Protein AF-A0A433A260-F1 (afdb_monomer_lite)

Organism: NCBI:txid994334

Sequence (697 aa):
MELINDLNDRLLFAIPKKGRLYEQCQNLLHGADLHYNRKNRLDIALVTNLPIALIFLPASDIPKYVAEGRIDLGITGQDMVSEGEVEVDEIVELGFGKCKLCVQVPIRGESQTVESLVGKRVVTSFETLAKKFFDPLDEKYGKKTMISYVGGSVEAACALGLADGIIDLVESGETMRAAGLHDIATLLNSQAVLIRNRHPSNPTLVNLITSRIKGVIAASRYVLCNYNVERQNLSTVVKITPGRQAPTVSTLDSHDGWVAVSAMVESKDIARVMDELEGAGATDIIVFSMSNCRVSFQADRKRDLARLDEDSADLAFLQTNLDKMAGLTEKMQVGLGETDRRGPHCPVQVGMLGSFDDRLVNLEASILPIHKSTQRLTHLADNIDKTLKAVDNIVTYLDMVNKEERFITKGPDQENILPYLKAMARIKDALEYLEGKKLKACEKVMGQMRQLLKAGMLHLETLFRKWLTAASEPIDPHVFVRDNDTPTMSSMYLQNLSQLSQYIFSSESEIGYAVDFTKPYIDIRSVFLVKTLQPMSQASMLIERNPGSHYERGSSGFLKYMDCAVKMFKAESNLAAKLLPNPTHRLVGFRGAIQPALTELVGMGRQINASIRRSGTHAEIFMLFDVLDEYGREIRELFDEVLRTAQKKEDEVQDLINAFSATAVRSFVEFLDEAKGKKDKDAALSTDGTVAEVASG

Foldseek 3Di:
DVVVVLLPQAAEEEEAQDDDCRVVVVLLCVLLVFDWDDDPPDQWIATPPGRHIYGHDHLLCFLVCQLVQVHFKYKHKPLSNQLVVGDWDFQDFLPAPKWFFFKKAAPPAPQQAPLSQFQWEEEEQRQSLVCVVRVVSCVVVVHHHHYDYDPDPQLCCVVVVNGRIYTDIGDPCPSNVVSRMDGHGTSDTMGITMIGHPDGPDVPVVVSSSQSSVFQSVLLFKKKKKWKAFQVLVVVLCVLACALPGWDWADDDPDPGMIMTIHIDGPVCVVVSVVSCVVSVIHPIDIGRDSGDGDDVVSVVVVVVVVVVVVVVVVVVVVVVVVVVVPPPPPPDDDDDDDDDDDDDDDDDDPPVVCVVVVVVVVCVVVVVVVVVVVVVVVVVVVVVVVVVVVVVLVVLLVLLVVLLVVLLVAADLVDRPVVLVSLVSLLVSLVVVVVVPDPVCPVVNVSSLVSNVSSLVSLLVSLLVLLLVQLDADALVVCLVVVDQDAGDPVSLVVLLVSQVSLVVCCVRSVDDDQSLVSLLVRLLCSLCRNLVVLLVVQLVCLVCPDLAADQPPHSLLSSLQNLLSNLVNLLVSLVRNHVDLVSSLSSSLSNSVVVVVSSLVSLVVLLVVCLPPVRPRSLVSLVSSLVVCVPPNVVSVVVSCVSNVDPDDSPVVSSVSSVVSNVVSVVVVVVVLVVVCVVPPDQDPVNDDPVSVVD

Structure (mmCIF, N/CA/C/O backbone):
data_AF-A0A433A260-F1
#
_entry.id   AF-A0A433A260-F1
#
loop_
_atom_site.group_PDB
_atom_site.id
_atom_site.type_symbol
_atom_site.label_atom_id
_atom_site.label_alt_id
_atom_site.label_comp_id
_atom_site.label_asym_id
_atom_site.label_entity_id
_atom_site.label_seq_id
_atom_site.pdbx_PDB_ins_code
_atom_site.Cartn_x
_atom_site.Cartn_y
_atom_site.Cartn_z
_atom_site.occupancy
_atom_site.B_iso_or_equiv
_atom_site.auth_seq_id
_atom_site.auth_comp_id
_atom_site.auth_asym_id
_atom_site.auth_atom_id
_atom_site.pdbx_PDB_model_num
ATOM 1 N N . MET A 1 1 ? 11.775 25.595 -3.528 1.00 41.66 1 MET A N 1
ATOM 2 C CA . MET A 1 1 ? 12.579 26.514 -2.696 1.00 41.66 1 MET A CA 1
ATOM 3 C C . MET A 1 1 ? 11.734 27.257 -1.666 1.00 41.66 1 MET A C 1
ATOM 5 O O . MET A 1 1 ? 12.233 27.424 -0.569 1.00 41.66 1 MET A O 1
ATOM 9 N N . GLU A 1 2 ? 10.470 27.608 -1.938 1.00 48.56 2 GLU A N 1
ATOM 10 C CA . GLU A 1 2 ? 9.596 28.281 -0.947 1.00 48.56 2 GLU A CA 1
ATOM 11 C C . GLU A 1 2 ? 9.401 27.492 0.366 1.00 48.56 2 GLU A C 1
ATOM 13 O O . GLU A 1 2 ? 9.521 28.063 1.439 1.00 48.56 2 GLU A O 1
ATOM 18 N N . LEU A 1 3 ? 9.237 26.164 0.302 1.00 55.41 3 LEU A N 1
ATOM 19 C CA . LEU A 1 3 ? 9.035 25.301 1.483 1.00 55.41 3 LEU A CA 1
ATOM 20 C C . LEU A 1 3 ? 10.208 25.250 2.480 1.00 55.41 3 LEU A C 1
ATOM 22 O O . LEU A 1 3 ? 9.991 24.856 3.617 1.00 55.41 3 LEU A O 1
ATOM 26 N N . ILE A 1 4 ? 11.437 25.580 2.067 1.00 57.44 4 ILE A N 1
ATOM 27 C CA . ILE A 1 4 ? 12.618 25.504 2.949 1.00 57.44 4 ILE A CA 1
ATOM 28 C C . ILE A 1 4 ? 12.677 26.728 3.873 1.00 57.44 4 ILE A C 1
ATOM 30 O O . ILE A 1 4 ? 13.087 26.604 5.022 1.00 57.44 4 ILE A O 1
ATOM 34 N N . ASN A 1 5 ? 12.206 27.887 3.404 1.00 54.50 5 ASN A N 1
ATOM 35 C CA . ASN A 1 5 ? 12.196 29.113 4.202 1.00 54.50 5 ASN A CA 1
ATOM 36 C C . ASN A 1 5 ? 11.181 29.046 5.360 1.00 54.50 5 ASN A C 1
ATOM 38 O O . ASN A 1 5 ? 11.437 29.621 6.412 1.00 54.50 5 ASN A O 1
ATOM 42 N N . ASP A 1 6 ? 10.096 28.278 5.212 1.00 61.91 6 ASP A N 1
ATOM 43 C CA . ASP A 1 6 ? 9.054 28.097 6.240 1.00 61.91 6 ASP A CA 1
ATOM 44 C C . ASP A 1 6 ? 9.441 27.121 7.376 1.00 61.91 6 ASP A C 1
ATOM 46 O O . ASP A 1 6 ? 8.662 26.915 8.315 1.00 61.91 6 ASP A O 1
ATOM 50 N N . LEU A 1 7 ? 10.615 26.482 7.295 1.00 73.94 7 LEU A N 1
ATOM 51 C CA . LEU A 1 7 ? 11.083 25.495 8.278 1.00 73.94 7 LEU A CA 1
ATOM 52 C C . LEU A 1 7 ? 11.916 26.102 9.410 1.00 73.94 7 LEU A C 1
ATOM 54 O O . LEU A 1 7 ? 11.973 25.504 10.480 1.00 73.94 7 LEU A O 1
ATOM 58 N N . ASN A 1 8 ? 12.545 27.262 9.196 1.00 68.12 8 ASN A N 1
ATOM 59 C CA . ASN A 1 8 ? 13.554 27.802 10.117 1.00 68.12 8 ASN A CA 1
ATOM 60 C C . ASN A 1 8 ? 13.010 28.144 11.518 1.00 68.12 8 ASN A C 1
ATOM 62 O O . ASN A 1 8 ? 13.774 28.109 12.477 1.00 68.12 8 ASN A O 1
ATOM 66 N N . ASP A 1 9 ? 11.704 28.397 11.648 1.00 81.38 9 ASP A N 1
ATOM 67 C CA . ASP A 1 9 ? 11.057 28.742 12.924 1.00 81.38 9 ASP A CA 1
ATOM 68 C C . ASP A 1 9 ? 10.236 27.586 13.531 1.00 81.38 9 ASP A C 1
ATOM 70 O O . ASP A 1 9 ? 9.436 27.788 14.451 1.00 81.38 9 ASP A O 1
ATOM 74 N N . ARG A 1 10 ? 10.371 26.361 13.006 1.00 89.62 10 ARG A N 1
ATOM 75 C CA . ARG A 1 10 ? 9.561 25.205 13.419 1.00 89.62 10 ARG A CA 1
ATOM 76 C C . ARG A 1 10 ? 10.417 24.095 14.002 1.00 89.62 10 ARG A C 1
ATOM 78 O O . ARG A 1 10 ? 11.492 23.790 13.503 1.00 89.62 10 ARG A O 1
ATOM 85 N N . LEU A 1 11 ? 9.864 23.415 15.005 1.00 93.75 11 LEU A N 1
ATOM 86 C CA . LEU A 1 11 ? 10.434 22.167 15.494 1.00 93.75 11 LEU A CA 1
ATOM 87 C C . LEU A 1 11 ? 10.290 21.089 14.420 1.00 93.75 11 LEU A C 1
ATOM 89 O O . LEU A 1 11 ? 9.196 20.871 13.883 1.00 93.75 11 LEU A O 1
ATOM 93 N N . LEU A 1 12 ? 11.383 20.388 14.140 1.00 95.00 12 LEU A N 1
ATOM 94 C CA . LEU A 1 12 ? 11.416 19.348 13.120 1.00 95.00 12 LEU A CA 1
ATOM 95 C C . LEU A 1 12 ? 11.197 17.981 13.766 1.00 95.00 12 LEU A C 1
ATOM 97 O O . LEU A 1 12 ? 11.959 17.558 14.636 1.00 95.00 12 LEU A O 1
ATOM 101 N N . PHE A 1 13 ? 10.140 17.290 13.338 1.00 96.38 13 PHE A N 1
ATOM 102 C CA . PHE A 1 13 ? 9.751 15.991 13.880 1.00 96.38 13 PHE A CA 1
ATOM 103 C C . PHE A 1 13 ? 9.714 14.936 12.768 1.00 96.38 13 PHE A C 1
ATOM 105 O O . PHE A 1 13 ? 8.830 14.942 11.913 1.00 96.38 13 PHE A O 1
ATOM 112 N N . ALA A 1 14 ? 10.676 14.014 12.781 1.00 96.69 14 ALA A N 1
ATOM 113 C CA . ALA A 1 14 ? 10.743 12.909 11.838 1.00 96.69 14 ALA A CA 1
ATOM 114 C C . ALA A 1 14 ? 9.833 11.734 12.210 1.00 96.69 14 ALA A C 1
ATOM 116 O O . ALA A 1 14 ? 9.789 11.289 13.357 1.00 96.69 14 ALA A O 1
ATOM 117 N N . ILE A 1 15 ? 9.178 11.160 11.205 1.00 95.81 15 ILE A N 1
ATOM 118 C CA . ILE A 1 15 ? 8.461 9.889 11.318 1.00 95.81 15 ILE A CA 1
ATOM 119 C C . ILE A 1 15 ? 8.759 8.982 10.117 1.00 95.81 15 ILE A C 1
ATOM 121 O O . ILE A 1 15 ? 9.146 9.480 9.053 1.00 95.81 15 ILE A O 1
ATOM 125 N N . PRO A 1 16 ? 8.569 7.655 10.242 1.00 95.25 16 PRO A N 1
ATOM 126 C CA . PRO A 1 16 ? 8.817 6.727 9.146 1.00 95.25 16 PRO A CA 1
ATOM 127 C C . PRO A 1 16 ? 7.955 7.071 7.926 1.00 95.25 16 PRO A C 1
ATOM 129 O O . PRO A 1 16 ? 6.755 7.286 8.048 1.00 95.25 16 PRO A O 1
ATOM 132 N N . LYS A 1 17 ? 8.542 7.120 6.727 1.00 92.31 17 LYS A N 1
ATOM 133 C CA . LYS A 1 17 ? 7.840 7.502 5.487 1.00 92.31 17 LYS A CA 1
ATOM 134 C C . LYS A 1 17 ? 6.845 6.450 4.994 1.00 92.31 17 LYS A C 1
ATOM 136 O O . LYS A 1 17 ? 5.881 6.803 4.313 1.00 92.31 17 LYS A O 1
ATOM 141 N N . LYS A 1 18 ? 7.143 5.175 5.253 1.00 86.44 18 LYS A N 1
ATOM 142 C CA . LYS A 1 18 ? 6.420 3.986 4.780 1.00 86.44 18 LYS A CA 1
ATOM 143 C C . LYS A 1 18 ? 6.715 2.789 5.691 1.00 86.44 18 LYS A C 1
ATOM 145 O O . LYS A 1 18 ? 7.620 2.853 6.521 1.00 86.44 18 LYS A O 1
ATOM 150 N N . GLY A 1 19 ? 6.005 1.686 5.469 1.00 81.06 19 GLY A N 1
ATOM 151 C CA . GLY A 1 19 ? 6.212 0.417 6.172 1.00 81.06 19 GLY A CA 1
ATOM 152 C C . GLY A 1 19 ? 5.342 0.268 7.419 1.00 81.06 19 GLY A C 1
ATOM 153 O O . GLY A 1 19 ? 4.501 1.117 7.705 1.00 81.06 19 GLY A O 1
ATOM 154 N N . ARG A 1 20 ? 5.566 -0.819 8.167 1.00 81.38 20 ARG A N 1
ATOM 155 C CA . ARG A 1 20 ? 4.706 -1.265 9.282 1.00 81.38 20 ARG A CA 1
ATOM 156 C C . ARG A 1 20 ? 4.455 -0.213 10.368 1.00 81.38 20 ARG A C 1
ATOM 158 O O . ARG A 1 20 ? 3.371 -0.152 10.928 1.00 81.38 20 ARG A O 1
ATOM 165 N N . LEU A 1 21 ? 5.449 0.633 10.652 1.00 89.81 21 LEU A N 1
ATOM 166 C CA . LEU A 1 21 ? 5.352 1.641 11.711 1.00 89.81 21 LEU A CA 1
ATOM 167 C C . LEU A 1 21 ? 4.518 2.858 11.293 1.00 89.81 21 LEU A C 1
ATOM 169 O O . LEU A 1 21 ? 4.078 3.613 12.155 1.00 89.81 21 LEU A O 1
ATOM 173 N N . TYR A 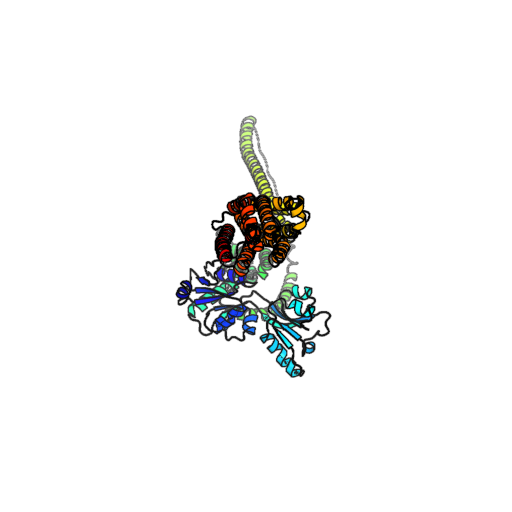1 22 ? 4.313 3.071 9.989 1.00 92.06 22 TYR A N 1
ATOM 174 C CA . TYR A 1 22 ? 3.750 4.312 9.465 1.00 92.06 22 TYR A CA 1
ATOM 175 C C . TYR A 1 22 ? 2.327 4.568 9.965 1.00 92.06 22 TYR A C 1
ATOM 177 O O . TYR A 1 22 ? 2.074 5.605 10.573 1.00 92.06 22 TYR A O 1
ATOM 185 N N . GLU A 1 23 ? 1.417 3.614 9.773 1.00 90.69 23 GLU A N 1
ATOM 186 C CA . GLU A 1 23 ? 0.005 3.766 10.151 1.00 90.69 23 GLU A CA 1
ATOM 187 C C . GLU A 1 23 ? -0.164 3.955 11.664 1.00 90.69 23 GLU A C 1
ATOM 189 O O . GLU A 1 23 ? -0.922 4.812 12.120 1.00 90.69 23 GLU A O 1
ATOM 194 N N . GLN A 1 24 ? 0.613 3.214 12.461 1.00 92.25 24 GLN A N 1
ATOM 195 C CA . GLN A 1 24 ? 0.613 3.341 13.919 1.00 92.25 24 GLN A CA 1
ATOM 196 C C . GLN A 1 24 ? 1.130 4.714 14.365 1.00 92.25 24 GLN A C 1
ATOM 198 O O . GLN A 1 24 ? 0.544 5.327 15.259 1.00 92.25 24 GLN A O 1
ATOM 203 N N . CYS A 1 25 ? 2.159 5.250 13.697 1.00 94.19 25 CYS A N 1
ATOM 204 C CA . CYS A 1 25 ? 2.616 6.620 13.923 1.00 94.19 25 CYS A CA 1
ATOM 205 C C . CYS A 1 25 ? 1.530 7.640 13.567 1.00 94.19 25 CYS A C 1
ATOM 207 O O . CYS A 1 25 ? 1.322 8.583 14.323 1.00 94.19 25 CYS A O 1
ATOM 209 N N . GLN A 1 26 ? 0.803 7.462 12.460 1.00 92.31 26 GLN A N 1
ATOM 210 C CA . GLN A 1 26 ? -0.279 8.380 12.089 1.00 92.31 26 GLN A CA 1
ATOM 211 C C . GLN A 1 26 ? -1.388 8.414 13.144 1.00 92.31 26 GLN A C 1
ATOM 213 O O . GLN A 1 26 ? -1.797 9.501 13.555 1.00 92.31 26 GLN A O 1
ATOM 218 N N . ASN A 1 27 ? -1.814 7.248 13.634 1.00 91.25 27 ASN A N 1
ATOM 219 C CA . ASN A 1 27 ? -2.810 7.145 14.701 1.00 91.25 27 ASN A CA 1
ATOM 220 C C . ASN A 1 27 ? -2.317 7.796 16.001 1.00 91.25 27 ASN A C 1
ATOM 222 O O . ASN A 1 27 ? -3.065 8.529 16.650 1.00 91.25 27 ASN A O 1
ATOM 226 N N . LEU A 1 28 ? -1.044 7.587 16.354 1.00 93.88 28 LEU A N 1
ATOM 227 C CA . LEU A 1 28 ? -0.424 8.201 17.527 1.00 93.88 28 LEU A CA 1
ATOM 228 C C . LEU A 1 28 ? -0.395 9.733 17.422 1.00 93.88 28 LEU A C 1
ATOM 230 O O . LEU A 1 28 ? -0.759 10.420 18.376 1.00 93.88 28 LEU A O 1
ATOM 234 N N . LEU A 1 29 ? 0.013 10.272 16.269 1.00 94.12 29 LEU A N 1
ATOM 235 C CA . LEU A 1 29 ? 0.051 11.716 16.026 1.00 94.12 29 LEU A CA 1
ATOM 236 C C . LEU A 1 29 ? -1.357 12.325 16.051 1.00 94.12 29 LEU A C 1
ATOM 238 O O . LEU A 1 29 ? -1.548 13.386 16.642 1.00 94.12 29 LEU A O 1
ATOM 242 N N . HIS A 1 30 ? -2.347 11.640 15.474 1.00 92.69 30 HIS A N 1
ATOM 243 C CA . HIS A 1 30 ? -3.741 12.077 15.520 1.00 92.69 30 HIS A CA 1
ATOM 244 C C . HIS A 1 30 ? -4.275 12.119 16.961 1.00 92.69 30 HIS A C 1
ATOM 246 O O . HIS A 1 30 ? -4.808 13.141 17.386 1.00 92.69 30 HIS A O 1
ATOM 252 N N . GLY A 1 31 ? -4.049 11.066 17.757 1.00 91.44 31 GLY A N 1
ATOM 253 C CA . GLY A 1 31 ? -4.413 11.052 19.181 1.00 91.44 31 GLY A CA 1
ATOM 254 C C . GLY A 1 31 ? -3.660 12.098 20.015 1.00 91.44 31 GLY A C 1
ATOM 255 O O . GLY A 1 31 ? -4.159 12.573 21.039 1.00 91.44 31 GLY A O 1
ATOM 256 N N . ALA A 1 32 ? -2.461 12.492 19.578 1.00 93.38 32 ALA A N 1
ATOM 257 C CA . ALA A 1 32 ? -1.675 13.569 20.171 1.00 93.38 32 ALA A CA 1
ATOM 258 C C . ALA A 1 32 ? -2.113 14.970 19.699 1.00 93.38 32 ALA A C 1
ATOM 260 O O . ALA A 1 32 ? -1.451 15.951 20.047 1.00 93.38 32 ALA A O 1
ATOM 261 N N . ASP A 1 33 ? -3.224 15.083 18.960 1.00 92.56 33 ASP A N 1
ATOM 262 C CA . ASP A 1 33 ? -3.766 16.351 18.463 1.00 92.56 33 ASP A CA 1
ATOM 263 C C . ASP A 1 33 ? -2.727 17.101 17.603 1.00 92.56 33 ASP A C 1
ATOM 265 O O . ASP A 1 33 ? -2.427 18.273 17.814 1.00 92.56 33 ASP A O 1
ATOM 269 N N . LEU A 1 34 ? -2.093 16.393 16.661 1.00 92.31 34 LEU A N 1
ATOM 270 C CA . LEU A 1 34 ? -1.213 16.972 15.640 1.00 92.31 34 LEU A CA 1
ATOM 271 C C . LEU A 1 34 ? -1.943 16.966 14.297 1.00 92.31 34 LEU A C 1
ATOM 273 O O . LEU A 1 34 ? -2.037 15.936 13.627 1.00 92.31 34 LEU A O 1
ATOM 277 N N . HIS A 1 35 ? -2.466 18.125 13.901 1.00 92.62 35 HIS A N 1
ATOM 278 C CA . HIS A 1 35 ? -3.232 18.273 12.667 1.00 92.62 35 HIS A CA 1
ATOM 279 C C . HIS A 1 35 ? -2.317 18.673 11.515 1.00 92.62 35 HIS A C 1
ATOM 281 O O . HIS A 1 35 ? -1.653 19.705 11.563 1.00 92.62 35 HIS A O 1
ATOM 287 N N . TYR A 1 36 ? -2.276 17.855 10.468 1.00 92.56 36 TYR A N 1
ATOM 288 C CA . TYR A 1 36 ? -1.476 18.118 9.278 1.00 92.56 36 TYR A CA 1
ATOM 289 C C . TYR A 1 36 ? -2.167 17.558 8.036 1.00 92.56 36 TYR A C 1
ATOM 291 O O . TYR A 1 36 ? -2.967 16.627 8.114 1.00 92.56 36 TYR A O 1
ATOM 299 N N . ASN A 1 37 ? -1.830 18.111 6.873 1.00 87.62 37 ASN A N 1
ATOM 300 C CA . ASN A 1 37 ? -2.254 17.585 5.581 1.00 87.62 37 ASN A CA 1
ATOM 301 C C . ASN A 1 37 ? -1.016 17.328 4.714 1.00 87.62 37 ASN A C 1
ATOM 303 O O . ASN A 1 37 ? -0.239 18.246 4.443 1.00 87.62 37 ASN A O 1
ATOM 307 N N . ARG A 1 38 ? -0.826 16.076 4.288 1.00 84.50 38 ARG A N 1
ATOM 308 C CA . ARG A 1 38 ? 0.300 15.656 3.446 1.00 84.50 38 ARG A CA 1
ATOM 309 C C . ARG A 1 38 ? -0.178 15.435 2.012 1.00 84.50 38 ARG A C 1
ATOM 311 O O . ARG A 1 38 ? -1.028 14.589 1.759 1.00 84.50 38 ARG A O 1
ATOM 318 N N . LYS A 1 39 ? 0.435 16.128 1.048 1.00 78.75 39 LYS A N 1
ATOM 319 C CA . LYS A 1 39 ? 0.236 15.853 -0.388 1.00 78.75 39 LYS A CA 1
ATOM 320 C C . LYS A 1 39 ? 1.045 14.613 -0.804 1.00 78.75 39 LYS A C 1
ATOM 322 O O . LYS A 1 39 ? 2.199 14.488 -0.404 1.00 78.75 39 LYS A O 1
ATOM 327 N N . ASN A 1 40 ? 0.498 13.763 -1.682 1.00 63.53 40 ASN A N 1
ATOM 328 C CA . ASN A 1 40 ? 1.049 12.448 -2.094 1.00 63.53 40 ASN A CA 1
ATOM 329 C C . ASN A 1 40 ? 2.483 12.429 -2.681 1.00 63.53 40 ASN A C 1
ATOM 331 O O . ASN A 1 40 ? 2.997 11.358 -2.988 1.00 63.53 40 ASN A O 1
ATOM 335 N N . ARG A 1 41 ? 3.143 13.579 -2.861 1.00 72.50 41 ARG A N 1
ATOM 336 C CA . ARG A 1 41 ? 4.507 13.694 -3.414 1.00 72.50 41 ARG A CA 1
ATOM 337 C C . ARG A 1 41 ? 5.490 14.439 -2.507 1.00 72.50 41 ARG A C 1
ATOM 339 O O . ARG A 1 41 ? 6.627 14.648 -2.910 1.00 72.50 41 ARG A O 1
ATOM 346 N N . LEU A 1 42 ? 5.057 14.872 -1.322 1.00 81.19 42 LEU A N 1
ATOM 347 C CA . LEU A 1 42 ? 5.889 15.645 -0.401 1.00 81.19 42 LEU A CA 1
ATOM 348 C C . LEU A 1 42 ? 6.285 14.800 0.811 1.00 81.19 42 LEU A C 1
ATOM 350 O O . LEU A 1 42 ? 5.457 14.109 1.410 1.00 81.19 42 LEU A O 1
ATOM 354 N N . ASP A 1 43 ? 7.557 14.900 1.187 1.00 88.94 43 ASP A N 1
ATOM 355 C CA . ASP A 1 43 ? 8.125 14.286 2.395 1.00 88.94 43 ASP A CA 1
ATOM 356 C C . ASP A 1 43 ? 8.143 15.245 3.588 1.00 88.94 43 ASP A C 1
ATOM 358 O O . ASP A 1 43 ? 8.741 14.959 4.618 1.00 88.94 43 ASP A O 1
ATOM 362 N N . ILE A 1 44 ? 7.449 16.375 3.460 1.00 91.12 44 ILE A N 1
ATOM 363 C CA . ILE A 1 44 ? 7.294 17.382 4.503 1.00 91.12 44 ILE A CA 1
ATOM 364 C C . ILE A 1 44 ? 5.810 17.730 4.601 1.00 91.12 44 ILE A C 1
ATOM 366 O O . ILE A 1 44 ? 5.152 17.951 3.579 1.00 91.12 44 ILE A O 1
ATOM 370 N N . ALA A 1 45 ? 5.286 17.786 5.823 1.00 91.88 45 ALA A N 1
ATOM 371 C CA . ALA A 1 45 ? 3.957 18.309 6.111 1.00 91.88 45 ALA A CA 1
ATOM 372 C C . ALA A 1 45 ? 4.015 19.280 7.291 1.00 91.88 45 ALA A C 1
ATOM 374 O O . ALA A 1 45 ? 4.533 18.956 8.358 1.00 91.88 45 ALA A O 1
ATOM 375 N N . LEU A 1 46 ? 3.459 20.473 7.103 1.00 92.12 46 LEU A N 1
ATOM 376 C CA . LEU A 1 46 ? 3.369 21.462 8.168 1.00 92.12 46 LEU A CA 1
ATOM 377 C C . LEU A 1 46 ? 2.183 21.136 9.075 1.00 92.12 46 LEU A C 1
ATOM 379 O O . LEU A 1 46 ? 1.082 20.850 8.595 1.00 92.12 46 LEU A O 1
ATOM 383 N N . VAL A 1 47 ? 2.415 21.198 10.384 1.00 93.88 47 VAL A N 1
ATOM 384 C CA . VAL A 1 47 ? 1.354 21.083 11.383 1.00 93.88 47 VAL A CA 1
ATOM 385 C C . VAL A 1 47 ? 0.623 22.422 11.469 1.00 93.88 47 VAL A C 1
ATOM 387 O O . VAL A 1 47 ? 1.249 23.486 11.524 1.00 93.88 47 VAL A O 1
ATOM 390 N N . THR A 1 48 ? -0.709 22.379 11.443 1.00 91.69 48 THR A N 1
ATOM 391 C CA . THR A 1 48 ? -1.562 23.574 11.370 1.00 91.69 48 THR A CA 1
ATOM 392 C C . THR A 1 48 ? -1.824 24.198 12.735 1.00 91.69 48 THR A C 1
ATOM 394 O O . THR A 1 48 ? -2.027 25.404 12.816 1.00 91.69 48 THR A O 1
ATOM 397 N N . ASN A 1 49 ? -1.829 23.400 13.806 1.00 92.56 49 ASN A N 1
ATOM 398 C CA . ASN A 1 49 ? -2.165 23.849 15.161 1.00 92.56 49 ASN A CA 1
ATOM 399 C C . ASN A 1 49 ? -0.949 24.085 16.078 1.00 92.56 49 ASN A C 1
ATOM 401 O O . ASN A 1 49 ? -1.118 24.621 17.169 1.00 92.56 49 ASN A O 1
ATOM 405 N N . LEU A 1 50 ? 0.265 23.708 15.659 1.00 91.88 50 LEU A N 1
ATOM 406 C CA . LEU A 1 50 ? 1.511 23.872 16.420 1.00 91.88 50 LEU A CA 1
ATOM 407 C C . LEU A 1 50 ? 2.679 24.235 15.482 1.00 91.88 50 LEU A C 1
ATOM 409 O O . LEU A 1 50 ? 2.646 23.843 14.312 1.00 91.88 50 LEU A O 1
ATOM 413 N N . PRO A 1 51 ? 3.730 24.935 15.963 1.00 92.62 51 PRO A N 1
ATOM 414 C CA . PRO A 1 51 ? 4.908 25.302 15.167 1.00 92.62 51 PRO A CA 1
ATOM 415 C C . PRO A 1 51 ? 5.842 24.096 14.962 1.00 92.62 51 PRO A C 1
ATOM 417 O O . PRO A 1 51 ? 6.981 24.063 15.423 1.00 92.62 51 PRO A O 1
ATOM 420 N N . ILE A 1 52 ? 5.319 23.067 14.297 1.00 93.94 52 ILE A N 1
ATOM 421 C CA . ILE A 1 52 ? 5.990 21.797 14.019 1.00 93.94 52 ILE A CA 1
ATOM 422 C C . ILE A 1 52 ? 5.935 21.543 12.512 1.00 93.94 52 ILE A C 1
ATOM 424 O O . ILE A 1 52 ? 4.946 21.873 11.845 1.00 93.94 52 ILE A O 1
ATOM 428 N N . ALA A 1 53 ? 6.993 20.948 11.974 1.00 93.75 53 ALA A N 1
ATOM 429 C CA . ALA A 1 53 ? 7.002 20.353 10.647 1.00 93.75 53 ALA A CA 1
ATOM 430 C C . ALA A 1 53 ? 7.300 18.854 10.768 1.00 93.75 53 ALA A C 1
ATOM 432 O O . ALA A 1 53 ? 8.308 18.450 11.349 1.00 93.75 53 ALA A O 1
ATOM 433 N N . LEU A 1 54 ? 6.403 18.031 10.226 1.00 95.25 54 LEU A N 1
ATOM 434 C CA . LEU A 1 54 ? 6.594 16.591 10.128 1.00 95.25 54 LEU A CA 1
ATOM 435 C C . LEU A 1 54 ? 7.452 16.274 8.905 1.00 95.25 54 LEU A C 1
ATOM 437 O O . LEU A 1 54 ? 7.110 16.674 7.789 1.00 95.25 54 LEU A O 1
ATOM 441 N N . ILE A 1 55 ? 8.533 15.527 9.117 1.00 94.62 55 ILE A N 1
ATOM 442 C CA . ILE A 1 55 ? 9.451 15.075 8.069 1.00 94.62 55 ILE A CA 1
ATOM 443 C C . ILE A 1 55 ? 9.309 13.560 7.920 1.00 94.62 55 ILE A C 1
ATOM 445 O O . ILE A 1 55 ? 9.468 12.805 8.874 1.00 94.62 55 ILE A O 1
ATOM 449 N N . PHE A 1 56 ? 8.999 13.093 6.719 1.00 94.50 56 PHE A N 1
ATOM 450 C CA . PHE A 1 56 ? 8.787 11.678 6.433 1.00 94.50 56 PHE A CA 1
ATOM 451 C C . PHE A 1 56 ? 10.072 11.074 5.864 1.00 94.50 56 PHE A C 1
ATOM 453 O O . PHE A 1 56 ? 10.380 11.272 4.689 1.00 94.50 56 PHE A O 1
ATOM 460 N N . LEU A 1 57 ? 10.803 10.307 6.676 1.00 93.75 57 LEU A N 1
ATOM 461 C CA . LEU A 1 57 ? 12.106 9.726 6.318 1.00 93.75 57 LEU A CA 1
ATOM 462 C C . LEU A 1 57 ? 12.095 8.192 6.398 1.00 93.75 57 LEU A C 1
ATOM 464 O O . LEU A 1 57 ? 11.246 7.616 7.080 1.00 93.75 57 LEU A O 1
ATOM 468 N N . PRO A 1 58 ? 13.007 7.485 5.710 1.00 92.94 58 PRO A N 1
ATOM 469 C CA . PRO A 1 58 ? 13.259 6.072 5.989 1.00 92.94 58 PRO A CA 1
ATOM 470 C C . PRO A 1 58 ? 13.620 5.861 7.467 1.00 92.94 58 PRO A C 1
ATOM 472 O O . PRO A 1 58 ? 14.380 6.642 8.032 1.00 92.94 58 PRO A O 1
ATOM 475 N N . ALA A 1 59 ? 13.088 4.809 8.100 1.00 92.38 59 ALA A N 1
ATOM 476 C CA . ALA A 1 59 ? 13.285 4.568 9.535 1.00 92.38 59 ALA A CA 1
ATOM 477 C C . ALA A 1 59 ? 14.767 4.394 9.925 1.00 92.38 59 ALA A C 1
ATOM 479 O O . ALA A 1 59 ? 15.158 4.824 11.009 1.00 92.38 59 ALA A O 1
ATOM 480 N N . SER A 1 60 ? 15.580 3.836 9.021 1.00 91.62 60 SER A N 1
ATOM 481 C CA . SER A 1 60 ? 17.037 3.695 9.156 1.00 91.62 60 SER A CA 1
ATOM 482 C C . SER A 1 60 ? 17.766 5.029 9.292 1.00 91.62 60 SER A C 1
ATOM 484 O O . SER A 1 60 ? 18.795 5.108 9.954 1.00 91.62 60 SER A O 1
ATOM 486 N N . ASP A 1 61 ? 17.231 6.089 8.686 1.00 93.56 61 ASP A N 1
ATOM 487 C CA . ASP A 1 61 ? 17.933 7.366 8.578 1.00 93.56 61 ASP A CA 1
ATOM 488 C C . ASP A 1 61 ? 17.581 8.299 9.745 1.00 93.56 61 ASP A C 1
ATOM 490 O O . ASP A 1 61 ? 18.366 9.174 10.112 1.00 93.56 61 ASP A O 1
ATOM 494 N N . ILE A 1 62 ? 16.407 8.105 10.359 1.00 95.88 62 ILE A N 1
ATOM 495 C CA . ILE A 1 62 ? 15.889 8.939 11.454 1.00 95.88 62 ILE A CA 1
ATOM 496 C C . ILE A 1 62 ? 16.885 9.070 12.623 1.00 95.88 62 ILE A C 1
ATOM 498 O O . ILE A 1 62 ? 17.138 10.212 13.014 1.00 95.88 62 ILE A O 1
ATOM 502 N N . PRO A 1 63 ? 17.493 7.988 13.164 1.00 95.81 63 PRO A N 1
ATOM 503 C CA . PRO A 1 63 ? 18.467 8.103 14.251 1.00 95.81 63 PRO A CA 1
ATOM 504 C C . PRO A 1 63 ? 19.625 9.048 13.912 1.00 95.81 63 PRO A C 1
ATOM 506 O O . PRO A 1 63 ? 19.978 9.908 14.717 1.00 95.81 63 PRO A O 1
ATOM 509 N N . LYS A 1 64 ? 20.163 8.948 12.691 1.00 94.69 64 LYS A N 1
ATOM 510 C CA . LYS A 1 64 ? 21.279 9.774 12.221 1.00 94.69 64 LYS A CA 1
ATOM 511 C C . LYS A 1 64 ? 20.903 11.249 12.127 1.00 94.69 64 LYS A C 1
ATOM 513 O O . LYS A 1 64 ? 21.618 12.095 12.654 1.00 94.69 64 LYS A O 1
ATOM 518 N N . TYR A 1 65 ? 19.769 11.568 11.505 1.00 94.69 65 TYR A N 1
ATOM 519 C CA . TYR A 1 65 ? 19.324 12.959 11.385 1.00 94.69 65 TYR A CA 1
ATOM 520 C C . TYR A 1 65 ? 19.000 13.601 12.739 1.00 94.69 65 TYR A C 1
ATOM 522 O O . TYR A 1 65 ? 19.255 14.794 12.925 1.00 94.69 65 TYR A O 1
ATOM 530 N N . VAL A 1 66 ? 18.461 12.817 13.678 1.00 95.50 66 VAL A N 1
ATOM 531 C CA . VAL A 1 66 ? 18.226 13.276 15.049 1.00 95.50 66 VAL A CA 1
ATOM 532 C C . VAL A 1 66 ? 19.554 13.505 15.759 1.00 95.50 66 VAL A C 1
ATOM 534 O O . VAL A 1 66 ? 19.719 14.552 16.363 1.00 95.50 66 VAL A O 1
ATOM 537 N N . ALA A 1 67 ? 20.532 12.610 15.642 1.00 94.25 67 ALA A N 1
ATOM 538 C CA . ALA A 1 67 ? 21.846 12.775 16.269 1.00 94.25 67 ALA A CA 1
ATOM 539 C C . ALA A 1 67 ? 22.642 13.973 15.722 1.00 94.25 67 ALA A C 1
ATOM 541 O O . ALA A 1 67 ? 23.257 14.707 16.491 1.00 94.25 67 ALA A O 1
ATOM 542 N N . GLU A 1 68 ? 22.567 14.230 14.412 1.00 92.31 68 GLU A N 1
ATOM 543 C CA . GLU A 1 68 ? 23.211 15.375 13.746 1.00 92.31 68 GLU A CA 1
ATOM 544 C C . GLU A 1 68 ? 22.608 16.742 14.136 1.00 92.31 68 GLU A C 1
ATOM 546 O O . GLU A 1 68 ? 23.114 17.778 13.706 1.00 92.31 68 GLU A O 1
ATOM 551 N N . GLY A 1 69 ? 21.515 16.775 14.909 1.00 88.56 69 GLY A N 1
ATOM 552 C CA . GLY A 1 69 ? 20.851 18.017 15.329 1.00 88.56 69 GLY A CA 1
ATOM 553 C C . GLY A 1 69 ? 20.062 18.709 14.219 1.00 88.56 69 GLY A C 1
ATOM 554 O O . GLY A 1 69 ? 19.612 19.837 14.386 1.00 88.56 69 GLY A O 1
ATOM 555 N N . ARG A 1 70 ? 19.869 18.033 13.081 1.00 88.12 70 ARG A N 1
ATOM 556 C CA . ARG A 1 70 ? 19.026 18.516 11.978 1.00 88.12 70 ARG A CA 1
ATOM 557 C C . ARG A 1 70 ? 17.542 18.291 12.247 1.00 88.12 70 ARG A C 1
ATOM 559 O O . ARG A 1 70 ? 16.713 18.896 11.580 1.00 88.12 70 ARG A O 1
ATOM 566 N N . ILE A 1 71 ? 17.215 17.381 13.163 1.00 93.44 71 ILE A N 1
ATOM 567 C CA . ILE A 1 71 ? 15.854 17.019 13.551 1.00 93.44 71 ILE A CA 1
ATOM 568 C C . ILE A 1 71 ? 15.803 16.922 15.075 1.00 93.44 71 ILE A C 1
ATOM 570 O O . ILE A 1 71 ? 16.662 16.298 15.692 1.00 93.44 71 ILE A O 1
ATOM 574 N N . ASP A 1 72 ? 14.782 17.519 15.683 1.00 94.06 72 ASP A N 1
ATOM 575 C CA . ASP A 1 72 ? 14.660 17.599 17.141 1.00 94.06 72 ASP A CA 1
ATOM 576 C C . ASP A 1 72 ? 14.079 16.321 17.756 1.00 94.06 72 ASP A C 1
ATOM 578 O O . ASP A 1 72 ? 14.503 15.882 18.828 1.00 94.06 72 ASP A O 1
ATOM 582 N N . LEU A 1 73 ? 13.087 15.737 17.078 1.00 95.69 73 LEU A N 1
ATOM 583 C CA . LEU A 1 73 ? 12.331 14.563 17.512 1.00 95.69 73 LEU A CA 1
ATOM 584 C C . LEU A 1 73 ? 12.205 13.547 16.378 1.00 95.69 73 LEU A C 1
ATOM 586 O O . LEU A 1 73 ? 12.043 13.924 15.221 1.00 95.69 73 LEU A O 1
ATOM 590 N N . GLY A 1 74 ? 12.201 12.258 16.703 1.00 96.50 74 GLY A N 1
ATOM 591 C CA . GLY A 1 74 ? 12.041 11.185 15.724 1.00 96.50 74 GLY A CA 1
ATOM 592 C C . GLY A 1 74 ? 11.276 9.991 16.282 1.00 96.50 74 GLY A C 1
ATOM 593 O O . GLY A 1 74 ? 11.471 9.632 17.437 1.00 96.50 74 GLY A O 1
ATOM 594 N N . ILE A 1 75 ? 10.428 9.350 15.475 1.00 97.62 75 ILE A N 1
ATOM 595 C CA . ILE A 1 75 ? 9.920 8.001 15.774 1.00 97.62 75 ILE A CA 1
ATOM 596 C C . ILE A 1 75 ? 10.646 6.994 14.888 1.00 97.62 75 ILE A C 1
ATOM 598 O O . ILE A 1 75 ? 10.612 7.107 13.665 1.00 97.62 75 ILE A O 1
ATOM 602 N N . THR A 1 76 ? 11.274 5.992 15.492 1.00 96.06 76 THR A N 1
ATOM 603 C CA . THR A 1 76 ? 11.930 4.886 14.778 1.00 96.06 76 THR A CA 1
ATOM 604 C C . THR A 1 76 ? 11.937 3.623 15.645 1.00 96.06 76 THR A C 1
ATOM 606 O O . THR A 1 76 ? 11.324 3.619 16.709 1.00 96.06 76 THR A O 1
ATOM 609 N N . GLY A 1 77 ? 12.540 2.531 15.185 1.00 95.00 77 GLY A N 1
ATOM 610 C CA . GLY A 1 77 ? 12.724 1.320 15.986 1.00 95.00 77 GLY A CA 1
ATOM 611 C C . GLY A 1 77 ? 14.018 1.360 16.806 1.00 95.00 77 GLY A C 1
ATOM 612 O O . GLY A 1 77 ? 15.004 1.965 16.386 1.00 95.00 77 GLY A O 1
ATOM 613 N N . GLN A 1 78 ? 14.019 0.720 17.978 1.00 94.94 78 GLN A N 1
ATOM 614 C CA . GLN A 1 78 ? 15.213 0.588 18.831 1.00 94.94 78 GLN A CA 1
ATOM 615 C C . GLN A 1 78 ? 16.355 -0.168 18.140 1.00 94.94 78 GLN A C 1
ATOM 617 O O . GLN A 1 78 ? 17.529 0.117 18.369 1.00 94.94 78 GLN A O 1
ATOM 622 N N . ASP A 1 79 ? 16.008 -1.099 17.257 1.00 93.88 79 ASP A N 1
ATOM 623 C CA . ASP A 1 79 ? 16.919 -1.772 16.331 1.00 93.88 79 ASP A CA 1
ATOM 624 C C . ASP A 1 79 ? 17.700 -0.776 15.466 1.00 93.88 79 ASP A C 1
ATOM 626 O O . ASP A 1 79 ? 18.924 -0.844 15.413 1.00 93.88 79 ASP A O 1
ATOM 630 N N . MET A 1 80 ? 17.019 0.197 14.858 1.00 94.44 80 MET A N 1
ATOM 631 C CA . MET A 1 80 ? 17.652 1.223 14.022 1.00 94.44 80 MET A CA 1
ATOM 632 C C . MET A 1 80 ? 18.526 2.179 14.838 1.00 94.44 80 MET A C 1
ATOM 634 O O . MET A 1 80 ? 19.581 2.596 14.365 1.00 94.44 80 MET A O 1
ATOM 638 N N . VAL A 1 81 ? 18.110 2.527 16.061 1.00 94.50 81 VAL A N 1
ATOM 639 C CA . VAL A 1 81 ? 18.926 3.349 16.977 1.00 94.50 81 VAL A CA 1
ATOM 640 C C . VAL A 1 81 ? 20.212 2.614 17.351 1.00 94.50 81 VAL A C 1
ATOM 642 O O . VAL A 1 81 ? 21.298 3.185 17.259 1.00 94.50 81 VAL A O 1
ATOM 645 N N . SER A 1 82 ? 20.090 1.339 17.719 1.00 93.38 82 SER A N 1
ATOM 646 C CA . SER A 1 82 ? 21.219 0.518 18.164 1.00 93.38 82 SER A CA 1
ATOM 647 C C . SER A 1 82 ? 22.191 0.193 17.023 1.00 93.38 82 SER A C 1
ATOM 649 O O . SER A 1 82 ? 23.400 0.149 17.247 1.00 93.38 82 SER A O 1
ATOM 651 N N . GLU A 1 83 ? 21.680 -0.001 15.804 1.00 93.81 83 GLU A N 1
ATOM 652 C CA . GLU A 1 83 ? 22.480 -0.231 14.593 1.00 93.81 83 GLU A CA 1
ATOM 653 C C . GLU A 1 83 ? 23.248 1.016 14.145 1.00 93.81 83 GLU A C 1
ATOM 655 O O . GLU A 1 83 ? 24.384 0.909 13.684 1.00 93.81 83 GLU A O 1
ATOM 660 N N . GLY A 1 84 ? 22.641 2.198 14.289 1.00 90.12 84 GLY A N 1
ATOM 661 C CA . GLY A 1 84 ? 23.252 3.464 13.891 1.00 90.12 84 GLY A CA 1
ATOM 662 C C . GLY A 1 84 ? 24.385 3.945 14.803 1.00 90.12 84 GLY A C 1
ATOM 663 O O . GLY A 1 84 ? 25.096 4.865 14.409 1.00 90.12 84 GLY A O 1
ATOM 664 N N . GLU A 1 85 ? 24.535 3.366 16.003 1.00 88.75 85 GLU A N 1
ATOM 665 C CA . GLU A 1 85 ? 25.495 3.798 17.041 1.00 88.75 85 GLU A CA 1
ATOM 666 C C . GLU A 1 85 ? 25.473 5.309 17.293 1.00 88.75 85 GLU A C 1
ATOM 668 O O . GLU A 1 85 ? 26.501 5.978 17.402 1.00 88.75 85 GLU A O 1
ATOM 673 N N . VAL A 1 86 ? 24.266 5.863 17.347 1.00 90.00 86 VAL A N 1
ATOM 674 C CA . VAL A 1 86 ? 24.072 7.301 17.468 1.00 90.00 86 VAL A CA 1
ATOM 675 C C . VAL A 1 86 ? 23.785 7.732 18.901 1.00 90.00 86 VAL A C 1
ATOM 677 O O . VAL A 1 86 ? 23.076 7.069 19.654 1.00 90.00 86 VAL A O 1
ATOM 680 N N . GLU A 1 87 ? 24.271 8.918 19.257 1.00 89.44 87 GLU A N 1
ATOM 681 C CA . GLU A 1 87 ? 24.041 9.532 20.563 1.00 89.44 87 GLU A CA 1
ATOM 682 C C . GLU A 1 87 ? 22.694 10.281 20.581 1.00 89.44 87 GLU A C 1
ATOM 684 O O . GLU A 1 87 ? 22.625 11.485 20.320 1.00 89.44 87 GLU A O 1
ATOM 689 N N . VAL A 1 88 ? 21.607 9.569 20.892 1.00 93.25 88 VAL A N 1
ATOM 690 C CA . VAL A 1 88 ? 20.247 10.127 21.024 1.00 93.25 88 VAL A CA 1
ATOM 691 C C . VAL A 1 88 ? 19.609 9.742 22.359 1.00 93.25 88 VAL A C 1
ATOM 693 O O . VAL A 1 88 ? 19.954 8.724 22.952 1.00 93.25 88 VAL A O 1
ATOM 696 N N . ASP A 1 89 ? 18.660 10.550 22.833 1.00 92.94 89 ASP A N 1
ATOM 697 C CA . ASP A 1 89 ? 17.870 10.221 24.021 1.00 92.94 89 ASP A CA 1
ATOM 698 C C . ASP A 1 89 ? 16.629 9.412 23.615 1.00 92.94 89 ASP A C 1
ATOM 700 O O . ASP A 1 89 ? 15.747 9.939 22.930 1.00 92.94 89 ASP A O 1
ATOM 704 N N . GLU A 1 90 ? 16.503 8.171 24.087 1.00 93.50 90 GLU A N 1
ATOM 705 C CA . GLU A 1 90 ? 15.253 7.402 24.022 1.00 93.50 90 GLU A CA 1
ATOM 706 C C . GLU A 1 90 ? 14.294 7.863 25.132 1.00 93.50 90 GLU A C 1
ATOM 708 O O . GLU A 1 90 ? 14.510 7.606 26.317 1.00 93.50 90 GLU A O 1
ATOM 713 N N . ILE A 1 91 ? 13.226 8.583 24.773 1.00 90.88 91 ILE A N 1
ATOM 714 C CA . ILE A 1 91 ? 12.346 9.227 25.763 1.00 90.88 91 ILE A CA 1
ATOM 715 C C . ILE A 1 91 ? 11.164 8.337 26.151 1.00 90.88 91 ILE A C 1
ATOM 717 O O . ILE A 1 91 ? 10.719 8.350 27.307 1.00 90.88 91 ILE A O 1
ATOM 721 N N . VAL A 1 92 ? 10.571 7.656 25.163 1.00 91.44 92 VAL A N 1
ATOM 722 C CA . VAL A 1 92 ? 9.318 6.904 25.321 1.00 91.44 92 VAL A CA 1
ATOM 723 C C . VAL A 1 92 ? 9.307 5.679 24.422 1.00 91.44 92 VAL A C 1
ATOM 725 O O . VAL A 1 92 ? 9.350 5.804 23.200 1.00 91.44 92 VAL A O 1
ATOM 728 N N . GLU A 1 93 ? 9.137 4.511 25.028 1.00 93.94 93 GLU A N 1
ATOM 729 C CA . GLU A 1 93 ? 8.733 3.293 24.331 1.00 93.94 93 GLU A CA 1
ATOM 730 C C . GLU A 1 93 ? 7.260 3.400 23.920 1.00 93.94 93 GLU A C 1
ATOM 732 O O . GLU A 1 93 ? 6.382 3.625 24.757 1.00 93.94 93 GLU A O 1
ATOM 737 N N . LEU A 1 94 ? 6.974 3.269 22.625 1.00 92.44 94 LEU A N 1
ATOM 738 C CA . LEU A 1 94 ? 5.637 3.525 22.083 1.00 92.44 94 LEU A CA 1
ATOM 739 C C . LEU A 1 94 ? 4.693 2.320 22.197 1.00 92.44 94 LEU A C 1
ATOM 741 O O . LEU A 1 94 ? 3.489 2.461 21.986 1.00 92.44 94 LEU A O 1
ATOM 745 N N . GLY A 1 95 ? 5.218 1.140 22.541 1.00 89.31 95 GLY A N 1
ATOM 746 C CA . GLY A 1 95 ? 4.429 -0.066 22.795 1.00 89.31 95 GLY A CA 1
ATOM 747 C C . GLY A 1 95 ? 3.928 -0.797 21.544 1.00 89.31 95 GLY A C 1
ATOM 748 O O . GLY A 1 95 ? 3.198 -1.780 21.683 1.00 89.31 95 GLY A O 1
ATOM 749 N N . PHE A 1 96 ? 4.329 -0.368 20.345 1.00 91.69 96 PHE A N 1
ATOM 750 C CA . PHE A 1 96 ? 4.015 -1.012 19.066 1.00 91.69 96 PHE A CA 1
ATOM 751 C C . PHE A 1 96 ? 5.277 -1.302 18.242 1.00 91.69 96 PHE A C 1
ATOM 753 O O . PHE A 1 96 ? 6.371 -0.867 18.597 1.00 91.69 96 PHE A O 1
ATOM 760 N N . GLY A 1 97 ? 5.139 -2.060 17.148 1.00 91.12 97 GLY A N 1
ATOM 761 C CA . GLY A 1 97 ? 6.278 -2.467 16.316 1.00 91.12 97 GLY A CA 1
ATOM 762 C C . GLY A 1 97 ? 7.229 -3.448 17.008 1.00 91.12 97 GLY A C 1
ATOM 763 O O . GLY A 1 97 ? 8.428 -3.425 16.739 1.00 91.12 97 GLY A O 1
ATOM 764 N N . LYS A 1 98 ? 6.706 -4.261 17.935 1.00 93.62 98 LYS A N 1
ATOM 765 C CA . LYS A 1 98 ? 7.490 -5.203 18.739 1.00 93.62 98 LYS A CA 1
ATOM 766 C C . LYS A 1 98 ? 8.045 -6.320 17.860 1.00 93.62 98 LYS A C 1
ATOM 768 O O . LYS A 1 98 ? 7.295 -6.989 17.161 1.00 93.62 98 LYS A O 1
ATOM 773 N N . CYS A 1 99 ? 9.349 -6.537 17.921 1.00 92.94 99 CYS A N 1
ATOM 774 C CA . CYS A 1 99 ? 10.035 -7.603 17.203 1.00 92.94 99 CYS A CA 1
ATOM 775 C C . CYS A 1 99 ? 11.322 -7.997 17.930 1.00 92.94 99 CYS A C 1
ATOM 777 O O . CYS A 1 99 ? 11.766 -7.327 18.863 1.00 92.94 99 CYS A O 1
ATOM 779 N N . LYS A 1 100 ? 11.911 -9.113 17.516 1.00 94.50 100 LYS A N 1
ATOM 780 C CA . LYS A 1 100 ? 13.169 -9.630 18.046 1.00 94.50 100 LYS A CA 1
ATOM 781 C C . LYS A 1 100 ? 14.171 -9.731 16.913 1.00 94.50 100 LYS A C 1
ATOM 783 O O . LYS A 1 100 ? 13.859 -10.319 15.888 1.00 94.50 100 LYS A O 1
ATOM 788 N N . LEU A 1 101 ? 15.359 -9.172 17.083 1.00 94.25 101 LEU A N 1
ATOM 789 C CA . LEU A 1 101 ? 16.468 -9.415 16.171 1.00 94.25 101 LEU A CA 1
ATOM 790 C C . LEU A 1 101 ? 17.088 -10.762 16.549 1.00 94.25 101 LEU A C 1
ATOM 792 O O . LEU A 1 101 ? 17.670 -10.878 17.629 1.00 94.25 101 LEU A O 1
ATOM 796 N N . CYS A 1 102 ? 16.926 -11.778 15.706 1.00 94.25 102 CYS A N 1
ATOM 797 C CA . CYS A 1 102 ? 17.338 -13.148 16.014 1.00 94.25 102 CYS A CA 1
ATOM 798 C C . CYS A 1 102 ? 18.421 -13.642 15.054 1.00 94.25 102 CYS A C 1
ATOM 800 O O . CYS A 1 102 ? 18.381 -13.339 13.863 1.00 94.25 102 CYS A O 1
ATOM 802 N N . VAL A 1 103 ? 19.348 -14.454 15.573 1.00 94.50 103 VAL A N 1
ATOM 803 C CA . VAL A 1 103 ? 20.219 -15.314 14.762 1.00 94.50 103 VAL A CA 1
ATOM 804 C C . VAL A 1 103 ? 19.429 -16.552 14.375 1.00 94.50 103 VAL A C 1
ATOM 806 O O . VAL A 1 103 ? 18.847 -17.208 15.243 1.00 94.50 103 VAL A O 1
ATOM 809 N N . GLN A 1 104 ? 19.433 -16.881 13.089 1.00 93.31 104 GLN A N 1
ATOM 810 C CA . GLN A 1 104 ? 18.643 -17.968 12.532 1.00 93.31 104 GLN A CA 1
ATOM 811 C C . GLN A 1 104 ? 19.476 -18.836 11.596 1.00 93.31 104 GLN A C 1
ATOM 813 O O . GLN A 1 104 ? 20.355 -18.350 10.881 1.00 93.31 104 GLN A O 1
ATOM 818 N N . VAL A 1 105 ? 19.170 -20.129 11.579 1.00 93.50 105 VAL A N 1
ATOM 819 C CA . VAL A 1 105 ? 19.882 -21.133 10.775 1.00 93.50 105 VAL A CA 1
ATOM 820 C C . VAL A 1 105 ? 18.918 -22.134 10.131 1.00 93.50 105 VAL A C 1
ATOM 822 O O . VAL A 1 105 ? 17.808 -22.345 10.637 1.00 93.50 105 VAL A O 1
ATOM 825 N N . PRO A 1 106 ? 19.313 -22.789 9.022 1.00 92.12 106 PRO A N 1
ATOM 826 C CA . PRO A 1 106 ? 18.510 -23.840 8.405 1.00 92.12 106 PRO A CA 1
ATOM 827 C C . PRO A 1 106 ? 18.227 -24.998 9.366 1.00 92.12 106 PRO A C 1
ATOM 829 O O . PRO A 1 106 ? 19.140 -25.544 9.983 1.00 92.12 106 PRO A O 1
ATOM 832 N N . ILE A 1 107 ? 16.970 -25.444 9.430 1.00 89.00 107 ILE A N 1
ATOM 833 C CA . ILE A 1 107 ? 16.542 -26.557 10.304 1.00 89.00 107 ILE A CA 1
ATOM 834 C C . ILE A 1 107 ? 17.327 -27.847 10.009 1.00 89.00 107 ILE A C 1
ATOM 836 O O . ILE A 1 107 ? 17.614 -28.627 10.908 1.00 89.00 107 ILE A O 1
ATOM 840 N N . ARG A 1 108 ? 17.692 -28.080 8.742 1.00 84.00 108 ARG A N 1
ATOM 841 C CA . ARG A 1 108 ? 18.457 -29.263 8.305 1.00 84.00 108 ARG A CA 1
ATOM 842 C C . ARG A 1 108 ? 19.965 -29.003 8.159 1.00 84.00 108 ARG A C 1
ATOM 844 O O . ARG A 1 108 ? 20.654 -29.818 7.555 1.00 84.00 108 ARG A O 1
ATOM 851 N N . GLY A 1 109 ? 20.465 -27.862 8.636 1.00 77.56 109 GLY A N 1
ATOM 852 C CA . GLY A 1 109 ? 21.875 -27.478 8.519 1.00 77.56 109 GLY A CA 1
ATOM 853 C C . GLY A 1 109 ? 22.758 -28.044 9.635 1.00 77.56 109 GLY A C 1
ATOM 854 O O . GLY A 1 109 ? 22.276 -28.392 10.708 1.00 77.56 109 GLY A O 1
ATOM 855 N N . GLU A 1 110 ? 24.073 -28.084 9.416 1.00 75.81 110 GLU A N 1
ATOM 856 C CA . GLU A 1 110 ? 25.050 -28.538 10.424 1.00 75.81 110 GLU A CA 1
ATOM 857 C C . GLU A 1 110 ? 25.257 -27.533 11.570 1.00 75.81 110 GLU A C 1
ATOM 859 O O . GLU A 1 110 ? 25.717 -27.900 12.649 1.00 75.81 110 GLU A O 1
ATOM 864 N N . SER A 1 111 ? 24.928 -26.257 11.344 1.00 78.62 111 SER A N 1
ATOM 865 C CA . SER A 1 111 ? 25.103 -25.191 12.330 1.00 78.62 111 SER A CA 1
ATOM 866 C C . SER A 1 111 ? 23.823 -24.950 13.119 1.00 78.62 111 SER A C 1
ATOM 868 O O . SER A 1 111 ? 22.997 -24.156 12.694 1.00 78.62 111 SER A O 1
ATOM 870 N N . GLN A 1 112 ? 23.654 -25.643 14.247 1.00 85.62 112 GLN A N 1
ATOM 871 C CA . GLN A 1 112 ? 22.461 -25.550 15.109 1.00 85.62 112 GLN A CA 1
ATOM 872 C C . GLN A 1 112 ? 22.686 -24.716 16.383 1.00 85.62 112 GLN A C 1
ATOM 874 O O . GLN A 1 112 ? 21.759 -24.500 17.157 1.00 85.62 112 GLN A O 1
ATOM 879 N N . THR A 1 113 ? 23.912 -24.250 16.630 1.00 88.62 113 THR A N 1
ATOM 880 C CA . THR A 1 113 ? 24.241 -23.413 17.796 1.00 88.62 113 THR A CA 1
ATOM 881 C C . THR A 1 113 ? 25.014 -22.169 17.382 1.00 88.62 113 THR A C 1
ATOM 883 O O . THR A 1 113 ? 25.612 -22.125 16.304 1.00 88.62 113 THR A O 1
ATOM 886 N N . VAL A 1 114 ? 25.045 -21.151 18.240 1.00 88.75 114 VAL A N 1
ATOM 887 C CA . VAL A 1 114 ? 25.766 -19.902 17.954 1.00 88.75 114 VAL A CA 1
ATOM 888 C C . VAL A 1 114 ? 27.262 -20.164 17.752 1.00 88.75 114 VAL A C 1
ATOM 890 O O . VAL A 1 114 ? 27.874 -19.624 16.835 1.00 88.75 114 VAL A O 1
ATOM 893 N N . GLU A 1 115 ? 27.844 -21.065 18.541 1.00 89.25 115 GLU A N 1
ATOM 894 C CA . GLU A 1 115 ? 29.253 -21.461 18.451 1.00 89.25 115 GLU A CA 1
ATOM 895 C C . GLU A 1 115 ? 29.576 -22.109 17.100 1.00 89.25 115 GLU A C 1
ATOM 897 O O . GLU A 1 115 ? 30.657 -21.916 16.551 1.00 89.25 115 GLU A O 1
ATOM 902 N N . SER A 1 116 ? 28.626 -22.859 16.537 1.00 89.25 116 SER A N 1
ATOM 903 C CA . SER A 1 116 ? 28.790 -23.535 15.246 1.00 89.25 116 SER A CA 1
ATOM 904 C C . SER A 1 116 ? 28.757 -22.589 14.038 1.00 89.25 116 SER A C 1
ATOM 906 O O . SER A 1 116 ? 29.086 -23.010 12.923 1.00 89.25 116 SER A O 1
ATOM 908 N N . LEU A 1 117 ? 28.343 -21.333 14.236 1.00 89.50 117 LEU A N 1
ATOM 909 C CA . LEU A 1 117 ? 28.391 -20.276 13.223 1.00 89.50 117 LEU A CA 1
ATOM 910 C C . LEU A 1 117 ? 29.706 -19.492 13.244 1.00 89.50 117 LEU A C 1
ATOM 912 O O . LEU A 1 117 ? 29.996 -18.787 12.279 1.00 89.50 117 LEU A O 1
ATOM 916 N N . VAL A 1 118 ? 30.522 -19.635 14.293 1.00 91.06 118 VAL A N 1
ATOM 917 C CA . VAL A 1 118 ? 31.789 -18.907 14.411 1.00 91.06 118 VAL A CA 1
ATOM 918 C C . VAL A 1 118 ? 32.748 -19.332 13.295 1.00 91.06 118 VAL A C 1
ATOM 920 O O . VAL A 1 118 ? 33.080 -20.511 13.136 1.00 91.06 118 VAL A O 1
ATOM 923 N N . GLY A 1 119 ? 33.185 -18.362 12.490 1.00 89.81 119 GLY A N 1
ATOM 924 C CA . GLY A 1 119 ? 33.997 -18.598 11.291 1.00 89.81 119 GLY A CA 1
ATOM 925 C C . GLY A 1 119 ? 33.213 -18.938 10.016 1.00 89.81 119 GLY A C 1
ATOM 926 O O . GLY A 1 119 ? 33.835 -19.209 8.988 1.00 89.81 119 GLY A O 1
ATOM 927 N N . LYS A 1 120 ? 31.874 -18.943 10.058 1.00 93.19 120 LYS A N 1
ATOM 928 C CA . LYS A 1 120 ? 30.999 -19.167 8.893 1.00 93.19 120 LYS A CA 1
ATOM 929 C C . LYS A 1 120 ? 30.478 -17.850 8.302 1.00 93.19 120 LYS A C 1
ATOM 931 O O . LYS A 1 120 ? 30.852 -16.766 8.751 1.00 93.19 120 LYS A O 1
ATOM 936 N N . ARG A 1 121 ? 29.657 -17.934 7.248 1.00 93.94 121 ARG A N 1
ATOM 937 C CA . ARG A 1 121 ? 29.064 -16.773 6.566 1.00 93.94 121 ARG A CA 1
ATOM 938 C C . ARG A 1 121 ? 27.719 -16.421 7.184 1.00 93.94 121 ARG A C 1
ATOM 940 O O . ARG A 1 121 ? 26.810 -17.251 7.188 1.00 93.94 121 ARG A O 1
ATOM 947 N N . VAL A 1 122 ? 27.584 -15.185 7.651 1.00 94.50 122 VAL A N 1
ATOM 948 C CA . VAL A 1 122 ? 26.343 -14.647 8.209 1.00 94.50 122 VAL A CA 1
ATOM 949 C C . VAL A 1 122 ? 25.902 -13.441 7.393 1.00 94.50 122 VAL A C 1
ATOM 951 O O . VAL A 1 122 ? 26.681 -12.520 7.155 1.00 94.50 122 VAL A O 1
ATOM 954 N N . VAL A 1 123 ? 24.644 -13.434 6.965 1.00 94.56 123 VAL A N 1
ATOM 955 C CA . VAL A 1 123 ? 24.067 -12.317 6.206 1.00 94.56 123 VAL A CA 1
ATOM 956 C C . VAL A 1 123 ? 23.014 -11.598 7.040 1.00 94.56 123 VAL A C 1
ATOM 958 O O . VAL A 1 123 ? 22.242 -12.227 7.761 1.00 94.56 123 VAL A O 1
ATOM 961 N N . THR A 1 124 ? 23.007 -10.269 6.976 1.00 94.44 124 THR A N 1
ATOM 962 C CA . THR A 1 124 ? 22.138 -9.421 7.800 1.00 94.44 124 THR A CA 1
ATOM 963 C C . THR A 1 124 ? 21.944 -8.048 7.166 1.00 94.44 124 THR A C 1
ATOM 965 O O . THR A 1 124 ? 22.779 -7.601 6.382 1.00 94.44 124 THR A O 1
ATOM 968 N N . SER A 1 125 ? 20.878 -7.341 7.534 1.00 91.44 125 SER A N 1
ATOM 969 C CA . SER A 1 125 ? 20.760 -5.894 7.302 1.00 91.44 125 SER A CA 1
ATOM 970 C C . SER A 1 125 ? 21.299 -5.046 8.467 1.00 91.44 125 SER A C 1
ATOM 972 O O . SER A 1 125 ? 21.280 -3.822 8.377 1.00 91.44 125 SER A O 1
ATOM 974 N N . PHE A 1 126 ? 21.757 -5.690 9.546 1.00 93.44 126 PHE A N 1
ATOM 975 C CA . PHE A 1 126 ? 22.234 -5.099 10.802 1.00 93.44 126 PHE A CA 1
ATOM 976 C C . PHE A 1 126 ? 23.692 -5.499 11.062 1.00 93.44 126 PHE A C 1
ATOM 978 O O . PHE A 1 126 ? 23.975 -6.397 11.862 1.00 93.44 126 PHE A O 1
ATOM 985 N N . GLU A 1 127 ? 24.627 -4.914 10.312 1.00 92.81 127 GLU A N 1
ATOM 986 C CA . GLU A 1 127 ? 26.039 -5.291 10.397 1.00 92.81 127 GLU A CA 1
ATOM 987 C C . GLU A 1 127 ? 26.654 -4.934 11.746 1.00 92.81 127 GLU A C 1
ATOM 989 O O . GLU A 1 127 ? 27.460 -5.703 12.270 1.00 92.81 127 GLU A O 1
ATOM 994 N N . THR A 1 128 ? 26.312 -3.771 12.296 1.00 93.69 128 THR A N 1
ATOM 995 C CA . THR A 1 128 ? 26.932 -3.264 13.519 1.00 93.69 128 THR A CA 1
ATOM 996 C C . THR A 1 128 ? 26.516 -4.105 14.718 1.00 93.69 128 THR A C 1
ATOM 998 O O . THR A 1 128 ? 27.363 -4.537 15.503 1.00 93.69 128 THR A O 1
ATOM 1001 N N . LEU A 1 129 ? 25.223 -4.422 14.826 1.00 94.00 129 LEU A N 1
ATOM 1002 C CA . LEU A 1 129 ? 24.713 -5.321 15.861 1.00 94.00 129 LEU A CA 1
ATOM 1003 C C . LEU A 1 129 ? 25.235 -6.751 15.699 1.00 94.00 129 LEU A C 1
ATOM 1005 O O . LEU A 1 129 ? 25.568 -7.393 16.695 1.00 94.00 129 LEU A O 1
ATOM 1009 N N . ALA A 1 130 ? 25.359 -7.241 14.463 1.00 94.06 130 ALA A N 1
ATOM 1010 C CA . ALA A 1 130 ? 25.932 -8.557 14.204 1.00 94.06 130 ALA A CA 1
ATOM 1011 C C . ALA A 1 130 ? 27.408 -8.636 14.624 1.00 94.06 130 ALA A C 1
ATOM 1013 O O . ALA A 1 130 ? 27.791 -9.595 15.291 1.00 94.06 130 ALA A O 1
ATOM 1014 N N . LYS A 1 131 ? 28.220 -7.623 14.291 1.00 93.25 131 LYS A N 1
ATOM 1015 C CA . LYS A 1 131 ? 29.635 -7.542 14.698 1.00 93.25 131 LYS A CA 1
ATOM 1016 C C . LYS A 1 131 ? 29.758 -7.524 16.220 1.00 93.25 131 LYS A C 1
ATOM 1018 O O . LYS A 1 131 ? 30.412 -8.392 16.779 1.00 93.25 131 LYS A O 1
ATOM 1023 N N . LYS A 1 132 ? 28.996 -6.667 16.911 1.00 93.06 132 LYS A N 1
ATOM 1024 C CA . LYS A 1 132 ? 28.963 -6.631 18.388 1.00 93.06 132 LYS A CA 1
ATOM 1025 C C . LYS A 1 132 ? 28.625 -7.972 19.036 1.00 93.06 132 LYS A C 1
ATOM 1027 O O . LYS A 1 132 ? 29.104 -8.257 20.130 1.00 93.06 132 LYS A O 1
ATOM 1032 N N . PHE A 1 133 ? 27.779 -8.771 18.391 1.00 93.81 133 PHE A N 1
ATOM 1033 C CA . PHE A 1 133 ? 27.400 -10.086 18.893 1.00 93.81 133 PHE A CA 1
ATOM 1034 C C . PHE A 1 133 ? 28.480 -11.150 18.636 1.00 93.81 133 PHE A C 1
ATOM 1036 O O . PHE A 1 133 ? 28.760 -11.953 19.525 1.00 93.81 133 PHE A O 1
ATOM 1043 N N . PHE A 1 134 ? 29.092 -11.160 17.446 1.00 93.88 134 PHE A N 1
ATOM 1044 C CA . PHE A 1 134 ? 30.069 -12.180 17.054 1.00 93.88 134 PHE A CA 1
ATOM 1045 C C . PHE A 1 134 ? 31.517 -11.862 17.445 1.00 93.88 134 PHE A C 1
ATOM 1047 O O . PHE A 1 134 ? 32.250 -12.805 17.716 1.00 93.88 134 PHE A O 1
ATOM 1054 N N . ASP A 1 135 ? 31.935 -10.599 17.564 1.00 92.81 135 ASP A N 1
ATOM 1055 C CA . ASP A 1 135 ? 33.329 -10.233 17.873 1.00 92.81 135 ASP A CA 1
ATOM 1056 C C . ASP A 1 135 ? 33.851 -10.904 19.171 1.00 92.81 135 ASP A C 1
ATOM 1058 O O . ASP A 1 135 ? 34.911 -11.536 19.127 1.00 92.81 135 ASP A O 1
ATOM 1062 N N . PRO A 1 136 ? 33.111 -10.915 20.307 1.00 92.75 136 PRO A N 1
ATOM 1063 C CA . PRO A 1 136 ? 33.559 -11.616 21.517 1.00 92.75 136 PRO A CA 1
ATOM 1064 C C . PRO A 1 136 ? 33.624 -13.146 21.358 1.00 92.75 136 PRO A C 1
ATOM 1066 O O . PRO A 1 136 ? 34.385 -13.826 22.050 1.00 92.75 136 PRO A O 1
ATOM 1069 N N . LEU A 1 137 ? 32.801 -13.714 20.471 1.00 90.81 137 LEU A N 1
ATOM 1070 C CA . LEU A 1 137 ? 32.785 -15.150 20.182 1.00 90.81 137 LEU A CA 1
ATOM 1071 C C . LEU A 1 137 ? 33.949 -15.533 19.266 1.00 90.81 137 LEU A C 1
ATOM 1073 O O . LEU A 1 137 ? 34.615 -16.542 19.501 1.00 90.81 137 LEU A O 1
ATOM 1077 N N . ASP A 1 138 ? 34.224 -14.706 18.267 1.00 91.88 138 ASP A N 1
ATOM 1078 C CA . ASP A 1 138 ? 35.326 -14.866 17.330 1.00 91.88 138 ASP A CA 1
ATOM 1079 C C . ASP A 1 138 ? 36.677 -14.842 18.063 1.00 91.88 138 ASP A C 1
ATOM 1081 O O . ASP A 1 138 ? 37.528 -15.703 17.822 1.00 91.88 138 ASP A O 1
ATOM 1085 N N . GLU A 1 139 ? 36.847 -13.929 19.028 1.00 91.69 139 GLU A N 1
ATOM 1086 C CA . GLU A 1 139 ? 38.022 -13.878 19.911 1.00 91.69 139 GLU A CA 1
ATOM 1087 C C . GLU A 1 139 ? 38.161 -15.143 20.767 1.00 91.69 139 GLU A C 1
ATOM 1089 O O . GLU A 1 139 ? 39.250 -15.708 20.882 1.00 91.69 139 GLU A O 1
ATOM 1094 N N . LYS A 1 140 ? 37.051 -15.633 21.333 1.00 91.25 140 LYS A N 1
ATOM 1095 C CA . LYS A 1 140 ? 37.036 -16.834 22.180 1.00 91.25 140 LYS A CA 1
ATOM 1096 C C . LYS A 1 140 ? 37.413 -18.108 21.414 1.00 91.25 140 LYS A C 1
ATOM 1098 O O . LYS A 1 140 ? 38.067 -18.981 21.982 1.00 91.25 140 LYS A O 1
ATOM 1103 N N . TYR A 1 141 ? 36.986 -18.241 20.158 1.00 88.56 141 TYR A N 1
ATOM 1104 C CA . TYR A 1 141 ? 37.203 -19.445 19.341 1.00 88.56 141 TYR A CA 1
ATOM 1105 C C . TYR A 1 141 ? 38.354 -19.322 18.330 1.00 88.56 141 TYR A C 1
ATOM 1107 O O . TYR A 1 141 ? 38.681 -20.305 17.660 1.00 88.56 141 TYR A O 1
ATOM 1115 N N . GLY A 1 142 ? 38.977 -18.146 18.207 1.00 87.62 142 GLY A N 1
ATOM 1116 C CA . GLY A 1 142 ? 40.100 -17.899 17.300 1.00 87.62 142 GLY A CA 1
ATOM 1117 C C . GLY A 1 142 ? 39.740 -17.991 15.812 1.00 87.62 142 GLY A C 1
ATOM 1118 O O . GLY A 1 142 ? 40.610 -18.282 14.990 1.00 87.62 142 GLY A O 1
ATOM 1119 N N . LYS A 1 143 ? 38.468 -17.785 15.447 1.00 90.06 143 LYS A N 1
ATOM 1120 C CA . LYS A 1 143 ? 37.970 -17.805 14.060 1.00 90.06 143 LYS A CA 1
ATOM 1121 C C . LYS A 1 143 ? 37.137 -16.557 13.804 1.00 90.06 143 LYS A C 1
ATOM 1123 O O . LYS A 1 143 ? 36.360 -16.180 14.663 1.00 90.06 143 LYS A O 1
ATOM 1128 N N . LYS A 1 144 ? 37.265 -15.960 12.617 1.00 91.50 144 LYS A N 1
ATOM 1129 C CA . LYS A 1 144 ? 36.541 -14.737 12.244 1.00 91.50 144 LYS A CA 1
ATOM 1130 C C . LYS A 1 144 ? 35.304 -15.045 11.404 1.00 91.50 144 LYS A C 1
ATOM 1132 O O . LYS A 1 144 ? 35.431 -15.601 10.313 1.00 91.50 144 LYS A O 1
ATOM 1137 N N . THR A 1 145 ? 34.134 -14.657 11.888 1.00 93.50 145 THR A N 1
ATOM 1138 C CA . THR A 1 145 ? 32.843 -14.802 11.212 1.00 93.50 145 THR A CA 1
ATOM 1139 C C . THR A 1 145 ? 32.725 -13.798 10.061 1.00 93.50 145 THR A C 1
ATOM 1141 O O . THR A 1 145 ? 33.066 -12.621 10.185 1.00 93.50 145 THR A O 1
ATOM 1144 N N . MET A 1 146 ? 32.267 -14.261 8.896 1.00 93.19 146 MET A N 1
ATOM 1145 C CA . MET A 1 146 ? 32.130 -13.434 7.694 1.00 93.19 146 MET A CA 1
ATOM 1146 C C . MET A 1 146 ? 30.731 -12.821 7.638 1.00 93.19 146 MET A C 1
ATOM 1148 O O . MET A 1 146 ? 29.794 -13.460 7.166 1.00 93.19 146 MET A O 1
ATOM 1152 N N . ILE A 1 147 ? 30.598 -11.584 8.118 1.00 94.31 147 ILE A N 1
ATOM 1153 C CA . ILE A 1 147 ? 29.337 -10.831 8.103 1.00 94.31 147 ILE A CA 1
ATOM 1154 C C . ILE A 1 147 ? 29.223 -10.043 6.791 1.00 94.31 147 ILE A C 1
ATOM 1156 O O . ILE A 1 147 ? 30.176 -9.376 6.390 1.00 94.31 147 ILE A O 1
ATOM 1160 N N . SER A 1 148 ? 28.081 -10.123 6.104 1.00 92.31 148 SER A N 1
ATOM 1161 C CA . SER A 1 148 ? 27.818 -9.381 4.860 1.00 92.31 148 SER A CA 1
ATOM 1162 C C . SER A 1 148 ? 26.436 -8.728 4.850 1.00 92.31 148 SER A C 1
ATOM 1164 O O . SER A 1 148 ? 25.437 -9.378 5.167 1.00 92.31 148 SER A O 1
ATOM 1166 N N . TYR A 1 149 ? 26.380 -7.458 4.441 1.00 92.56 149 TYR A N 1
ATOM 1167 C CA . TYR A 1 149 ? 25.133 -6.710 4.298 1.00 92.56 149 TYR A CA 1
ATOM 1168 C C . TYR A 1 149 ? 24.260 -7.187 3.130 1.00 92.56 149 TYR A C 1
ATOM 1170 O O . TYR A 1 149 ? 24.723 -7.273 1.990 1.00 92.56 149 TYR A O 1
ATOM 1178 N N . VAL A 1 150 ? 22.963 -7.385 3.390 1.00 89.25 150 VAL A N 1
ATOM 1179 C CA . VAL A 1 150 ? 21.928 -7.555 2.357 1.00 89.25 150 VAL A CA 1
ATOM 1180 C C . VAL A 1 150 ? 20.698 -6.710 2.698 1.00 89.25 150 VAL A C 1
ATOM 1182 O O . VAL A 1 150 ? 20.104 -6.842 3.762 1.00 89.25 150 VAL A O 1
ATOM 1185 N N . GLY A 1 151 ? 20.300 -5.839 1.765 1.00 73.75 151 GLY A N 1
ATOM 1186 C CA . GLY A 1 151 ? 19.233 -4.845 1.952 1.00 73.75 151 GLY A CA 1
ATOM 1187 C C . GLY A 1 151 ? 17.797 -5.331 1.702 1.00 73.75 151 GLY A C 1
ATOM 1188 O O . GLY A 1 151 ? 16.909 -4.498 1.519 1.00 73.75 151 GLY A O 1
ATOM 1189 N N . GLY A 1 152 ? 17.551 -6.644 1.644 1.00 76.50 152 GLY A N 1
ATOM 1190 C CA . GLY A 1 152 ? 16.214 -7.219 1.455 1.00 76.50 152 GLY A CA 1
ATOM 1191 C C . GLY A 1 152 ? 16.226 -8.713 1.121 1.00 76.50 152 GLY A C 1
ATOM 1192 O O . GLY A 1 152 ? 17.202 -9.215 0.570 1.00 76.50 152 GLY A O 1
ATOM 1193 N N . SER A 1 153 ? 15.129 -9.407 1.444 1.00 82.31 153 SER A N 1
ATOM 1194 C CA . SER A 1 153 ? 14.965 -10.861 1.264 1.00 82.31 153 SER A CA 1
ATOM 1195 C C . SER A 1 153 ? 16.092 -11.691 1.892 1.00 82.31 153 SER A C 1
ATOM 1197 O O . SER A 1 153 ? 16.641 -12.607 1.275 1.00 82.31 153 SER A O 1
ATOM 1199 N N . VAL A 1 154 ? 16.451 -11.345 3.131 1.00 86.19 154 VAL A N 1
ATOM 1200 C CA . VAL A 1 154 ? 17.517 -12.000 3.902 1.00 86.19 154 VAL A CA 1
ATOM 1201 C C . VAL A 1 154 ? 17.199 -13.488 4.110 1.00 86.19 154 VAL A C 1
ATOM 1203 O O . VAL A 1 154 ? 18.097 -14.326 4.059 1.00 86.19 154 VAL A O 1
ATOM 1206 N N . GLU A 1 155 ? 15.917 -13.840 4.222 1.00 85.56 155 GLU A N 1
ATOM 1207 C CA . GLU A 1 155 ? 15.414 -15.205 4.383 1.00 85.56 155 GLU A CA 1
ATOM 1208 C C . GLU A 1 155 ? 15.832 -16.164 3.254 1.00 85.56 155 GLU A C 1
ATOM 1210 O O . GLU A 1 155 ? 15.990 -17.365 3.481 1.00 85.56 155 GLU A O 1
ATOM 1215 N N . ALA A 1 156 ? 16.073 -15.651 2.043 1.00 87.56 156 ALA A N 1
ATOM 1216 C CA . ALA A 1 156 ? 16.491 -16.462 0.900 1.00 87.56 156 ALA A CA 1
ATOM 1217 C C . ALA A 1 156 ? 18.003 -16.750 0.881 1.00 87.56 156 ALA A C 1
ATOM 1219 O O . ALA A 1 156 ? 18.445 -17.650 0.163 1.00 87.56 156 ALA A O 1
ATOM 1220 N N . ALA A 1 157 ? 18.811 -16.017 1.658 1.00 90.75 157 ALA A N 1
ATOM 1221 C CA . ALA A 1 157 ? 20.272 -16.079 1.582 1.00 90.75 157 ALA A CA 1
ATOM 1222 C C . ALA A 1 157 ? 20.824 -17.483 1.882 1.00 90.75 157 ALA A C 1
ATOM 1224 O O . ALA A 1 157 ? 21.720 -17.955 1.179 1.00 90.75 157 ALA A O 1
ATOM 1225 N N . CYS A 1 158 ? 20.256 -18.178 2.872 1.00 88.12 158 CYS A N 1
ATOM 1226 C CA . CYS A 1 158 ? 20.637 -19.554 3.195 1.00 88.12 158 CYS A CA 1
ATOM 1227 C C . CYS A 1 158 ? 20.241 -20.542 2.088 1.00 88.12 158 CYS A C 1
ATOM 1229 O O . CYS A 1 158 ? 21.044 -21.385 1.697 1.00 88.12 158 CYS A O 1
ATOM 1231 N N . ALA A 1 159 ? 19.024 -20.425 1.546 1.00 86.75 159 ALA A N 1
ATOM 1232 C CA . ALA A 1 159 ? 18.530 -21.319 0.495 1.00 86.75 159 ALA A CA 1
ATOM 1233 C C . ALA A 1 159 ? 19.329 -21.188 -0.814 1.00 86.75 159 ALA A C 1
ATOM 1235 O O . ALA A 1 159 ? 19.523 -22.168 -1.529 1.00 86.75 159 ALA A O 1
ATOM 1236 N N . LEU A 1 160 ? 19.826 -19.985 -1.105 1.00 86.75 160 LEU A N 1
ATOM 1237 C CA . LEU A 1 160 ? 20.673 -19.692 -2.262 1.00 86.75 160 LEU A CA 1
ATOM 1238 C C . LEU A 1 160 ? 22.164 -19.999 -2.019 1.00 86.75 160 LEU A C 1
ATOM 1240 O O . LEU A 1 160 ? 22.984 -19.801 -2.913 1.00 86.75 160 LEU A O 1
ATOM 1244 N N . GLY A 1 161 ? 22.536 -20.458 -0.818 1.00 86.00 161 GLY A N 1
ATOM 1245 C CA . GLY A 1 161 ? 23.917 -20.789 -0.461 1.00 86.00 161 GLY A CA 1
ATOM 1246 C C . GLY A 1 161 ? 24.837 -19.581 -0.250 1.00 86.00 161 GLY A C 1
ATOM 1247 O O . GLY A 1 161 ? 26.059 -19.755 -0.196 1.00 86.00 161 GLY A O 1
ATOM 1248 N N . LEU A 1 162 ? 24.287 -18.367 -0.120 1.00 88.00 162 LEU A N 1
ATOM 1249 C CA . LEU A 1 162 ? 25.059 -17.156 0.187 1.00 88.00 162 LEU A CA 1
ATOM 1250 C C . LEU A 1 162 ? 25.505 -17.107 1.652 1.00 88.00 162 LEU A C 1
ATOM 1252 O O . LEU A 1 162 ? 26.567 -16.557 1.942 1.00 88.00 162 LEU A O 1
ATOM 1256 N N . ALA A 1 163 ? 24.720 -17.689 2.557 1.00 91.88 163 ALA A N 1
ATOM 1257 C CA . ALA A 1 163 ? 24.969 -17.655 3.992 1.00 91.88 163 ALA A CA 1
ATOM 1258 C C . ALA A 1 163 ? 24.765 -19.029 4.634 1.00 91.88 163 ALA A C 1
ATOM 1260 O O . ALA A 1 163 ? 23.979 -19.841 4.150 1.00 91.88 163 ALA A O 1
ATOM 1261 N N . ASP A 1 164 ? 25.465 -19.265 5.739 1.00 91.56 164 ASP A N 1
ATOM 1262 C CA . ASP A 1 164 ? 25.299 -20.449 6.585 1.00 91.56 164 ASP A CA 1
ATOM 1263 C C . ASP A 1 164 ? 24.331 -20.160 7.757 1.00 91.56 164 ASP A C 1
ATOM 1265 O O . ASP A 1 164 ? 23.752 -21.079 8.336 1.00 91.56 164 ASP A O 1
ATOM 1269 N N . GLY A 1 165 ? 24.115 -18.876 8.066 1.00 92.94 165 GLY A N 1
ATOM 1270 C CA . GLY A 1 165 ? 23.088 -18.366 8.973 1.00 92.94 165 GLY A CA 1
ATOM 1271 C C . GLY A 1 165 ? 22.730 -16.915 8.644 1.00 92.94 165 GLY A C 1
ATOM 1272 O O . GLY A 1 165 ? 23.445 -16.239 7.902 1.00 92.94 165 GLY A O 1
ATOM 1273 N N . ILE A 1 166 ? 21.626 -16.422 9.193 1.00 94.38 166 ILE A N 1
ATOM 1274 C CA . ILE A 1 166 ? 21.188 -15.035 9.004 1.00 94.38 166 ILE A CA 1
ATOM 1275 C C . ILE A 1 166 ? 20.888 -14.356 10.331 1.00 94.38 166 ILE A C 1
ATOM 1277 O O . ILE A 1 166 ? 20.609 -15.017 11.331 1.00 94.38 166 ILE A O 1
ATOM 1281 N N . ILE A 1 167 ? 20.919 -13.027 10.326 1.00 94.38 167 ILE A N 1
ATOM 1282 C CA . ILE A 1 167 ? 20.352 -12.213 11.398 1.00 94.38 167 ILE A CA 1
ATOM 1283 C C . ILE A 1 167 ? 19.276 -11.327 10.785 1.00 94.38 167 ILE A C 1
ATOM 1285 O O . ILE A 1 167 ? 19.563 -10.529 9.895 1.00 94.38 167 ILE A O 1
ATOM 1289 N N . ASP A 1 168 ? 18.046 -11.471 11.267 1.00 93.06 168 ASP A N 1
ATOM 1290 C CA . ASP A 1 168 ? 16.916 -10.664 10.809 1.00 93.06 168 ASP A CA 1
ATOM 1291 C C . ASP A 1 168 ? 15.845 -10.517 11.901 1.00 93.06 168 ASP A C 1
ATOM 1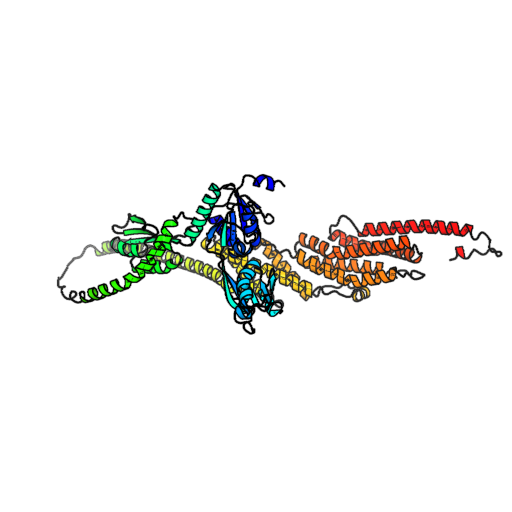293 O O . ASP A 1 168 ? 15.870 -11.204 12.931 1.00 93.06 168 ASP A O 1
ATOM 1297 N N . LEU A 1 169 ? 14.918 -9.583 11.690 1.00 91.50 169 LEU A N 1
ATOM 1298 C CA . LEU A 1 169 ? 13.816 -9.281 12.591 1.00 91.50 169 LEU A CA 1
ATOM 1299 C C . LEU A 1 169 ? 12.710 -10.340 12.510 1.00 91.50 169 LEU A C 1
ATOM 1301 O O . LEU A 1 169 ? 12.153 -10.627 11.453 1.00 91.50 169 LEU A O 1
ATOM 1305 N N . VAL A 1 170 ? 12.310 -10.842 13.674 1.00 90.25 170 VAL A N 1
ATOM 1306 C CA . VAL A 1 170 ? 11.261 -11.843 13.860 1.00 90.25 170 VAL A CA 1
ATOM 1307 C C . VAL A 1 170 ? 10.128 -11.260 14.702 1.00 90.25 170 VAL A C 1
ATOM 1309 O O . VAL A 1 170 ? 10.348 -10.725 15.789 1.00 90.25 170 VAL A O 1
ATOM 1312 N N . GLU A 1 171 ? 8.895 -11.371 14.204 1.00 87.00 171 GLU A N 1
ATOM 1313 C CA . GLU A 1 171 ? 7.670 -11.014 14.936 1.00 87.00 171 GLU A CA 1
ATOM 1314 C C . GLU A 1 171 ? 6.860 -12.274 15.289 1.00 87.00 171 GLU A C 1
ATOM 1316 O O . GLU A 1 171 ? 6.960 -12.767 16.410 1.00 87.00 171 GLU A O 1
ATOM 1321 N N . SER A 1 172 ? 6.123 -12.851 14.329 1.00 83.69 172 SER A N 1
ATOM 1322 C CA . SER A 1 172 ? 5.413 -14.138 14.491 1.00 83.69 172 SER A CA 1
ATOM 1323 C C . SER A 1 172 ? 6.285 -15.367 14.168 1.00 83.69 172 SER A C 1
ATOM 1325 O O . SER A 1 172 ? 5.978 -16.499 14.568 1.00 83.69 172 SER A O 1
ATOM 1327 N N . GLY A 1 173 ? 7.369 -15.154 13.413 1.00 81.88 173 GLY A N 1
ATOM 1328 C CA . GLY A 1 173 ? 8.263 -16.197 12.899 1.00 81.88 173 GLY A CA 1
ATOM 1329 C C . GLY A 1 173 ? 7.712 -17.007 11.722 1.00 81.88 173 GLY A C 1
ATOM 1330 O O . GLY A 1 173 ? 8.362 -17.954 11.293 1.00 81.88 173 GLY A O 1
ATOM 1331 N N . GLU A 1 174 ? 6.539 -16.672 11.177 1.00 84.12 174 GLU A N 1
ATOM 1332 C CA . GLU A 1 174 ? 5.925 -17.434 10.075 1.00 84.12 174 GLU A CA 1
ATOM 1333 C C . GLU A 1 174 ? 6.766 -17.413 8.794 1.00 84.12 174 GLU A C 1
ATOM 1335 O O . GLU A 1 174 ? 7.031 -18.473 8.226 1.00 84.12 174 GLU A O 1
ATOM 1340 N N . THR A 1 175 ? 7.252 -16.237 8.386 1.00 82.44 175 THR A N 1
ATOM 1341 C CA . THR A 1 175 ? 8.104 -16.069 7.196 1.00 82.44 175 THR A CA 1
ATOM 1342 C C . THR A 1 175 ? 9.365 -16.927 7.275 1.00 82.44 175 THR A C 1
ATOM 1344 O O . THR A 1 175 ? 9.729 -17.605 6.318 1.00 82.44 175 THR A O 1
ATOM 1347 N N . MET A 1 176 ? 9.999 -16.954 8.446 1.00 84.19 176 MET A N 1
ATOM 1348 C CA . MET A 1 176 ? 11.260 -17.662 8.655 1.00 84.19 176 MET A CA 1
ATOM 1349 C C . MET A 1 176 ? 11.063 -19.178 8.696 1.00 84.19 176 MET A C 1
ATOM 1351 O O . MET A 1 176 ? 11.823 -19.919 8.072 1.00 84.19 176 MET A O 1
ATOM 1355 N N . ARG A 1 177 ? 9.970 -19.651 9.312 1.00 86.31 177 ARG A N 1
ATOM 1356 C CA . ARG A 1 177 ? 9.584 -21.070 9.250 1.00 86.31 177 ARG A CA 1
ATOM 1357 C C . ARG A 1 177 ? 9.286 -21.516 7.819 1.00 86.31 177 ARG A C 1
ATOM 1359 O O . ARG A 1 177 ? 9.686 -22.613 7.439 1.00 86.31 177 ARG A O 1
ATOM 1366 N N . ALA A 1 178 ? 8.625 -20.676 7.018 1.00 85.75 178 ALA A N 1
ATOM 1367 C CA . ALA A 1 178 ? 8.354 -20.966 5.608 1.00 85.75 178 ALA A CA 1
ATOM 1368 C C . ALA A 1 178 ? 9.644 -21.064 4.771 1.00 85.75 178 ALA A C 1
ATOM 1370 O O . ALA A 1 178 ? 9.721 -21.892 3.866 1.00 85.75 178 ALA A O 1
ATOM 1371 N N . ALA A 1 179 ? 10.673 -20.285 5.118 1.00 85.12 179 ALA A N 1
ATOM 1372 C CA . ALA A 1 179 ? 12.010 -20.372 4.528 1.00 85.12 179 ALA A CA 1
ATOM 1373 C C . ALA A 1 179 ? 12.852 -21.557 5.056 1.00 85.12 179 ALA A C 1
ATOM 1375 O O . ALA A 1 179 ? 13.982 -21.760 4.613 1.00 85.12 179 ALA A O 1
ATOM 1376 N N . GLY A 1 180 ? 12.323 -22.361 5.989 1.00 89.12 180 GLY A N 1
ATOM 1377 C CA . GLY A 1 180 ? 13.034 -23.498 6.581 1.00 89.12 180 GLY A CA 1
ATOM 1378 C C . GLY A 1 180 ? 14.106 -23.104 7.602 1.00 89.12 180 GLY A 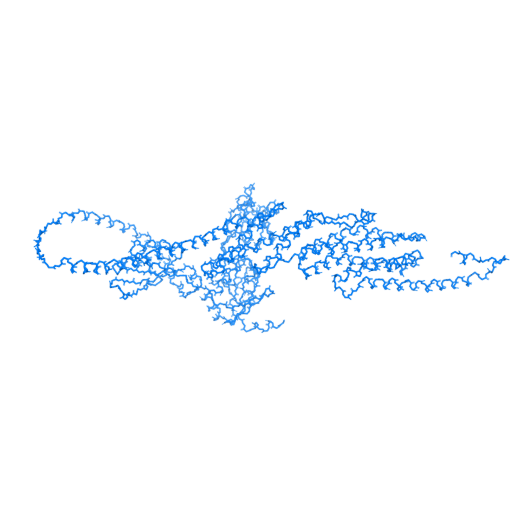C 1
ATOM 1379 O O . GLY A 1 180 ? 15.048 -23.873 7.824 1.00 89.12 180 GLY A O 1
ATOM 1380 N N . LEU A 1 181 ? 13.974 -21.924 8.210 1.00 91.75 181 LEU A N 1
ATOM 1381 C CA . LEU A 1 181 ? 14.870 -21.386 9.230 1.00 91.75 181 LEU A CA 1
ATOM 1382 C C . LEU A 1 181 ? 14.250 -21.506 10.630 1.00 91.75 181 LEU A C 1
ATOM 1384 O O . LEU A 1 181 ? 13.028 -21.571 10.787 1.00 91.75 181 LEU A O 1
ATOM 1388 N N . HIS A 1 182 ? 15.104 -21.535 11.650 1.00 90.88 182 HIS A N 1
ATOM 1389 C CA . HIS A 1 182 ? 14.699 -21.447 13.051 1.00 90.88 182 HIS A CA 1
ATOM 1390 C C . HIS A 1 182 ? 15.679 -20.587 13.855 1.00 90.88 182 HIS A C 1
ATOM 1392 O O . HIS A 1 182 ? 16.858 -20.486 13.508 1.00 90.88 182 HIS A O 1
ATOM 1398 N N . ASP A 1 183 ? 15.172 -19.988 14.930 1.00 91.94 183 ASP A N 1
ATOM 1399 C CA . ASP A 1 183 ? 15.919 -19.080 15.796 1.00 91.94 183 ASP A CA 1
ATOM 1400 C C . ASP A 1 183 ? 16.809 -19.866 16.770 1.00 91.94 183 ASP A C 1
ATOM 1402 O O . ASP A 1 183 ? 16.336 -20.785 17.442 1.00 91.94 183 ASP A O 1
ATOM 1406 N N . ILE A 1 184 ? 18.075 -19.461 16.897 1.00 92.44 184 ILE A N 1
ATOM 1407 C CA . ILE A 1 184 ? 19.038 -20.053 17.846 1.00 92.44 184 ILE A CA 1
ATOM 1408 C C . ILE A 1 184 ? 19.501 -19.076 18.932 1.00 92.44 184 ILE A C 1
ATOM 1410 O O . ILE A 1 184 ? 19.959 -19.505 19.989 1.00 92.44 184 ILE A O 1
ATOM 1414 N N . ALA A 1 185 ? 19.381 -17.766 18.698 1.00 92.62 185 ALA A N 1
ATOM 1415 C CA . ALA A 1 185 ? 19.681 -16.730 19.684 1.00 92.62 185 ALA A CA 1
ATOM 1416 C C . ALA A 1 185 ? 18.940 -15.427 19.369 1.00 92.62 185 ALA A C 1
ATOM 1418 O O . ALA A 1 185 ? 18.624 -15.145 18.216 1.00 92.62 185 ALA A O 1
ATOM 1419 N N . THR A 1 186 ? 18.708 -14.604 20.390 1.00 93.69 186 THR A N 1
ATOM 1420 C CA . THR A 1 186 ? 18.144 -13.255 20.247 1.00 93.69 186 THR A CA 1
ATOM 1421 C C . THR A 1 186 ? 19.207 -12.219 20.601 1.00 93.69 186 THR A C 1
ATOM 1423 O O . THR A 1 186 ? 19.747 -12.252 21.703 1.00 93.69 186 THR A O 1
ATOM 1426 N N . LEU A 1 187 ? 19.485 -11.295 19.679 1.00 93.19 187 LEU A N 1
ATOM 1427 C CA . LEU A 1 187 ? 20.413 -10.174 19.865 1.00 93.19 187 LEU A CA 1
ATOM 1428 C C . LEU A 1 187 ? 19.752 -9.023 20.620 1.00 93.19 187 LEU A C 1
ATOM 1430 O O . LEU A 1 187 ? 20.346 -8.446 21.526 1.00 93.19 187 LEU A O 1
ATOM 1434 N N . LEU A 1 188 ? 18.531 -8.667 20.218 1.00 93.19 188 LEU A N 1
ATOM 1435 C CA . LEU A 1 188 ? 17.845 -7.475 20.705 1.00 93.19 188 LEU A CA 1
ATOM 1436 C C . LEU A 1 188 ? 16.331 -7.680 20.666 1.00 93.19 188 LEU A C 1
ATOM 1438 O O . LEU A 1 188 ? 15.787 -8.137 19.663 1.00 93.19 188 LEU A O 1
ATOM 1442 N N . ASN A 1 189 ? 15.639 -7.288 21.735 1.00 94.06 189 ASN A N 1
ATOM 1443 C CA . ASN A 1 189 ? 14.200 -7.044 21.675 1.00 94.06 189 ASN A CA 1
ATOM 1444 C C . ASN A 1 189 ? 14.001 -5.581 21.269 1.00 94.06 189 ASN A C 1
ATOM 1446 O O . ASN A 1 189 ? 14.541 -4.695 21.924 1.00 94.06 189 ASN A O 1
ATOM 1450 N N . SER A 1 190 ? 13.254 -5.338 20.196 1.00 94.31 190 SER A N 1
ATOM 1451 C CA . SER A 1 190 ? 13.050 -4.011 19.615 1.00 94.31 190 SER A CA 1
ATOM 1452 C C . SER A 1 190 ? 11.569 -3.651 19.594 1.00 94.31 190 SER A C 1
ATOM 1454 O O . SER A 1 190 ? 10.697 -4.503 19.403 1.00 94.31 190 SER A O 1
ATOM 1456 N N . GLN A 1 191 ? 11.278 -2.369 19.764 1.00 95.06 191 GLN A N 1
ATOM 1457 C CA . GLN A 1 191 ? 9.967 -1.772 19.532 1.00 95.06 191 GLN A CA 1
ATOM 1458 C C . GLN A 1 191 ? 10.130 -0.353 18.982 1.00 95.06 191 GLN A C 1
ATOM 1460 O O . GLN A 1 191 ? 11.236 0.189 18.932 1.00 95.06 191 GLN A O 1
ATOM 1465 N N . ALA A 1 192 ? 9.024 0.267 18.575 1.00 95.88 192 ALA A N 1
ATOM 1466 C CA . ALA A 1 192 ? 9.033 1.671 18.197 1.00 95.88 192 ALA A CA 1
ATOM 1467 C C . ALA A 1 192 ? 9.296 2.564 19.420 1.00 95.88 192 ALA A C 1
ATOM 1469 O O . ALA A 1 192 ? 8.686 2.399 20.480 1.00 95.88 192 ALA A O 1
ATOM 1470 N N . VAL A 1 193 ? 10.178 3.542 19.248 1.00 96.19 193 VAL A N 1
ATOM 1471 C CA . VAL A 1 193 ? 10.637 4.468 20.280 1.00 96.19 193 VAL A CA 1
ATOM 1472 C C . VAL A 1 193 ? 10.593 5.905 19.763 1.00 96.19 193 VAL A C 1
ATOM 1474 O O . VAL A 1 193 ? 10.849 6.181 18.587 1.00 96.19 193 VAL A O 1
ATOM 1477 N N . LEU A 1 194 ? 10.241 6.831 20.656 1.00 96.94 194 LEU A N 1
ATOM 1478 C CA . LEU A 1 194 ? 10.396 8.264 20.443 1.00 96.94 194 LEU A CA 1
ATOM 1479 C C . LEU A 1 194 ? 11.793 8.688 20.902 1.00 96.94 194 LEU A C 1
ATOM 1481 O O . LEU A 1 194 ? 12.087 8.660 22.101 1.00 96.94 194 LEU A O 1
ATOM 1485 N N . ILE A 1 195 ? 12.614 9.118 19.951 1.00 96.62 195 ILE A N 1
ATOM 1486 C CA . ILE A 1 195 ? 13.961 9.630 20.185 1.00 96.62 195 ILE A CA 1
ATOM 1487 C C . ILE A 1 195 ? 14.017 11.148 20.063 1.00 96.62 195 ILE A C 1
ATOM 1489 O O . ILE A 1 195 ? 13.217 11.765 19.354 1.00 96.62 195 ILE A O 1
ATOM 1493 N N . ARG A 1 196 ? 14.994 11.748 20.739 1.00 95.44 196 ARG A N 1
ATOM 1494 C CA . ARG A 1 196 ? 15.251 13.189 20.732 1.00 95.44 196 ARG A CA 1
ATOM 1495 C C . ARG A 1 196 ? 16.745 13.487 20.631 1.00 95.44 196 ARG A C 1
ATOM 1497 O O . ARG A 1 196 ? 17.565 12.764 21.193 1.00 95.44 196 ARG A O 1
ATOM 1504 N N . ASN A 1 197 ? 17.077 14.608 19.993 1.00 94.75 197 ASN A N 1
ATOM 1505 C CA . ASN A 1 197 ? 18.424 15.173 20.042 1.00 94.75 197 ASN A CA 1
ATOM 1506 C C . ASN A 1 197 ? 18.748 15.719 21.447 1.00 94.75 197 ASN A C 1
ATOM 1508 O O . ASN A 1 197 ? 17.915 16.384 22.058 1.00 94.75 197 ASN A O 1
ATOM 1512 N N . ARG A 1 198 ? 19.973 15.519 21.947 1.00 90.44 198 ARG A N 1
ATOM 1513 C CA . ARG A 1 198 ? 20.407 16.015 23.273 1.00 90.44 198 ARG A CA 1
ATOM 1514 C C . ARG A 1 198 ? 20.275 17.535 23.467 1.00 90.44 198 ARG A C 1
ATOM 1516 O O . ARG A 1 198 ? 20.127 18.004 24.594 1.00 90.44 198 ARG A O 1
ATOM 1523 N N . HIS A 1 199 ? 20.292 18.294 22.380 1.00 89.81 199 HIS A N 1
ATOM 1524 C CA . HIS A 1 199 ? 20.196 19.749 22.315 1.00 89.81 199 HIS A CA 1
ATOM 1525 C C . HIS A 1 199 ? 19.097 20.183 21.324 1.00 89.81 199 HIS A C 1
ATOM 1527 O O . HIS A 1 199 ? 19.404 20.725 20.263 1.00 89.81 199 HIS A O 1
ATOM 1533 N N . PRO A 1 200 ? 17.807 19.952 21.635 1.00 88.12 200 PRO A N 1
ATOM 1534 C CA . PRO A 1 200 ? 16.726 20.286 20.715 1.00 88.12 200 PRO A CA 1
ATOM 1535 C C . PRO A 1 200 ? 16.519 21.805 20.633 1.00 88.12 200 PRO A C 1
ATOM 1537 O O . PRO A 1 200 ? 16.676 22.516 21.628 1.00 88.12 200 PRO A O 1
ATOM 1540 N N . SER A 1 201 ? 16.075 22.286 19.472 1.00 87.38 201 SER A N 1
ATOM 1541 C CA . SER A 1 201 ? 15.784 23.695 19.180 1.00 87.38 201 SER A CA 1
ATOM 1542 C C . SER A 1 201 ? 14.770 24.311 20.153 1.00 87.38 201 SER A C 1
ATOM 1544 O O . SER A 1 201 ? 14.930 25.445 20.602 1.00 87.38 201 SER A O 1
ATOM 1546 N N . ASN A 1 202 ? 13.735 23.548 20.525 1.00 88.81 202 ASN A N 1
ATOM 1547 C CA . ASN A 1 202 ? 12.686 23.981 21.447 1.00 88.81 202 ASN A CA 1
ATOM 1548 C C . ASN A 1 202 ? 12.348 22.895 22.491 1.00 88.81 202 ASN A C 1
ATOM 1550 O O . ASN A 1 202 ? 11.395 22.125 22.310 1.00 88.81 202 ASN A O 1
ATOM 1554 N N . PRO A 1 203 ? 13.079 22.840 23.622 1.00 90.12 203 PRO A N 1
ATOM 1555 C CA . PRO A 1 203 ? 12.866 21.840 24.672 1.00 90.12 203 PRO A CA 1
ATOM 1556 C C . PRO A 1 203 ? 11.447 21.850 25.263 1.00 90.12 203 PRO A C 1
ATOM 1558 O O . PRO A 1 203 ? 10.902 20.802 25.616 1.00 90.12 203 PRO A O 1
ATOM 1561 N N . THR A 1 204 ? 10.819 23.024 25.357 1.00 91.25 204 THR A N 1
ATOM 1562 C CA . THR A 1 204 ? 9.465 23.181 25.907 1.00 91.25 204 THR A CA 1
ATOM 1563 C C . THR A 1 204 ? 8.430 22.491 25.025 1.00 91.25 204 THR A C 1
ATOM 1565 O O . THR A 1 204 ? 7.595 21.730 25.521 1.00 91.25 204 THR A O 1
ATOM 1568 N N . LEU A 1 205 ? 8.510 22.702 23.708 1.00 91.88 205 LEU A N 1
ATOM 1569 C CA . LEU A 1 205 ? 7.609 22.072 22.747 1.00 91.88 205 LEU A CA 1
ATOM 1570 C C . LEU A 1 205 ? 7.838 20.558 22.671 1.00 91.88 205 LEU A C 1
ATOM 1572 O O . LEU A 1 205 ? 6.874 19.793 22.654 1.00 91.88 205 LEU A O 1
ATOM 1576 N N . VAL A 1 206 ? 9.096 20.116 22.729 1.00 92.69 206 VAL A N 1
ATOM 1577 C CA . VAL A 1 206 ? 9.446 18.692 22.826 1.00 92.69 206 VAL A CA 1
ATOM 1578 C C . VAL A 1 206 ? 8.771 18.027 24.028 1.00 92.69 206 VAL A C 1
ATOM 1580 O O . VAL A 1 206 ? 8.147 16.971 23.891 1.00 92.69 206 VAL A O 1
ATOM 1583 N N . ASN A 1 207 ? 8.856 18.647 25.208 1.00 91.44 207 ASN A N 1
ATOM 1584 C CA . ASN A 1 207 ? 8.249 18.117 26.430 1.00 91.44 207 ASN A CA 1
ATOM 1585 C C . ASN A 1 207 ? 6.716 18.076 26.337 1.00 91.44 207 ASN A C 1
ATOM 1587 O O . ASN A 1 207 ? 6.095 17.107 26.785 1.00 91.44 207 ASN A O 1
ATOM 1591 N N . LEU A 1 208 ? 6.104 19.085 25.709 1.00 91.94 208 LEU A N 1
ATOM 1592 C CA . LEU A 1 208 ? 4.665 19.116 25.452 1.00 91.94 208 LEU A CA 1
ATOM 1593 C C . LEU A 1 208 ? 4.226 17.944 24.562 1.00 91.94 208 LEU A C 1
ATOM 1595 O O . LEU A 1 208 ? 3.306 17.212 24.933 1.00 91.94 208 LEU A O 1
ATOM 1599 N N . ILE A 1 209 ? 4.890 17.735 23.422 1.00 92.75 209 ILE A N 1
ATOM 1600 C CA . ILE A 1 209 ? 4.572 16.635 22.496 1.00 92.75 209 ILE A CA 1
ATOM 1601 C C . ILE A 1 209 ? 4.817 15.277 23.148 1.00 92.75 209 ILE A C 1
ATOM 1603 O O . ILE A 1 209 ? 3.966 14.392 23.066 1.00 92.75 209 ILE A O 1
ATOM 1607 N N . THR A 1 210 ? 5.918 15.136 23.883 1.00 92.75 210 THR A N 1
ATOM 1608 C CA . THR A 1 210 ? 6.220 13.924 24.653 1.00 92.75 210 THR A CA 1
ATOM 1609 C C . THR A 1 210 ? 5.096 13.604 25.645 1.00 92.75 210 THR A C 1
ATOM 1611 O O . THR A 1 210 ? 4.652 12.461 25.730 1.00 92.75 210 THR A O 1
ATOM 1614 N N . SER A 1 211 ? 4.590 14.604 26.376 1.00 91.88 211 SER A N 1
ATOM 1615 C CA . SER A 1 211 ? 3.460 14.439 27.303 1.00 91.88 211 SER A CA 1
ATOM 1616 C C . SER A 1 211 ? 2.164 14.043 26.582 1.00 91.88 211 SER A C 1
ATOM 1618 O O . SER A 1 211 ? 1.435 13.166 27.053 1.00 91.88 211 SER A O 1
ATOM 1620 N N . ARG A 1 212 ? 1.900 14.626 25.401 1.00 93.31 212 ARG A N 1
ATOM 1621 C CA . ARG A 1 212 ? 0.753 14.269 24.549 1.00 93.31 212 ARG A CA 1
ATOM 1622 C C . ARG A 1 212 ? 0.815 12.816 24.083 1.00 93.31 212 ARG A C 1
ATOM 1624 O O . ARG A 1 212 ? -0.172 12.108 24.256 1.00 93.31 212 ARG A O 1
ATOM 1631 N N . ILE A 1 213 ? 1.966 12.377 23.571 1.00 93.81 213 ILE A N 1
ATOM 1632 C CA . ILE A 1 213 ? 2.220 11.005 23.103 1.00 93.81 213 ILE A CA 1
ATOM 1633 C C . ILE A 1 213 ? 2.082 9.999 24.248 1.00 93.81 213 ILE A C 1
ATOM 1635 O O . ILE A 1 213 ? 1.343 9.024 24.124 1.00 93.81 213 ILE A O 1
ATOM 1639 N N . LYS A 1 214 ? 2.714 10.269 25.397 1.00 91.94 214 LYS A N 1
ATOM 1640 C CA . LYS A 1 214 ? 2.567 9.449 26.610 1.00 91.94 214 LYS A CA 1
ATOM 1641 C C . LYS A 1 214 ? 1.105 9.283 27.022 1.00 91.94 214 LYS A C 1
ATOM 1643 O O . LYS A 1 214 ? 0.705 8.215 27.474 1.00 91.94 214 LYS A O 1
ATOM 1648 N N . GLY A 1 215 ? 0.313 10.336 26.848 1.00 92.00 215 GLY A N 1
ATOM 1649 C CA . GLY A 1 215 ? -1.111 10.317 27.127 1.00 92.00 215 GLY A CA 1
ATOM 1650 C C . GLY A 1 215 ? -1.943 9.454 26.187 1.00 92.00 215 GLY A C 1
ATOM 1651 O O . GLY A 1 215 ? -2.873 8.797 26.644 1.00 92.00 215 GLY A O 1
ATOM 1652 N N . VAL A 1 216 ? -1.592 9.400 24.899 1.00 93.75 216 VAL A N 1
ATOM 1653 C CA . VAL A 1 216 ? -2.226 8.482 23.936 1.00 93.75 216 VAL A CA 1
ATOM 1654 C C . VAL A 1 216 ? -1.891 7.033 24.278 1.00 93.75 216 VAL A C 1
ATOM 1656 O O . VAL A 1 216 ? -2.778 6.188 24.295 1.00 93.75 216 VAL A O 1
ATOM 1659 N N . ILE A 1 217 ? -0.629 6.751 24.618 1.00 91.19 217 ILE A N 1
ATOM 1660 C CA . ILE A 1 217 ? -0.183 5.407 25.023 1.00 91.19 217 ILE A CA 1
ATOM 1661 C C . ILE A 1 217 ? -0.895 4.959 26.304 1.00 91.19 217 ILE A C 1
ATOM 1663 O O . ILE A 1 217 ? -1.281 3.804 26.445 1.00 91.19 217 ILE A O 1
ATOM 1667 N N . ALA A 1 218 ? -1.085 5.864 27.263 1.00 88.62 218 ALA A N 1
ATOM 1668 C CA . ALA A 1 218 ? -1.858 5.553 28.455 1.00 88.62 218 ALA A CA 1
ATOM 1669 C C . ALA A 1 218 ? -3.340 5.325 28.116 1.00 88.62 218 ALA A C 1
ATOM 1671 O O . ALA A 1 218 ? -3.920 4.340 28.559 1.00 88.62 218 ALA A O 1
ATOM 1672 N N . ALA A 1 219 ? -3.942 6.181 27.292 1.00 90.00 219 ALA A N 1
ATOM 1673 C CA . ALA A 1 219 ? -5.339 6.052 26.891 1.00 90.00 219 ALA A CA 1
ATOM 1674 C C . ALA A 1 219 ? -5.627 4.780 26.076 1.00 90.00 219 ALA A C 1
ATOM 1676 O O . ALA A 1 219 ? -6.722 4.249 26.178 1.00 90.00 219 ALA A O 1
ATOM 1677 N N . SER A 1 220 ? -4.657 4.242 25.329 1.00 87.56 220 SER A N 1
ATOM 1678 C CA . SER A 1 220 ? -4.820 2.959 24.631 1.00 87.56 220 SER A CA 1
ATOM 1679 C C . SER A 1 220 ? -4.719 1.743 25.557 1.00 87.56 220 SER A C 1
ATOM 1681 O O . SER A 1 220 ? -5.228 0.672 25.232 1.00 87.56 220 SER A O 1
ATOM 1683 N N . ARG A 1 221 ? -4.076 1.885 26.724 1.00 88.81 221 ARG A N 1
ATOM 1684 C CA . ARG A 1 221 ? -3.962 0.817 27.729 1.00 88.81 221 ARG A CA 1
ATOM 1685 C C . ARG A 1 221 ? -5.190 0.707 28.623 1.00 88.81 221 ARG A C 1
ATOM 1687 O O . ARG A 1 221 ? -5.467 -0.389 29.103 1.00 88.81 221 ARG A O 1
ATOM 1694 N N . TYR A 1 222 ? -5.918 1.799 28.831 1.00 90.31 222 TYR A N 1
ATOM 1695 C CA . TYR A 1 222 ? -7.046 1.861 29.757 1.00 90.31 222 TYR A CA 1
ATOM 1696 C C . TYR A 1 222 ? -8.357 2.200 29.045 1.00 90.31 222 TYR A C 1
ATOM 1698 O O . TYR A 1 222 ? -8.382 2.974 28.095 1.00 90.31 222 TYR A O 1
ATOM 1706 N N . VAL A 1 223 ? -9.464 1.707 29.583 1.00 92.50 223 VAL A N 1
ATOM 1707 C CA . VAL A 1 223 ? -10.824 2.128 29.233 1.00 92.50 223 VAL A CA 1
ATOM 1708 C C . VAL A 1 223 ? -11.507 2.726 30.455 1.00 92.50 223 VAL A C 1
ATOM 1710 O O . VAL A 1 223 ? -11.151 2.409 31.592 1.00 92.50 223 VAL A O 1
ATOM 1713 N N . LEU A 1 224 ? -12.473 3.614 30.230 1.00 93.44 224 LEU A N 1
ATOM 1714 C CA . LEU A 1 224 ? -13.304 4.144 31.304 1.00 93.44 224 LEU A CA 1
ATOM 1715 C C . LEU A 1 224 ? -14.541 3.256 31.447 1.00 93.44 224 LEU A C 1
ATOM 1717 O O . LEU A 1 224 ? -15.346 3.180 30.523 1.00 93.44 224 LEU A O 1
ATOM 1721 N N . CYS A 1 225 ? -14.670 2.580 32.584 1.00 94.62 225 CYS A N 1
ATOM 1722 C CA . CYS A 1 225 ? -15.812 1.737 32.911 1.00 94.62 225 CYS A CA 1
ATOM 1723 C C . CYS A 1 225 ? -16.757 2.506 33.838 1.00 94.62 225 CYS A C 1
ATOM 1725 O O . CYS A 1 225 ? -16.330 2.974 34.896 1.00 94.62 225 CYS A O 1
ATOM 1727 N N . ASN A 1 226 ? -18.017 2.633 33.429 1.00 96.12 226 ASN A N 1
ATOM 1728 C CA . ASN A 1 226 ? -19.094 3.229 34.208 1.00 96.12 226 ASN A CA 1
ATOM 1729 C C . ASN A 1 226 ? -20.152 2.170 34.487 1.00 96.12 226 ASN A C 1
ATOM 1731 O O . ASN A 1 226 ? -20.502 1.423 33.584 1.00 96.12 226 ASN A O 1
ATOM 1735 N N . TYR A 1 227 ? -20.682 2.121 35.701 1.00 95.19 227 TYR A N 1
ATOM 1736 C CA . TYR A 1 227 ? -21.732 1.170 36.058 1.00 95.19 227 TYR A CA 1
ATOM 1737 C C . TYR A 1 227 ? -22.564 1.673 37.235 1.00 95.19 227 TYR A C 1
ATOM 1739 O O . TYR A 1 227 ? -22.110 2.513 38.015 1.00 95.19 227 TYR A O 1
ATOM 1747 N N . ASN A 1 228 ? -23.772 1.138 37.377 1.00 94.62 228 ASN A N 1
ATOM 1748 C CA . ASN A 1 228 ? -24.680 1.417 38.483 1.00 94.62 228 ASN A CA 1
ATOM 1749 C C . ASN A 1 228 ? -24.643 0.268 39.490 1.00 94.62 228 ASN A C 1
ATOM 1751 O O . ASN A 1 228 ? -24.616 -0.900 39.111 1.00 94.62 228 ASN A O 1
ATOM 1755 N N . VAL A 1 229 ? -24.649 0.579 40.782 1.00 94.12 229 VAL A N 1
ATOM 1756 C CA . VAL A 1 229 ? -24.619 -0.428 41.850 1.00 94.12 229 VAL A CA 1
ATOM 1757 C C . VAL A 1 229 ? -25.380 0.060 43.078 1.00 94.12 229 VAL A C 1
ATOM 1759 O O . VAL A 1 229 ? -25.409 1.256 43.382 1.00 94.12 229 VAL A O 1
ATOM 1762 N N . GLU A 1 230 ? -25.967 -0.863 43.833 1.00 92.12 230 GLU A N 1
ATOM 1763 C CA . GLU A 1 230 ? -26.525 -0.545 45.144 1.00 92.12 230 GLU A CA 1
ATOM 1764 C C . GLU A 1 230 ? -25.424 -0.174 46.146 1.00 92.12 230 GLU A C 1
ATOM 1766 O O . GLU A 1 230 ? -24.355 -0.787 46.209 1.00 92.12 230 GLU A O 1
ATOM 1771 N N . ARG A 1 231 ? -25.700 0.809 47.007 1.00 89.50 231 ARG A N 1
ATOM 1772 C CA . ARG A 1 231 ? -24.745 1.340 47.990 1.00 89.50 231 ARG A CA 1
ATOM 1773 C C . ARG A 1 231 ? -24.214 0.269 48.950 1.00 89.50 231 ARG A C 1
ATOM 1775 O O . ARG A 1 231 ? -23.088 0.403 49.424 1.00 89.50 231 ARG A O 1
ATOM 1782 N N . GLN A 1 232 ? -24.979 -0.793 49.205 1.00 89.94 232 GLN A N 1
ATOM 1783 C CA . GLN A 1 232 ? -24.534 -1.935 50.011 1.00 89.94 232 GLN A CA 1
ATOM 1784 C C . GLN A 1 232 ? -23.381 -2.720 49.362 1.00 89.94 232 GLN A C 1
ATOM 1786 O O . GLN A 1 232 ? -22.454 -3.138 50.057 1.00 89.94 232 GLN A O 1
ATOM 1791 N N . ASN A 1 233 ? -23.368 -2.822 48.030 1.00 90.38 233 ASN A N 1
ATOM 1792 C CA . ASN A 1 233 ? -22.367 -3.579 47.272 1.00 90.38 233 ASN A CA 1
ATOM 1793 C C . ASN A 1 233 ? -21.151 -2.726 46.866 1.00 90.38 233 ASN A C 1
ATOM 1795 O O . ASN A 1 233 ? -20.176 -3.254 46.328 1.00 90.38 233 ASN A O 1
ATOM 1799 N N . LEU A 1 234 ? -21.154 -1.422 47.184 1.00 89.62 234 LEU A N 1
ATOM 1800 C CA . LEU A 1 234 ? -20.080 -0.481 46.844 1.00 89.62 234 LEU A CA 1
ATOM 1801 C C . LEU A 1 234 ? -18.699 -0.952 47.335 1.00 89.62 234 LEU A C 1
ATOM 1803 O O . LEU A 1 234 ? -17.706 -0.833 46.624 1.00 89.62 234 LEU A O 1
ATOM 1807 N N . SER A 1 235 ? -18.625 -1.517 48.543 1.00 88.75 235 SER A N 1
ATOM 1808 C CA . SER A 1 235 ? -17.352 -1.977 49.120 1.00 88.75 235 SER A CA 1
ATOM 1809 C C . SER A 1 235 ? -16.708 -3.138 48.350 1.00 88.75 235 SER A C 1
ATOM 1811 O O . SER A 1 235 ? -15.483 -3.264 48.348 1.00 88.75 235 SER A O 1
ATOM 1813 N N . THR A 1 236 ? -17.516 -3.957 47.673 1.00 91.25 236 THR A N 1
ATOM 1814 C CA . THR A 1 236 ? -17.058 -5.084 46.855 1.00 91.25 236 THR A CA 1
ATOM 1815 C C . THR A 1 236 ? -16.585 -4.593 45.491 1.00 91.25 236 THR A C 1
ATOM 1817 O O . THR A 1 236 ? -15.458 -4.877 45.092 1.00 91.25 236 THR A O 1
ATOM 1820 N N . VAL A 1 237 ? -17.392 -3.779 44.804 1.00 91.56 237 VAL A N 1
ATOM 1821 C CA . VAL A 1 237 ? -17.069 -3.296 43.449 1.00 91.56 237 VAL A CA 1
ATOM 1822 C C . VAL A 1 237 ? -15.881 -2.332 43.412 1.00 91.56 237 VAL A C 1
ATOM 1824 O O . VAL A 1 237 ? -15.123 -2.335 42.448 1.00 91.56 237 VAL A O 1
ATOM 1827 N N . VAL A 1 238 ? -15.627 -1.574 44.487 1.00 91.69 238 VAL A N 1
ATOM 1828 C CA . VAL A 1 238 ? -14.424 -0.725 44.605 1.00 91.69 238 VAL A CA 1
ATOM 1829 C C . VAL A 1 238 ? -13.134 -1.559 44.614 1.00 91.69 238 VAL A C 1
ATOM 1831 O O . VAL A 1 238 ? -12.105 -1.078 44.146 1.00 91.69 238 VAL A O 1
ATOM 1834 N N . LYS A 1 239 ? -13.174 -2.812 45.092 1.00 91.44 239 LYS A N 1
ATOM 1835 C CA . LYS A 1 239 ? -12.022 -3.730 45.020 1.00 91.44 239 LYS A CA 1
ATOM 1836 C C . LYS A 1 239 ? -11.801 -4.259 43.605 1.00 91.44 239 LYS A C 1
ATOM 1838 O O . LYS A 1 239 ? -10.658 -4.412 43.195 1.00 91.44 239 LYS A O 1
ATOM 1843 N N . ILE A 1 240 ? -12.888 -4.498 42.870 1.00 90.75 240 ILE A N 1
ATOM 1844 C CA . ILE A 1 240 ? -12.855 -4.965 41.477 1.00 90.75 240 ILE A CA 1
ATOM 1845 C C . ILE A 1 240 ? -12.340 -3.844 40.562 1.00 90.75 240 ILE A C 1
ATOM 1847 O O . ILE A 1 240 ? -11.453 -4.055 39.736 1.00 90.75 240 ILE A O 1
ATOM 1851 N N . THR A 1 241 ? -12.842 -2.618 40.742 1.00 92.19 241 THR A N 1
ATOM 1852 C CA . THR A 1 241 ? -12.415 -1.438 39.979 1.00 92.19 241 THR A CA 1
ATOM 1853 C C . THR A 1 241 ? -11.814 -0.360 40.889 1.00 92.19 241 THR A C 1
ATOM 1855 O O . THR A 1 241 ? -12.463 0.657 41.159 1.00 92.19 241 THR A O 1
ATOM 1858 N N . PRO A 1 242 ? -10.553 -0.515 41.331 1.00 87.81 242 PRO A N 1
ATOM 1859 C CA . PRO A 1 242 ? -9.903 0.464 42.207 1.00 87.81 242 PRO A CA 1
ATOM 1860 C C . PRO A 1 242 ? -9.602 1.798 41.497 1.00 87.81 242 PRO A C 1
ATOM 1862 O O . PRO A 1 242 ? -9.355 2.820 42.138 1.00 87.81 242 PRO A O 1
ATOM 1865 N N . GLY A 1 243 ? -9.626 1.812 40.160 1.00 86.12 243 GLY A N 1
ATOM 1866 C CA . GLY A 1 243 ? -9.268 2.976 39.354 1.00 86.12 243 GLY A CA 1
ATOM 1867 C C . GLY A 1 243 ? -7.787 3.365 39.483 1.00 86.12 243 GLY A C 1
ATOM 1868 O O . GLY A 1 243 ? -6.972 2.683 40.104 1.00 86.12 243 GLY A O 1
ATOM 1869 N N . ARG A 1 244 ? -7.402 4.499 38.877 1.00 81.44 244 ARG A N 1
ATOM 1870 C CA . ARG A 1 244 ? -6.016 5.007 38.957 1.00 81.44 244 ARG A CA 1
ATOM 1871 C C . ARG A 1 244 ? -5.700 5.772 40.241 1.00 81.44 244 ARG A C 1
ATOM 1873 O O . ARG A 1 244 ? -4.528 5.856 40.594 1.00 81.44 244 ARG A O 1
ATOM 1880 N N . GLN A 1 245 ? -6.674 6.362 40.914 1.00 79.88 245 GLN A N 1
ATOM 1881 C CA . GLN A 1 245 ? -6.476 6.996 42.225 1.00 79.88 245 GLN A CA 1
ATOM 1882 C C . GLN A 1 245 ? -7.532 6.481 43.191 1.00 79.88 245 GLN A C 1
ATOM 1884 O O . GLN A 1 245 ? -7.197 5.906 44.218 1.00 79.88 245 GLN A O 1
ATOM 1889 N N . ALA A 1 246 ? -8.787 6.655 42.804 1.00 85.94 246 ALA A N 1
ATOM 1890 C CA . ALA A 1 246 ? -9.960 6.054 43.408 1.00 85.94 246 ALA A CA 1
ATOM 1891 C C . ALA A 1 246 ? -11.063 6.016 42.334 1.00 85.94 246 ALA A C 1
ATOM 1893 O O . ALA A 1 246 ? -11.004 6.813 41.385 1.00 85.94 246 ALA A O 1
ATOM 1894 N N . PRO A 1 247 ? -12.058 5.125 42.448 1.00 92.00 247 PRO A N 1
ATOM 1895 C CA . PRO A 1 247 ? -13.252 5.204 41.621 1.00 92.00 247 PRO A CA 1
ATOM 1896 C C . PRO A 1 247 ? -14.063 6.459 41.977 1.00 92.00 247 PRO A C 1
ATOM 1898 O O . PRO A 1 247 ? -14.165 6.848 43.141 1.00 92.00 247 PRO A O 1
ATOM 1901 N N . THR A 1 248 ? -14.650 7.100 40.970 1.00 93.19 248 THR A N 1
ATOM 1902 C CA . THR A 1 248 ? -15.573 8.226 41.169 1.00 93.19 248 THR A CA 1
ATOM 1903 C C . THR A 1 248 ? -16.952 7.669 41.479 1.00 93.19 248 THR A C 1
ATOM 1905 O O . THR A 1 248 ? -17.439 6.840 40.721 1.00 93.19 248 THR A O 1
ATOM 1908 N N . VAL A 1 249 ? -17.582 8.122 42.563 1.00 93.12 249 VAL A N 1
ATOM 1909 C CA . VAL A 1 249 ? -18.913 7.663 42.986 1.00 93.12 249 VAL A CA 1
ATOM 1910 C C . VAL A 1 249 ? -19.874 8.848 42.967 1.00 93.12 249 VAL A C 1
ATOM 1912 O O . VAL A 1 249 ? -19.598 9.876 43.582 1.00 93.12 249 VAL A O 1
ATOM 1915 N N . SER A 1 250 ? -20.987 8.724 42.249 1.00 92.19 250 SER A N 1
ATOM 1916 C CA . SER A 1 250 ? -22.033 9.748 42.116 1.00 92.19 250 SER A CA 1
ATOM 1917 C C . SER A 1 250 ? -23.397 9.182 42.509 1.00 92.19 250 SER A C 1
ATOM 1919 O O . SER A 1 250 ? -23.677 8.009 42.280 1.00 92.19 250 SER A O 1
ATOM 1921 N N . THR A 1 251 ? -24.242 9.993 43.141 1.00 89.06 251 THR A N 1
ATOM 1922 C CA . THR A 1 251 ? -25.602 9.601 43.548 1.00 89.06 251 THR A CA 1
ATOM 1923 C C . THR A 1 251 ? -26.575 9.677 42.372 1.00 89.06 251 THR A C 1
ATOM 1925 O O . THR A 1 251 ? -26.428 10.553 41.523 1.00 89.06 251 THR A O 1
ATOM 1928 N N . LEU A 1 252 ? -27.563 8.779 42.329 1.00 86.19 252 LEU A N 1
ATOM 1929 C CA . LEU A 1 252 ? -28.628 8.772 41.319 1.00 86.19 252 LEU A CA 1
ATOM 1930 C C . LEU A 1 252 ? -29.923 9.375 41.892 1.00 86.19 252 LEU A C 1
ATOM 1932 O O . LEU A 1 252 ? -30.308 9.030 43.004 1.00 86.19 252 LEU A O 1
ATOM 1936 N N . ASP A 1 253 ? -30.596 10.245 41.131 1.00 75.50 253 ASP A N 1
ATOM 1937 C CA . ASP A 1 253 ? -31.776 11.003 41.601 1.00 75.50 253 ASP A CA 1
ATOM 1938 C C . ASP A 1 253 ? -33.053 10.157 41.729 1.00 75.50 253 ASP A C 1
ATOM 1940 O O . ASP A 1 253 ? -33.912 10.432 42.562 1.00 75.50 253 ASP A O 1
ATOM 1944 N N . SER A 1 254 ? -33.220 9.145 40.878 1.00 65.44 254 SER A N 1
ATOM 1945 C CA . SER A 1 254 ? -34.479 8.403 40.728 1.00 65.44 254 SER A CA 1
ATOM 1946 C C . SER A 1 254 ? -34.611 7.180 41.643 1.00 65.44 254 SER A C 1
ATOM 1948 O O . SER A 1 254 ? -35.706 6.631 41.751 1.00 65.44 254 SER A O 1
ATOM 1950 N N . HIS A 1 255 ? -33.530 6.753 42.306 1.00 65.00 255 HIS A N 1
ATOM 1951 C CA . HIS A 1 255 ? -33.509 5.561 43.156 1.00 65.00 255 HIS A CA 1
ATOM 1952 C C . HIS A 1 255 ? -32.685 5.791 44.429 1.00 65.00 255 HIS A C 1
ATOM 1954 O O . HIS A 1 255 ? -31.452 5.740 44.406 1.00 65.00 255 HIS A O 1
ATOM 1960 N N . ASP A 1 256 ? -33.374 5.972 45.559 1.00 68.31 256 ASP A N 1
ATOM 1961 C CA . ASP A 1 256 ? -32.741 5.981 46.879 1.00 68.31 256 ASP A CA 1
ATOM 1962 C C . ASP A 1 256 ? -32.003 4.651 47.111 1.00 68.31 256 ASP A C 1
ATOM 1964 O O . ASP A 1 256 ? -32.592 3.572 47.065 1.00 68.31 256 ASP A O 1
ATOM 1968 N N . GLY A 1 257 ? -30.689 4.730 47.342 1.00 81.94 257 GLY A N 1
ATOM 1969 C CA . GLY A 1 257 ? -29.831 3.570 47.613 1.00 81.94 257 GLY A CA 1
ATOM 1970 C C . GLY A 1 257 ? -28.905 3.141 46.471 1.00 81.94 257 GLY A C 1
ATOM 1971 O O . GLY A 1 257 ? -28.049 2.291 46.710 1.00 81.94 257 GLY A O 1
ATOM 1972 N N . TRP A 1 258 ? -28.992 3.749 45.284 1.00 90.69 258 TRP A N 1
ATOM 1973 C CA . TRP A 1 258 ? -28.110 3.445 44.149 1.00 90.69 258 TRP A CA 1
ATOM 1974 C C . TRP A 1 258 ? -27.032 4.511 43.915 1.00 90.69 258 TRP A C 1
ATOM 1976 O O . TRP A 1 258 ? -27.220 5.701 44.185 1.00 90.69 258 TRP A O 1
ATOM 1986 N N . VAL A 1 259 ? -25.877 4.078 43.409 1.00 92.50 259 VAL A N 1
ATOM 1987 C CA . VAL A 1 259 ? -24.759 4.948 43.029 1.00 92.50 259 VAL A CA 1
ATOM 1988 C C . VAL A 1 259 ? -24.208 4.559 41.660 1.00 92.50 259 VAL A C 1
ATOM 1990 O O . VAL A 1 259 ? -24.131 3.380 41.322 1.00 92.50 259 VAL A O 1
ATOM 1993 N N . ALA A 1 260 ? -23.792 5.559 40.890 1.00 93.25 260 ALA A N 1
ATOM 1994 C CA . ALA A 1 260 ? -23.021 5.379 39.669 1.00 93.25 260 ALA A CA 1
ATOM 1995 C C . ALA A 1 260 ? -21.528 5.437 40.002 1.00 93.25 260 ALA A C 1
ATOM 1997 O O . ALA A 1 260 ? -21.070 6.369 40.672 1.00 93.25 260 ALA A O 1
ATOM 1998 N N . VAL A 1 261 ? -20.765 4.457 39.529 1.00 94.19 261 VAL A N 1
ATOM 1999 C CA . VAL A 1 261 ? -19.321 4.361 39.734 1.00 94.19 261 VAL A CA 1
ATOM 2000 C C . VAL A 1 261 ? -18.605 4.484 38.395 1.00 94.19 261 VAL A C 1
ATOM 2002 O O . VAL A 1 261 ? -19.016 3.876 37.412 1.00 94.19 261 VAL A O 1
ATOM 2005 N N . SER A 1 262 ? -17.529 5.270 38.355 1.00 94.81 262 SER A N 1
ATOM 2006 C CA . SER A 1 262 ? -16.672 5.449 37.182 1.00 94.81 262 SER A CA 1
ATOM 2007 C C . SER A 1 262 ? -15.210 5.191 37.535 1.00 94.81 262 SER A C 1
ATOM 2009 O O . SER A 1 262 ? -14.664 5.812 38.454 1.00 94.81 262 SER A O 1
ATOM 2011 N N . ALA A 1 263 ? -14.558 4.276 36.817 1.00 94.06 263 ALA A N 1
ATOM 2012 C CA . ALA A 1 263 ? -13.178 3.880 37.081 1.00 94.06 263 ALA A CA 1
ATOM 2013 C C . ALA A 1 263 ? -12.413 3.530 35.796 1.00 94.06 263 ALA A C 1
ATOM 2015 O O . ALA A 1 263 ? -12.957 2.949 34.860 1.00 94.06 263 ALA A O 1
ATOM 2016 N N . MET A 1 264 ? -11.116 3.857 35.762 1.00 91.94 264 MET A N 1
ATOM 2017 C CA . MET A 1 264 ? -10.220 3.390 34.698 1.00 91.94 264 MET A CA 1
ATOM 2018 C C . MET A 1 264 ? -9.812 1.938 34.947 1.00 91.94 264 MET A C 1
ATOM 2020 O O . MET A 1 264 ? -9.301 1.623 36.023 1.00 91.94 264 MET A O 1
ATOM 2024 N N . VAL A 1 265 ? -9.981 1.093 33.935 1.00 92.00 265 VAL A N 1
ATOM 2025 C CA . VAL A 1 265 ? -9.664 -0.343 33.962 1.00 92.00 265 VAL A CA 1
ATOM 2026 C C . VAL A 1 265 ? -8.724 -0.668 32.801 1.00 92.00 265 VAL A C 1
ATOM 2028 O O . VAL A 1 265 ? -8.806 -0.039 31.746 1.00 92.00 265 VAL A O 1
ATOM 2031 N N . GLU A 1 266 ? -7.791 -1.605 32.984 1.00 91.56 266 GLU A N 1
ATOM 2032 C CA . GLU A 1 266 ? -6.916 -2.050 31.893 1.00 91.56 266 GLU A CA 1
ATOM 2033 C C . GLU A 1 266 ? -7.735 -2.742 30.794 1.00 91.56 266 GLU A C 1
ATOM 2035 O O . GLU A 1 266 ? -8.528 -3.641 31.062 1.00 91.56 266 GLU A O 1
ATOM 2040 N N . SER A 1 267 ? -7.506 -2.363 29.535 1.00 90.44 267 SER A N 1
ATOM 2041 C CA . SER A 1 267 ? -8.299 -2.850 28.395 1.00 90.44 267 SER A CA 1
ATOM 2042 C C . SER A 1 267 ? -8.223 -4.367 28.205 1.00 90.44 267 SER A C 1
ATOM 2044 O O . SER A 1 267 ? -9.152 -4.960 27.672 1.00 90.44 267 SER A O 1
ATOM 2046 N N . LYS A 1 268 ? -7.128 -5.006 28.639 1.00 92.25 268 LYS A N 1
ATOM 2047 C CA . LYS A 1 268 ? -6.940 -6.465 28.563 1.00 92.25 268 LYS A CA 1
ATOM 2048 C C . LYS A 1 268 ? -7.829 -7.238 29.549 1.00 92.25 268 LYS A C 1
ATOM 2050 O O . LYS A 1 268 ? -8.180 -8.376 29.271 1.00 92.25 268 LYS A O 1
ATOM 2055 N N . ASP A 1 269 ? -8.186 -6.616 30.675 1.00 91.62 269 ASP A N 1
ATOM 2056 C CA . ASP A 1 269 ? -8.908 -7.254 31.782 1.00 91.62 269 ASP A CA 1
ATOM 2057 C C . ASP A 1 269 ? -10.397 -6.884 31.790 1.00 91.62 269 ASP A C 1
ATOM 2059 O O . ASP A 1 269 ? -11.144 -7.361 32.640 1.00 91.62 269 ASP A O 1
ATOM 2063 N N . ILE A 1 270 ? -10.848 -6.038 30.854 1.00 93.00 270 ILE A N 1
ATOM 2064 C CA . ILE A 1 270 ? -12.187 -5.442 30.898 1.00 93.00 270 ILE A CA 1
ATOM 2065 C C . ILE A 1 270 ? -13.311 -6.479 30.879 1.00 93.00 270 ILE A C 1
ATOM 2067 O O . ILE A 1 270 ? -14.255 -6.326 31.638 1.00 93.00 270 ILE A O 1
ATOM 2071 N N . ALA A 1 271 ? -13.201 -7.542 30.075 1.00 92.69 271 ALA A N 1
ATOM 2072 C CA . ALA A 1 271 ? -14.236 -8.576 29.995 1.00 92.69 271 ALA A CA 1
ATOM 2073 C C . ALA A 1 271 ? -14.416 -9.284 31.347 1.00 92.69 271 ALA A C 1
ATOM 2075 O O . ALA A 1 271 ? -15.512 -9.296 31.891 1.00 92.69 271 ALA A O 1
ATOM 2076 N N . ARG A 1 272 ? -13.307 -9.743 31.948 1.00 95.31 272 ARG A N 1
ATOM 2077 C CA . ARG A 1 272 ? -13.309 -10.346 33.289 1.00 95.31 272 ARG A CA 1
ATOM 2078 C C . ARG A 1 272 ? -13.880 -9.387 34.334 1.00 95.31 272 ARG A C 1
ATOM 2080 O O . ARG A 1 272 ? -14.669 -9.792 35.175 1.00 95.31 272 ARG A O 1
ATOM 2087 N N . VAL A 1 273 ? -13.486 -8.116 34.276 1.00 94.44 273 VAL A N 1
ATOM 2088 C CA . VAL A 1 273 ? -13.977 -7.091 35.205 1.00 94.44 273 VAL A CA 1
ATOM 2089 C C . VAL A 1 273 ? -15.478 -6.853 35.034 1.00 94.44 273 VAL A C 1
ATOM 2091 O O . VAL A 1 273 ? -16.164 -6.677 36.033 1.00 94.44 273 VAL A O 1
ATOM 2094 N N . MET A 1 274 ? -16.008 -6.860 33.809 1.00 95.00 274 MET A N 1
ATOM 2095 C CA . MET A 1 274 ? -17.450 -6.740 33.567 1.00 95.00 274 MET A CA 1
ATOM 2096 C C . MET A 1 274 ? -18.218 -7.929 34.156 1.00 95.00 274 MET A C 1
ATOM 2098 O O . MET A 1 274 ? -19.204 -7.701 34.851 1.00 95.00 274 MET A O 1
ATOM 2102 N N . ASP A 1 275 ? -17.724 -9.155 33.967 1.00 95.25 275 ASP A N 1
ATOM 2103 C CA . ASP A 1 275 ? -18.334 -10.366 34.533 1.00 95.25 275 ASP A CA 1
ATOM 2104 C C . ASP A 1 275 ? -18.319 -10.340 36.077 1.00 95.25 275 ASP A C 1
ATOM 2106 O O . ASP A 1 275 ? -19.312 -10.657 36.734 1.00 95.25 275 ASP A O 1
ATOM 2110 N N . GLU A 1 276 ? -17.202 -9.915 36.681 1.00 94.38 276 GLU A N 1
ATOM 2111 C CA . GLU A 1 276 ? -17.068 -9.765 38.138 1.00 94.38 276 GLU A CA 1
ATOM 2112 C C . GLU A 1 276 ? -17.988 -8.672 38.698 1.00 94.38 276 GLU A C 1
ATOM 2114 O O . GLU A 1 276 ? -18.557 -8.831 39.781 1.00 94.38 276 GLU A O 1
ATOM 2119 N N . LEU A 1 277 ? -18.155 -7.568 37.967 1.00 94.56 277 LEU A N 1
ATOM 2120 C CA . LEU A 1 277 ? -19.069 -6.488 38.333 1.00 94.56 277 LEU A CA 1
ATOM 2121 C C . LEU A 1 277 ? -20.531 -6.944 38.258 1.00 94.56 277 LEU A C 1
ATOM 2123 O O . LEU A 1 277 ? -21.285 -6.683 39.195 1.00 94.56 277 LEU A O 1
ATOM 2127 N N . GLU A 1 278 ? -20.922 -7.655 37.199 1.00 94.12 278 GLU A N 1
ATOM 2128 C CA . GLU A 1 278 ? -22.265 -8.230 37.062 1.00 94.12 278 GLU A CA 1
ATOM 2129 C C . GLU A 1 278 ? -22.551 -9.227 38.197 1.00 94.12 278 GLU A C 1
ATOM 2131 O O . GLU A 1 278 ? -23.575 -9.127 38.876 1.00 94.12 278 GLU A O 1
ATOM 2136 N N . GLY A 1 279 ? -21.595 -10.113 38.503 1.00 92.62 279 GLY A N 1
ATOM 2137 C CA . GLY A 1 279 ? -21.685 -11.043 39.632 1.00 92.62 279 GLY A CA 1
ATOM 2138 C C . GLY A 1 279 ? -21.773 -10.359 41.005 1.00 92.62 279 GLY A C 1
ATOM 2139 O O . GLY A 1 279 ? -22.373 -10.906 41.931 1.00 92.62 279 GLY A O 1
ATOM 2140 N N . ALA A 1 280 ? -21.227 -9.148 41.142 1.00 91.19 280 ALA A N 1
ATOM 2141 C CA . ALA A 1 280 ? -21.325 -8.319 42.346 1.00 91.19 280 ALA A CA 1
ATOM 2142 C C . ALA A 1 280 ? -22.611 -7.463 42.412 1.00 91.19 280 ALA A C 1
ATOM 2144 O O . ALA A 1 280 ? -22.784 -6.680 43.352 1.00 91.19 280 ALA A O 1
ATOM 2145 N N . GLY A 1 281 ? -23.519 -7.608 41.440 1.00 91.25 281 GLY A N 1
ATOM 2146 C CA . GLY A 1 281 ? -24.795 -6.893 41.379 1.00 91.25 281 GLY A CA 1
ATOM 2147 C C . GLY A 1 281 ? -24.707 -5.497 40.758 1.00 91.25 281 GLY A C 1
ATOM 2148 O O . GLY A 1 281 ? -25.570 -4.660 41.027 1.00 91.25 281 GLY A O 1
ATOM 2149 N N . ALA A 1 282 ? -23.668 -5.215 39.965 1.00 93.50 282 ALA A N 1
ATOM 2150 C CA . ALA A 1 282 ? -23.635 -4.023 39.127 1.00 93.50 282 ALA A CA 1
ATOM 2151 C C . ALA A 1 282 ? -24.545 -4.196 37.900 1.00 93.50 282 ALA A C 1
ATOM 2153 O O . ALA A 1 282 ? -24.679 -5.284 37.346 1.00 93.50 282 ALA A O 1
ATOM 2154 N N . THR A 1 283 ? -25.153 -3.102 37.458 1.00 92.00 283 THR A N 1
ATOM 2155 C CA . THR A 1 283 ? -26.034 -3.033 36.285 1.00 92.00 283 THR A CA 1
ATOM 2156 C C . THR A 1 283 ? -25.624 -1.861 35.396 1.00 92.00 283 THR A C 1
ATOM 2158 O O . THR A 1 283 ? -24.850 -0.998 35.818 1.00 92.00 283 THR A O 1
ATOM 2161 N N . ASP A 1 284 ? -26.098 -1.842 34.148 1.00 92.69 284 ASP A N 1
ATOM 2162 C CA . ASP A 1 284 ? -25.782 -0.799 33.161 1.00 92.69 284 ASP A CA 1
ATOM 2163 C C . ASP A 1 284 ? -24.271 -0.540 33.007 1.00 92.69 284 ASP A C 1
ATOM 2165 O O . ASP A 1 284 ? -23.810 0.604 33.003 1.00 92.69 284 ASP A O 1
ATOM 2169 N N . ILE A 1 285 ? -23.478 -1.613 32.915 1.00 95.38 285 ILE A N 1
ATOM 2170 C CA . ILE A 1 285 ? -22.024 -1.518 32.767 1.00 95.38 285 ILE A CA 1
ATOM 2171 C C . ILE A 1 285 ? -21.693 -1.050 31.343 1.00 95.38 285 ILE A C 1
ATOM 2173 O O . ILE A 1 285 ? -21.932 -1.754 30.362 1.00 95.38 285 ILE A O 1
ATOM 2177 N N . ILE A 1 286 ? -21.130 0.150 31.225 1.00 94.69 286 ILE A N 1
ATOM 2178 C CA . ILE A 1 286 ? -20.796 0.819 29.967 1.00 94.69 286 ILE A CA 1
ATOM 2179 C C . ILE A 1 286 ? -19.300 1.120 29.935 1.00 94.69 286 ILE A C 1
ATOM 2181 O O . ILE A 1 286 ? -18.728 1.664 30.879 1.00 94.69 286 ILE A O 1
ATOM 2185 N N . VAL A 1 287 ? -18.668 0.826 28.801 1.00 94.06 287 VAL A N 1
ATOM 2186 C CA . VAL A 1 287 ? -17.239 1.058 28.583 1.00 94.06 287 VAL A CA 1
ATOM 2187 C C . VAL A 1 287 ? -17.039 2.137 27.523 1.00 94.06 287 VAL A C 1
ATOM 2189 O O . VAL A 1 287 ? -17.571 2.046 26.417 1.00 94.06 287 VAL A O 1
ATOM 2192 N N . PHE A 1 288 ? -16.227 3.143 27.842 1.00 93.62 288 PHE A N 1
ATOM 2193 C CA . PHE A 1 288 ? -15.847 4.221 26.933 1.00 93.62 288 PHE A CA 1
ATOM 2194 C C . PHE A 1 288 ? -14.361 4.133 26.579 1.00 93.62 288 PHE A C 1
ATOM 2196 O O . PHE A 1 288 ? -13.490 4.050 27.452 1.00 93.62 288 PHE A O 1
ATOM 2203 N N . SER A 1 289 ? -14.059 4.207 25.282 1.00 90.25 289 SER A N 1
ATOM 2204 C CA . SER A 1 289 ? -12.689 4.366 24.793 1.00 90.25 289 SER A CA 1
ATOM 2205 C C . SER A 1 289 ? -12.195 5.791 25.029 1.00 90.25 289 SER A C 1
ATOM 2207 O O . SER A 1 289 ? -12.920 6.753 24.769 1.00 90.25 289 SER A O 1
ATOM 2209 N N . MET A 1 290 ? -10.940 5.937 25.446 1.00 90.25 290 MET A N 1
ATOM 2210 C CA . MET A 1 290 ? -10.297 7.238 25.614 1.00 90.25 290 MET A CA 1
ATOM 2211 C C . MET A 1 290 ? -9.326 7.504 24.465 1.00 90.25 290 MET A C 1
ATOM 2213 O O . MET A 1 290 ? -8.535 6.637 24.105 1.00 90.25 290 MET A O 1
ATOM 2217 N N . SER A 1 291 ? -9.335 8.721 23.922 1.00 86.38 291 SER A N 1
ATOM 2218 C CA . SER A 1 291 ? -8.381 9.108 22.871 1.00 86.38 291 SER A CA 1
ATOM 2219 C C . SER A 1 291 ? -7.037 9.573 23.441 1.00 86.38 291 SER A C 1
ATOM 2221 O O . SER A 1 291 ? -5.988 9.332 22.849 1.00 86.38 291 SER A O 1
ATOM 2223 N N . ASN A 1 292 ? -7.052 10.273 24.581 1.00 90.19 292 ASN A N 1
ATOM 2224 C CA . ASN A 1 292 ? -5.852 10.800 25.233 1.00 90.19 292 ASN A CA 1
ATOM 2225 C C . ASN A 1 292 ? -6.137 11.093 26.717 1.00 90.19 292 ASN A C 1
ATOM 2227 O O . ASN A 1 292 ? -7.220 11.570 27.054 1.00 90.19 292 ASN A O 1
ATOM 2231 N N . CYS A 1 293 ? -5.172 10.855 27.606 1.00 89.44 293 CYS A N 1
ATOM 2232 C CA . CYS A 1 293 ? -5.253 11.240 29.016 1.00 89.44 293 CYS A CA 1
ATOM 2233 C C . CYS A 1 293 ? -3.914 11.807 29.523 1.00 89.44 293 CYS A C 1
ATOM 2235 O O . CYS A 1 293 ? -2.874 11.674 28.884 1.00 89.44 293 CYS A O 1
ATOM 2237 N N . ARG A 1 294 ? -3.899 12.489 30.673 1.00 87.06 294 ARG A N 1
ATOM 2238 C CA . ARG A 1 294 ? -2.648 12.936 31.313 1.00 87.06 294 ARG A CA 1
ATOM 2239 C C . ARG A 1 294 ? -2.436 12.119 32.573 1.00 87.06 294 ARG A C 1
ATOM 2241 O O . ARG A 1 294 ? -3.213 12.223 33.514 1.00 87.06 294 ARG A O 1
ATOM 2248 N N . VAL A 1 295 ? -1.388 11.302 32.574 1.00 72.62 295 VAL A N 1
ATOM 2249 C CA . VAL A 1 295 ? -1.049 10.420 33.695 1.00 72.62 295 VAL A CA 1
ATOM 2250 C C . VAL A 1 295 ? 0.349 10.716 34.225 1.00 72.62 295 VAL A C 1
ATOM 2252 O O . VAL A 1 295 ? 1.287 10.965 33.465 1.00 72.62 295 VAL A O 1
ATOM 2255 N N . SER A 1 296 ? 0.494 10.684 35.549 1.00 64.94 296 SER A N 1
ATOM 2256 C CA . SER A 1 296 ? 1.781 10.809 36.229 1.00 64.94 296 SER A CA 1
ATOM 2257 C C . SER A 1 296 ? 2.469 9.438 36.314 1.00 64.94 296 SER A C 1
ATOM 2259 O O . SER A 1 296 ? 2.070 8.556 37.069 1.00 64.94 296 SER A O 1
ATOM 2261 N N . PHE A 1 297 ? 3.539 9.240 35.539 1.00 55.44 297 PHE A N 1
ATOM 2262 C CA . PHE A 1 297 ? 4.237 7.944 35.449 1.00 55.44 297 PHE A CA 1
ATOM 2263 C C . PHE A 1 297 ? 5.032 7.557 36.710 1.00 55.44 297 PHE A C 1
ATOM 2265 O O . PHE A 1 297 ? 5.336 6.381 36.902 1.00 55.44 297 PHE A O 1
ATOM 2272 N N . GLN A 1 298 ? 5.346 8.504 37.605 1.00 48.72 298 GLN A N 1
ATOM 2273 C CA . GLN A 1 298 ? 5.987 8.197 38.897 1.00 48.72 298 GLN A CA 1
ATOM 2274 C C . GLN A 1 298 ? 5.105 7.321 39.807 1.00 48.72 298 GLN A C 1
ATOM 2276 O O . GLN A 1 298 ? 5.632 6.606 40.656 1.00 48.72 298 GLN A O 1
ATOM 2281 N N . ALA A 1 299 ? 3.782 7.344 39.617 1.00 48.19 299 ALA A N 1
ATOM 2282 C CA . ALA A 1 299 ? 2.836 6.570 40.417 1.00 48.19 299 ALA A CA 1
ATOM 2283 C C . ALA A 1 299 ? 2.633 5.122 39.925 1.00 48.19 299 ALA A C 1
ATOM 2285 O O . ALA A 1 299 ? 2.104 4.313 40.686 1.00 48.19 299 ALA A O 1
ATOM 2286 N N . ASP A 1 300 ? 3.042 4.798 38.691 1.00 49.62 300 ASP A N 1
ATOM 2287 C CA . ASP A 1 300 ? 2.854 3.461 38.100 1.00 49.62 300 ASP A CA 1
ATOM 2288 C C . ASP A 1 300 ? 3.994 2.516 38.506 1.00 49.62 300 ASP A C 1
ATOM 2290 O O . ASP A 1 300 ? 3.739 1.440 39.035 1.00 49.62 300 ASP A O 1
ATOM 2294 N N . ARG A 1 301 ? 5.257 2.972 38.444 1.00 47.00 301 ARG A N 1
ATOM 2295 C CA . ARG A 1 301 ? 6.422 2.153 38.845 1.00 47.00 301 ARG A CA 1
ATOM 2296 C C . ARG A 1 301 ? 6.390 1.714 40.318 1.00 47.00 301 ARG A C 1
ATOM 2298 O O . ARG A 1 301 ? 6.860 0.635 40.647 1.00 47.00 301 ARG A O 1
ATOM 2305 N N . LYS A 1 302 ? 5.835 2.548 41.206 1.00 47.72 302 LYS A N 1
ATOM 2306 C CA . LYS A 1 302 ? 5.659 2.225 42.634 1.00 47.72 302 LYS A CA 1
ATOM 2307 C C . LYS A 1 302 ? 4.535 1.212 42.886 1.00 47.72 302 LYS A C 1
ATOM 2309 O O . LYS A 1 302 ? 4.600 0.495 43.874 1.00 47.72 302 LYS A O 1
ATOM 2314 N N . ARG A 1 303 ? 3.514 1.173 42.024 1.00 52.00 303 ARG A N 1
ATOM 2315 C CA . ARG A 1 303 ? 2.366 0.262 42.146 1.00 52.00 303 ARG A CA 1
ATOM 2316 C C . ARG A 1 303 ? 2.634 -1.106 41.543 1.00 52.00 303 ARG A C 1
ATOM 2318 O O . ARG A 1 303 ? 2.234 -2.097 42.138 1.00 52.00 303 ARG A O 1
ATOM 2325 N N . ASP A 1 304 ? 3.361 -1.154 40.430 1.00 48.31 304 ASP A N 1
ATOM 2326 C CA . ASP A 1 304 ? 3.793 -2.419 39.831 1.00 48.31 304 ASP A CA 1
ATOM 2327 C C . ASP A 1 304 ? 4.720 -3.200 40.783 1.00 48.31 304 ASP A C 1
ATOM 2329 O O . ASP A 1 304 ? 4.640 -4.421 40.845 1.00 48.31 304 ASP A O 1
ATOM 2333 N N . LEU A 1 305 ? 5.533 -2.503 41.595 1.00 44.94 305 LEU A N 1
ATOM 2334 C CA . LEU A 1 305 ? 6.301 -3.129 42.681 1.00 44.94 305 LEU A CA 1
ATOM 2335 C C . LEU A 1 305 ? 5.429 -3.600 43.860 1.00 44.94 305 LEU A C 1
ATOM 2337 O O . LEU A 1 305 ? 5.773 -4.593 44.482 1.00 44.94 305 LEU A O 1
ATOM 2341 N N . ALA A 1 306 ? 4.326 -2.912 44.171 1.00 48.88 306 ALA A N 1
ATOM 2342 C CA . ALA A 1 306 ? 3.457 -3.258 45.302 1.00 48.88 306 ALA A CA 1
ATOM 2343 C C . ALA A 1 306 ? 2.533 -4.458 45.013 1.00 48.88 306 ALA A C 1
ATOM 2345 O O . ALA A 1 306 ? 2.219 -5.218 45.922 1.00 48.88 306 ALA A O 1
ATOM 2346 N N . ARG A 1 307 ? 2.135 -4.665 43.748 1.00 49.72 307 ARG A N 1
ATOM 2347 C CA . ARG A 1 307 ? 1.319 -5.820 43.321 1.00 49.72 307 ARG A CA 1
ATOM 2348 C C . ARG A 1 307 ? 2.034 -7.167 43.473 1.00 49.72 307 ARG A C 1
ATOM 2350 O O . ARG A 1 307 ? 1.370 -8.179 43.627 1.00 49.72 307 ARG A O 1
ATOM 2357 N N . LEU A 1 308 ? 3.368 -7.183 43.462 1.00 46.09 308 LEU A N 1
ATOM 2358 C CA . LEU A 1 308 ? 4.151 -8.409 43.667 1.00 46.09 308 LEU A CA 1
ATOM 2359 C C . LEU A 1 308 ? 4.135 -8.897 45.129 1.00 46.09 308 LEU A C 1
ATOM 2361 O O . LEU A 1 308 ? 4.411 -10.070 45.365 1.00 46.09 308 LEU A O 1
ATOM 2365 N N . ASP A 1 309 ? 3.779 -8.036 46.089 1.00 44.53 309 ASP A N 1
ATOM 2366 C CA . ASP A 1 309 ? 3.663 -8.406 47.506 1.00 44.53 309 ASP A CA 1
ATOM 2367 C C . ASP A 1 309 ? 2.242 -8.905 47.869 1.00 44.53 309 ASP A C 1
ATOM 2369 O O . ASP A 1 309 ? 2.091 -9.706 48.794 1.00 44.53 309 ASP A O 1
ATOM 2373 N N . GLU A 1 310 ? 1.197 -8.492 47.134 1.00 49.75 310 GLU A N 1
ATOM 2374 C CA . GLU A 1 310 ? -0.213 -8.842 47.410 1.00 49.75 310 GLU A CA 1
ATOM 2375 C C . GLU A 1 310 ? -0.571 -10.301 47.070 1.00 49.75 310 GLU A C 1
ATOM 2377 O O . GLU A 1 310 ? -1.315 -10.924 47.828 1.00 49.75 310 GLU A O 1
ATOM 2382 N N . ASP A 1 311 ? 0.041 -10.900 46.040 1.00 42.50 311 ASP A N 1
ATOM 2383 C CA . ASP A 1 311 ? -0.195 -12.307 45.654 1.00 42.50 311 ASP A CA 1
ATOM 2384 C C . ASP A 1 311 ? 0.202 -13.316 46.762 1.00 42.50 311 ASP A C 1
ATOM 2386 O O . ASP A 1 311 ? -0.181 -14.487 46.733 1.00 42.50 311 ASP A O 1
ATOM 2390 N N . SER A 1 312 ? 0.950 -12.873 47.781 1.00 49.62 312 SER A N 1
ATOM 2391 C CA . SER A 1 312 ? 1.310 -13.683 48.952 1.00 49.62 312 SER A CA 1
ATOM 2392 C C . SER A 1 312 ? 0.251 -13.679 50.072 1.00 49.62 312 SER A C 1
ATOM 2394 O O . SER A 1 312 ? 0.265 -14.564 50.932 1.00 49.62 312 SER A O 1
ATOM 2396 N N . ALA A 1 313 ? -0.692 -12.728 50.062 1.00 46.41 313 ALA A N 1
ATOM 2397 C CA . ALA A 1 313 ? -1.681 -12.520 51.126 1.00 46.41 313 ALA A CA 1
ATOM 2398 C C . ALA A 1 313 ? -3.017 -13.260 50.897 1.00 46.41 313 ALA A C 1
ATOM 2400 O O . ALA A 1 313 ? -3.730 -13.562 51.860 1.00 46.41 313 ALA A O 1
ATOM 2401 N N . ASP A 1 314 ? -3.331 -13.629 49.653 1.00 48.72 314 ASP A N 1
ATOM 2402 C CA . ASP A 1 314 ? -4.594 -14.289 49.284 1.00 48.72 314 ASP A CA 1
ATOM 2403 C C . ASP A 1 314 ? -4.727 -15.727 49.824 1.00 48.72 314 ASP A C 1
ATOM 2405 O O . ASP A 1 314 ? -5.836 -16.230 50.033 1.00 48.72 314 ASP A O 1
ATOM 2409 N N . LEU A 1 315 ? -3.606 -16.370 50.173 1.00 51.84 315 LEU A N 1
ATOM 2410 C CA . LEU A 1 315 ? -3.587 -17.689 50.818 1.00 51.84 315 LEU A CA 1
ATOM 2411 C C . LEU A 1 315 ? -4.105 -17.664 52.269 1.00 51.84 315 LEU A C 1
ATOM 2413 O O . LEU A 1 315 ? -4.651 -18.663 52.733 1.00 51.84 315 LEU A O 1
ATOM 2417 N N . ALA A 1 316 ? -4.003 -16.534 52.978 1.00 47.38 316 ALA A N 1
ATOM 2418 C CA . ALA A 1 316 ? -4.468 -16.419 54.365 1.00 47.38 316 ALA A CA 1
ATOM 2419 C C . ALA A 1 316 ? -5.981 -16.135 54.471 1.00 47.38 316 ALA A C 1
ATOM 2421 O O . ALA A 1 316 ? -6.626 -16.528 55.445 1.00 47.38 316 ALA A O 1
ATOM 2422 N N . PHE A 1 317 ? -6.568 -15.489 53.458 1.00 50.34 317 PHE A N 1
ATOM 2423 C CA . PHE A 1 317 ? -7.975 -15.068 53.452 1.00 50.34 317 PHE A CA 1
ATOM 2424 C C . PHE A 1 317 ? -8.953 -16.219 53.151 1.00 50.34 317 PHE A C 1
ATOM 2426 O O . PHE A 1 317 ? -10.053 -16.275 53.708 1.00 50.34 317 PHE A O 1
ATOM 2433 N N . LEU A 1 318 ? -8.543 -17.186 52.324 1.00 48.31 318 LEU A N 1
ATOM 2434 C CA . LEU A 1 318 ? -9.359 -18.360 51.983 1.00 48.31 318 LEU A CA 1
ATOM 2435 C C . LEU A 1 318 ? -9.589 -19.303 53.174 1.00 48.31 318 LEU A C 1
ATOM 2437 O O . LEU A 1 318 ? -10.619 -19.973 53.241 1.00 48.31 318 LEU A O 1
ATOM 2441 N N . GLN A 1 319 ? -8.688 -19.303 54.157 1.00 48.06 319 GLN A N 1
ATOM 2442 C CA . GLN A 1 319 ? -8.804 -20.147 55.346 1.00 48.06 319 GLN A CA 1
ATOM 2443 C C . GLN A 1 319 ? -9.829 -19.596 56.353 1.00 48.06 319 GLN A C 1
ATOM 2445 O O . GLN A 1 319 ? -10.520 -20.362 57.013 1.00 48.06 319 GLN A O 1
ATOM 2450 N N . THR A 1 320 ? -10.025 -18.273 56.400 1.00 48.69 320 THR A N 1
ATOM 2451 C CA . THR A 1 320 ? -10.975 -17.616 57.320 1.00 48.69 320 THR A CA 1
ATOM 2452 C C . THR A 1 320 ? -12.435 -17.691 56.849 1.00 48.69 320 THR A C 1
ATOM 2454 O O . THR A 1 320 ? -13.360 -17.556 57.652 1.00 48.69 320 THR A O 1
ATOM 2457 N N . ASN A 1 321 ? -12.670 -17.899 55.549 1.00 51.53 321 ASN A N 1
ATOM 2458 C CA . ASN A 1 321 ? -14.022 -18.013 54.988 1.00 51.53 321 ASN A CA 1
ATOM 2459 C C . ASN A 1 321 ? -14.596 -19.437 55.058 1.00 51.53 321 ASN A C 1
ATOM 2461 O O . ASN A 1 321 ? -15.818 -19.591 55.070 1.00 51.53 321 ASN A O 1
ATOM 2465 N N . LEU A 1 322 ? -13.749 -20.462 55.196 1.00 53.84 322 LEU A N 1
ATOM 2466 C CA . LEU A 1 322 ? -14.188 -21.835 55.469 1.00 53.84 322 LEU A CA 1
ATOM 2467 C C . LEU A 1 322 ? -14.823 -21.975 56.866 1.00 53.84 322 LEU A C 1
ATOM 2469 O O . LEU A 1 322 ? -15.834 -22.661 57.004 1.00 53.84 322 LEU A O 1
ATOM 2473 N N . ASP A 1 323 ? -14.337 -21.234 57.866 1.00 47.75 323 ASP A N 1
ATOM 2474 C CA . ASP A 1 323 ? -14.868 -21.285 59.239 1.00 47.75 323 ASP A CA 1
ATOM 2475 C C . ASP A 1 323 ? -16.234 -20.587 59.401 1.00 47.75 323 ASP A C 1
ATOM 2477 O O . ASP A 1 323 ? -17.021 -20.930 60.285 1.00 47.75 323 ASP A O 1
ATOM 2481 N N . LYS A 1 324 ? -16.569 -19.626 58.528 1.00 51.22 324 LYS A N 1
ATOM 2482 C CA . LYS A 1 324 ? -17.847 -18.887 58.585 1.00 51.22 324 LYS A CA 1
ATOM 2483 C C . LYS A 1 324 ? -19.020 -19.630 57.942 1.00 51.22 324 LYS A C 1
ATOM 2485 O O . LYS A 1 324 ? -20.166 -19.377 58.311 1.00 51.22 324 LYS A O 1
ATOM 2490 N N . MET A 1 325 ? -18.755 -20.563 57.028 1.00 44.22 325 MET A N 1
ATOM 2491 C CA . MET A 1 325 ? -19.792 -21.377 56.380 1.00 44.22 325 MET A CA 1
ATOM 2492 C C . MET A 1 325 ? -20.352 -22.488 57.283 1.00 44.22 325 MET A C 1
ATOM 2494 O O . MET A 1 325 ? -21.457 -22.963 57.038 1.00 44.22 325 MET A O 1
ATOM 2498 N N . ALA A 1 326 ? -19.660 -22.859 58.365 1.00 45.97 326 ALA A N 1
ATOM 2499 C CA . ALA A 1 326 ? -20.137 -23.874 59.308 1.00 45.97 326 ALA A CA 1
ATOM 2500 C C . ALA A 1 326 ? -21.241 -23.371 60.269 1.00 45.97 326 ALA A C 1
ATOM 2502 O O . ALA A 1 326 ? -21.978 -24.179 60.827 1.00 45.97 326 ALA A O 1
ATOM 2503 N N . GLY A 1 327 ? -21.393 -22.052 60.455 1.00 43.09 327 GLY A N 1
ATOM 2504 C CA . GLY A 1 327 ? -22.312 -21.467 61.449 1.00 43.09 327 GLY A CA 1
ATOM 2505 C C . GLY A 1 327 ? -23.716 -21.103 60.944 1.00 43.09 327 GLY A C 1
ATOM 2506 O O . GLY A 1 327 ? -24.566 -20.695 61.735 1.00 43.09 327 GLY A O 1
ATOM 2507 N N . LEU A 1 328 ? -23.978 -21.210 59.639 1.00 41.84 328 LEU A N 1
ATOM 2508 C CA . LEU A 1 328 ? -25.230 -20.740 59.022 1.00 41.84 328 LEU A CA 1
ATOM 2509 C C . LEU A 1 328 ? -26.296 -21.832 58.843 1.00 41.84 328 LEU A C 1
ATOM 2511 O O . LEU A 1 328 ? -27.442 -21.521 58.522 1.00 41.84 328 LEU A O 1
ATOM 2515 N N . THR A 1 329 ? -25.970 -23.089 59.134 1.00 41.44 329 THR A N 1
ATOM 2516 C CA . THR A 1 329 ? -26.891 -24.228 58.978 1.00 41.44 329 THR A CA 1
ATOM 2517 C C . THR A 1 329 ? -27.806 -24.451 60.193 1.00 41.44 329 THR A C 1
ATOM 2519 O O . THR A 1 329 ? -28.713 -25.273 60.132 1.00 41.44 329 THR A O 1
ATOM 2522 N N . GLU A 1 330 ? -27.631 -23.699 61.286 1.00 40.62 330 GLU A N 1
ATOM 2523 C CA . GLU A 1 330 ? -28.349 -23.914 62.558 1.00 40.62 330 GLU A CA 1
ATOM 2524 C C . GLU A 1 330 ? -29.537 -22.949 62.790 1.00 40.62 330 GLU A C 1
ATOM 2526 O O . GLU A 1 330 ? -30.236 -23.045 63.795 1.00 40.62 330 GLU A O 1
ATOM 2531 N N . LYS A 1 331 ? -29.815 -22.011 61.868 1.00 42.72 331 LYS A N 1
ATOM 2532 C CA . LYS A 1 331 ? -30.836 -20.953 62.069 1.00 42.72 331 LYS A CA 1
ATOM 2533 C C . LYS A 1 331 ? -32.048 -20.986 61.131 1.00 42.72 331 LYS A C 1
ATOM 2535 O O . LYS A 1 331 ? -32.889 -20.096 61.214 1.00 42.72 331 LYS A O 1
ATOM 2540 N N . MET A 1 332 ? -32.202 -22.009 60.290 1.00 38.25 332 MET A N 1
ATOM 2541 C CA . MET A 1 332 ? -33.340 -22.126 59.358 1.00 38.25 332 MET A CA 1
ATOM 2542 C C . MET A 1 332 ? -34.406 -23.149 59.787 1.00 38.25 332 MET A C 1
ATOM 2544 O O . MET A 1 332 ? -34.911 -23.900 58.956 1.00 38.25 332 MET A O 1
ATOM 2548 N N . GLN A 1 333 ? -34.784 -23.194 61.071 1.00 38.91 333 GLN A N 1
ATOM 2549 C CA . GLN A 1 333 ? -35.873 -24.084 61.496 1.00 38.91 333 GLN A CA 1
ATOM 2550 C C . GLN A 1 333 ? -36.716 -23.583 62.678 1.00 38.91 333 GLN A C 1
ATOM 2552 O O . GLN A 1 333 ? -36.979 -24.351 63.590 1.00 38.91 333 GLN A O 1
ATOM 2557 N N . VAL A 1 334 ? -37.201 -22.333 62.662 1.00 36.84 334 VAL A N 1
ATOM 2558 C CA . VAL A 1 334 ? -38.377 -21.935 63.468 1.00 36.84 334 VAL A CA 1
ATOM 2559 C C . VAL A 1 334 ? -39.131 -20.783 62.796 1.0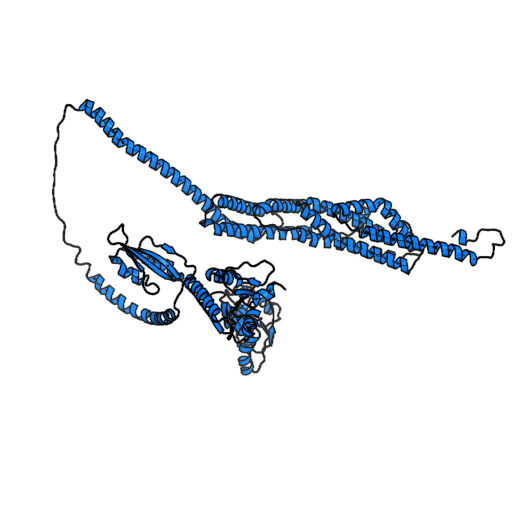0 36.84 334 VAL A C 1
ATOM 2561 O O . VAL A 1 334 ? -38.573 -19.707 62.606 1.00 36.84 334 VAL A O 1
ATOM 2564 N N . GLY A 1 335 ? -40.426 -20.991 62.543 1.00 29.72 335 GLY A N 1
ATOM 2565 C CA . GLY A 1 335 ? -41.419 -19.918 62.450 1.00 29.72 335 GLY A CA 1
ATOM 2566 C C . GLY A 1 335 ? -42.260 -19.956 61.180 1.00 29.72 335 GLY A C 1
ATOM 2567 O O . GLY A 1 335 ? -41.743 -19.609 60.128 1.00 29.72 335 GLY A O 1
ATOM 2568 N N . LEU A 1 336 ? -43.537 -20.356 61.300 1.00 31.30 336 LEU A N 1
ATOM 2569 C CA . LEU A 1 336 ? -44.711 -19.746 60.641 1.00 31.30 336 LEU A CA 1
ATOM 2570 C C . LEU A 1 336 ? -46.015 -20.512 60.990 1.00 31.30 336 LEU A C 1
ATOM 2572 O O . LEU A 1 336 ? -46.128 -21.715 60.776 1.00 31.30 336 LEU A O 1
ATOM 2576 N N . GLY A 1 337 ? -47.001 -19.764 61.487 1.00 28.02 337 GLY A N 1
ATOM 2577 C CA . GLY A 1 337 ? -48.431 -20.054 61.708 1.00 28.02 337 GLY A CA 1
ATOM 2578 C C . GLY A 1 337 ? -49.038 -18.737 62.231 1.00 28.02 337 GLY A C 1
ATOM 2579 O O . GLY A 1 337 ? -48.320 -18.009 62.910 1.00 28.02 337 GLY A O 1
ATOM 2580 N N . GLU A 1 338 ? -50.245 -18.243 61.952 1.00 31.12 338 GLU A N 1
ATOM 2581 C CA . GLU A 1 338 ? -51.504 -18.640 61.292 1.00 31.12 338 GLU A CA 1
ATOM 2582 C C . GLU A 1 338 ? -52.238 -17.324 60.888 1.00 31.12 338 GLU A C 1
ATOM 2584 O O . GLU A 1 338 ? -51.857 -16.263 61.384 1.00 31.12 338 GLU A O 1
ATOM 2589 N N . THR A 1 339 ? -53.310 -17.353 60.066 1.00 29.97 339 THR A N 1
ATOM 2590 C CA . THR A 1 339 ? -54.636 -16.706 60.344 1.00 29.97 339 THR A CA 1
ATOM 2591 C C . THR A 1 339 ? -55.687 -16.872 59.214 1.00 29.97 339 THR A C 1
ATOM 2593 O O . THR A 1 339 ? -55.362 -17.025 58.042 1.00 29.97 339 THR A O 1
ATOM 2596 N N . ASP A 1 340 ? -56.965 -16.873 59.630 1.00 28.33 340 ASP A N 1
ATOM 2597 C CA . ASP A 1 340 ? -58.236 -17.394 59.057 1.00 28.33 340 ASP A CA 1
ATOM 2598 C C . ASP A 1 340 ? -59.166 -16.199 58.622 1.00 28.33 340 ASP A C 1
ATOM 2600 O O . ASP A 1 340 ? -59.149 -15.182 59.303 1.00 28.33 340 ASP A O 1
ATOM 2604 N N . ARG A 1 341 ? -59.869 -16.146 57.460 1.00 31.09 341 ARG A N 1
ATOM 2605 C CA . ARG A 1 341 ? -61.274 -16.559 57.098 1.00 31.09 341 ARG A CA 1
ATOM 2606 C C . ARG A 1 341 ? -62.360 -15.452 56.833 1.00 31.09 341 ARG A C 1
ATOM 2608 O O . ARG A 1 341 ? -62.580 -14.591 57.669 1.00 31.09 341 ARG A O 1
ATOM 2615 N N . ARG A 1 342 ? -63.165 -15.694 55.758 1.00 27.55 342 ARG A N 1
ATOM 2616 C CA . ARG A 1 342 ? -64.640 -15.474 55.475 1.00 27.55 342 ARG A CA 1
ATOM 2617 C C . ARG A 1 342 ? -65.255 -14.111 55.003 1.00 27.55 342 ARG A C 1
ATOM 2619 O O . ARG A 1 342 ? -65.024 -13.075 55.602 1.00 27.55 342 ARG A O 1
ATOM 2626 N N . GLY A 1 343 ? -66.134 -14.184 53.965 1.00 31.64 343 GLY A N 1
ATOM 2627 C CA . GLY A 1 343 ? -67.126 -13.168 53.459 1.00 31.64 343 GLY A CA 1
ATOM 2628 C C . GLY A 1 343 ? -68.506 -13.235 54.176 1.00 31.64 343 GLY A C 1
ATOM 2629 O O . GLY A 1 343 ? -68.456 -13.645 55.336 1.00 31.64 343 GLY A O 1
ATOM 2630 N N . PRO A 1 344 ? -69.732 -12.996 53.593 1.00 54.59 344 PRO A N 1
ATOM 2631 C CA . PRO A 1 344 ? -70.200 -12.576 52.234 1.00 54.59 344 PRO A CA 1
ATOM 2632 C C . PRO A 1 344 ? -71.499 -11.650 52.190 1.00 54.59 344 PRO A C 1
ATOM 2634 O O . PRO A 1 344 ? -71.915 -11.127 53.217 1.00 54.59 344 PRO A O 1
ATOM 2637 N N . HIS A 1 345 ? -72.172 -11.543 51.012 1.00 29.05 345 HIS A N 1
ATOM 2638 C CA . HIS A 1 345 ? -73.627 -11.287 50.699 1.00 29.05 345 HIS A CA 1
ATOM 2639 C C . HIS A 1 345 ? -74.168 -9.953 50.078 1.00 29.05 345 HIS A C 1
ATOM 2641 O O . HIS A 1 345 ? -73.654 -8.868 50.301 1.00 29.05 345 HIS A O 1
ATOM 2647 N N . CYS A 1 346 ? -75.236 -10.096 49.255 1.00 33.66 346 CYS A N 1
ATOM 2648 C CA . CYS A 1 346 ? -75.870 -9.204 48.239 1.00 33.66 346 CYS A CA 1
ATOM 2649 C C . CYS A 1 346 ? -77.431 -9.343 48.281 1.00 33.66 346 CYS A C 1
ATOM 2651 O O . CYS A 1 346 ? -77.864 -10.390 48.771 1.00 33.66 346 CYS A O 1
ATOM 2653 N N . PRO A 1 347 ? -78.288 -8.371 47.841 1.00 41.41 347 PRO A N 1
ATOM 2654 C CA . PRO A 1 347 ? -79.310 -8.591 46.754 1.00 41.41 347 PRO A CA 1
ATOM 2655 C C . PRO A 1 347 ? -79.711 -7.298 45.937 1.00 41.41 347 PRO A C 1
ATOM 2657 O O . PRO A 1 347 ? -79.642 -6.206 46.484 1.00 41.41 347 PRO A O 1
ATOM 2660 N N . VAL A 1 348 ? -79.947 -7.233 44.600 1.00 35.09 348 VAL A N 1
ATOM 2661 C CA . VAL A 1 348 ? -81.067 -7.654 43.678 1.00 35.09 348 VAL A CA 1
ATOM 2662 C C . VAL A 1 348 ? -82.406 -6.916 44.007 1.00 35.09 348 VAL A C 1
ATOM 2664 O O . VAL A 1 348 ? -82.836 -7.018 45.142 1.00 35.09 348 VAL A O 1
ATOM 2667 N N . GLN A 1 349 ? -83.146 -6.123 43.187 1.00 34.41 349 GLN A N 1
ATOM 2668 C CA . GLN A 1 349 ? -83.576 -6.245 41.774 1.00 34.41 349 GLN A CA 1
ATOM 2669 C C . GLN A 1 349 ? -84.406 -4.999 41.283 1.00 34.41 349 GLN A C 1
ATOM 2671 O O . GLN A 1 349 ? -85.620 -4.963 41.424 1.00 34.41 349 GLN A O 1
ATOM 2676 N N . VAL A 1 350 ? -83.796 -3.975 40.667 1.00 40.47 350 VAL A N 1
ATOM 2677 C CA . VAL A 1 350 ? -84.466 -3.047 39.691 1.00 40.47 350 VAL A CA 1
ATOM 2678 C C . VAL A 1 350 ? -83.599 -2.869 38.431 1.00 40.47 350 VAL A C 1
ATOM 2680 O O . VAL A 1 350 ? -84.000 -2.305 37.420 1.00 40.47 350 VAL A O 1
ATOM 2683 N N . GLY A 1 351 ? -82.389 -3.424 38.453 1.00 47.59 351 GLY A N 1
ATOM 2684 C CA . GLY A 1 351 ? -81.350 -3.096 37.498 1.00 47.59 351 GLY A CA 1
ATOM 2685 C C . GLY A 1 351 ? -81.334 -3.912 36.217 1.00 47.59 351 GLY A C 1
ATOM 2686 O O . GLY A 1 351 ? -80.464 -3.638 35.430 1.00 47.59 351 GLY A O 1
ATOM 2687 N N . MET A 1 352 ? -82.173 -4.912 35.934 1.00 44.47 352 MET A N 1
ATOM 2688 C CA . MET A 1 352 ? -81.810 -5.837 34.837 1.00 44.47 352 MET A CA 1
ATOM 2689 C C . MET A 1 352 ? -81.673 -5.178 33.447 1.00 44.47 352 MET A C 1
ATOM 2691 O O . MET A 1 352 ? -80.696 -5.479 32.781 1.00 44.47 352 MET A O 1
ATOM 2695 N N . LEU A 1 353 ? -82.508 -4.212 33.048 1.00 45.22 353 LEU A N 1
ATOM 2696 C CA . LEU A 1 353 ? -82.353 -3.523 31.750 1.00 45.22 353 LEU A CA 1
ATOM 2697 C C . LEU A 1 353 ? -81.350 -2.354 31.780 1.00 45.22 353 LEU A C 1
ATOM 2699 O O . LEU A 1 353 ? -80.481 -2.292 30.918 1.00 45.22 353 LEU A O 1
ATOM 2703 N N . GLY A 1 354 ? -81.373 -1.505 32.815 1.00 49.78 354 GLY A N 1
ATOM 2704 C CA . GLY A 1 354 ? -80.368 -0.442 32.990 1.00 49.78 354 GLY A CA 1
ATOM 2705 C C . GLY A 1 354 ? -78.970 -0.982 33.302 1.00 49.78 354 GLY A C 1
ATOM 2706 O O . GLY A 1 354 ? -77.983 -0.441 32.845 1.00 49.78 354 GLY A O 1
ATOM 2707 N N . SER A 1 355 ? -78.873 -2.121 33.987 1.00 47.22 355 SER A N 1
ATOM 2708 C CA . SER A 1 355 ? -77.617 -2.841 34.204 1.00 47.22 355 SER A CA 1
ATOM 2709 C C . SER A 1 355 ? -77.145 -3.561 32.961 1.00 47.22 355 SER A C 1
ATOM 2711 O O . SER A 1 355 ? -75.967 -3.849 32.920 1.00 47.22 355 SER A O 1
ATOM 2713 N N . PHE A 1 356 ? -77.986 -3.877 31.972 1.00 52.19 356 PHE A N 1
ATOM 2714 C CA . PHE A 1 356 ? -77.477 -4.416 30.711 1.00 52.19 356 PHE A CA 1
ATOM 2715 C C . PHE A 1 356 ? -76.852 -3.304 29.871 1.00 52.19 356 PHE A C 1
ATOM 2717 O O . PHE A 1 356 ? -75.755 -3.520 29.374 1.00 52.19 356 PHE A O 1
ATOM 2724 N N . ASP A 1 357 ? -77.463 -2.117 29.811 1.00 56.69 357 ASP A N 1
ATOM 2725 C CA . ASP A 1 357 ? -76.867 -0.945 29.152 1.00 56.69 357 ASP A CA 1
ATOM 2726 C C . ASP A 1 357 ? -75.663 -0.397 29.928 1.00 56.69 357 ASP A C 1
ATOM 2728 O O . ASP A 1 357 ? -74.603 -0.217 29.344 1.00 56.69 357 ASP A O 1
ATOM 2732 N N . ASP A 1 358 ? -75.742 -0.245 31.253 1.00 57.19 358 ASP A N 1
ATOM 2733 C CA . ASP A 1 358 ? -74.594 0.151 32.077 1.00 57.19 358 ASP A CA 1
ATOM 2734 C C . ASP A 1 358 ? -73.510 -0.928 32.077 1.00 57.19 358 ASP A C 1
ATOM 2736 O O . ASP A 1 358 ? -72.327 -0.601 32.125 1.00 57.19 358 ASP A O 1
ATOM 2740 N N . ARG A 1 359 ? -73.853 -2.225 32.013 1.00 59.88 359 ARG A N 1
ATOM 2741 C CA . ARG A 1 359 ? -72.843 -3.275 31.815 1.00 59.88 359 ARG A CA 1
ATOM 2742 C C . ARG A 1 359 ? -72.295 -3.231 30.409 1.00 59.88 359 ARG A C 1
ATOM 2744 O O . ARG A 1 359 ? -71.111 -3.457 30.303 1.00 59.88 359 ARG A O 1
ATOM 2751 N N . LEU A 1 360 ? -73.064 -2.939 29.365 1.00 64.19 360 LEU A N 1
ATOM 2752 C CA . LEU A 1 360 ? -72.550 -2.807 28.001 1.00 64.19 360 LEU A CA 1
ATOM 2753 C C . LEU A 1 360 ? -71.631 -1.598 27.877 1.00 64.19 360 LEU A C 1
ATOM 2755 O O . LEU A 1 360 ? -70.546 -1.749 27.342 1.00 64.19 360 LEU A O 1
ATOM 2759 N N . VAL A 1 361 ? -71.994 -0.454 28.454 1.00 67.69 361 VAL A N 1
ATOM 2760 C CA . VAL A 1 361 ? -71.164 0.756 28.501 1.00 67.69 361 VAL A CA 1
ATOM 2761 C C . VAL A 1 361 ? -69.922 0.531 29.363 1.00 67.69 361 VAL A C 1
ATOM 2763 O O . VAL A 1 361 ? -68.825 0.894 28.953 1.00 67.69 361 VAL A O 1
ATOM 2766 N N . ASN A 1 362 ? -70.037 -0.130 30.521 1.00 62.75 362 ASN A N 1
ATOM 2767 C CA . ASN A 1 362 ? -68.872 -0.484 31.339 1.00 62.75 362 ASN A CA 1
ATOM 2768 C C . ASN A 1 362 ? -68.013 -1.570 30.682 1.00 62.75 362 ASN A C 1
ATOM 2770 O O . ASN A 1 362 ? -66.794 -1.536 30.811 1.00 62.75 362 ASN A O 1
ATOM 2774 N N . LEU A 1 363 ? -68.608 -2.526 29.972 1.00 66.38 363 LEU A N 1
ATOM 2775 C CA . LEU A 1 363 ? -67.913 -3.591 29.252 1.00 66.38 363 LEU A CA 1
ATOM 2776 C C . LEU A 1 363 ? -67.240 -3.021 28.007 1.00 66.38 363 LEU A C 1
ATOM 2778 O O . LEU A 1 363 ? -66.105 -3.374 27.746 1.00 66.38 363 LEU A O 1
ATOM 2782 N N . GLU A 1 364 ? -67.851 -2.074 27.303 1.00 63.97 364 GLU A N 1
ATOM 2783 C CA . GLU A 1 364 ? -67.238 -1.307 26.221 1.00 63.97 364 GLU A CA 1
ATOM 2784 C C . GLU A 1 364 ? -66.111 -0.420 26.767 1.00 63.97 364 GLU A C 1
ATOM 2786 O O . GLU A 1 364 ? -65.003 -0.469 26.248 1.00 63.97 364 GLU A O 1
ATOM 2791 N N . ALA A 1 365 ? -66.306 0.279 27.888 1.00 64.44 365 ALA A N 1
ATOM 2792 C CA . ALA A 1 365 ? -65.247 1.022 28.574 1.00 64.44 365 ALA A CA 1
ATOM 2793 C C . ALA A 1 365 ? -64.115 0.118 29.103 1.00 64.44 365 ALA A C 1
ATOM 2795 O O . ALA A 1 365 ? -62.983 0.579 29.229 1.00 64.44 365 ALA A O 1
ATOM 2796 N N . SER A 1 366 ? -64.393 -1.164 29.365 1.00 68.81 366 SER A N 1
ATOM 2797 C CA . SER A 1 366 ? -63.404 -2.173 29.778 1.00 68.81 366 SER A CA 1
ATOM 2798 C C . SER A 1 366 ? -62.720 -2.856 28.587 1.00 68.81 366 SER A C 1
ATOM 2800 O O . SER A 1 366 ? -61.535 -3.171 28.652 1.00 68.81 366 SER A O 1
ATOM 2802 N N . ILE A 1 367 ? -63.437 -3.070 27.481 1.00 71.94 367 ILE A N 1
ATOM 2803 C CA . ILE A 1 367 ? -62.975 -3.773 26.277 1.00 71.94 367 ILE A CA 1
ATOM 2804 C C . ILE A 1 367 ? -62.263 -2.820 25.324 1.00 71.94 367 ILE A C 1
ATOM 2806 O O . ILE A 1 367 ? -61.281 -3.219 24.714 1.00 71.94 367 ILE A O 1
ATOM 2810 N N . LEU A 1 368 ? -62.687 -1.564 25.191 1.00 70.00 368 LEU A N 1
ATOM 2811 C CA . LEU A 1 368 ? -62.074 -0.589 24.286 1.00 70.00 368 LEU A CA 1
ATOM 2812 C C . LEU A 1 368 ? -60.590 -0.316 24.619 1.00 70.00 368 LEU A C 1
ATOM 2814 O O . LEU A 1 368 ? -59.786 -0.257 23.685 1.00 70.00 368 LEU A O 1
ATOM 2818 N N . PRO A 1 369 ? -60.167 -0.199 25.898 1.00 73.56 369 PRO A N 1
ATOM 2819 C CA . PRO A 1 369 ? -58.754 -0.130 26.263 1.00 73.56 369 PRO A CA 1
ATOM 2820 C C . PRO A 1 369 ? -58.009 -1.420 25.930 1.00 73.56 369 PRO A C 1
ATOM 2822 O O . PRO A 1 369 ? -56.882 -1.344 25.450 1.00 73.56 369 PRO A O 1
ATOM 2825 N N . ILE A 1 370 ? -58.634 -2.587 26.130 1.00 72.75 370 ILE A N 1
ATOM 2826 C CA . ILE A 1 370 ? -58.048 -3.887 25.778 1.00 72.75 370 ILE A CA 1
ATOM 2827 C C . ILE A 1 370 ? -57.873 -3.971 24.266 1.00 72.75 370 ILE A C 1
ATOM 2829 O O . ILE A 1 370 ? -56.777 -4.247 23.816 1.00 72.75 370 ILE A O 1
ATOM 2833 N N . HIS A 1 371 ? -58.884 -3.630 23.473 1.00 74.56 371 HIS A N 1
ATOM 2834 C CA . HIS A 1 371 ? -58.828 -3.657 22.017 1.00 74.56 371 HIS A CA 1
ATOM 2835 C C . HIS A 1 371 ? -57.797 -2.663 21.467 1.00 74.56 371 HIS A C 1
ATOM 2837 O O . HIS A 1 371 ? -56.991 -3.025 20.614 1.00 74.56 371 HIS A O 1
ATOM 2843 N N . LYS A 1 372 ? -57.731 -1.438 22.013 1.00 72.81 372 LYS A N 1
ATOM 2844 C CA . LYS A 1 372 ? -56.673 -0.466 21.683 1.00 72.81 372 LYS A CA 1
ATOM 2845 C C . LYS A 1 372 ? -55.288 -0.955 22.109 1.00 72.81 372 LYS A C 1
ATOM 2847 O O . LYS A 1 372 ? -54.323 -0.721 21.387 1.00 72.81 372 LYS A O 1
ATOM 2852 N N . SER A 1 373 ? -55.176 -1.620 23.258 1.00 71.75 373 SER A N 1
ATOM 2853 C CA . SER A 1 373 ? -53.933 -2.227 23.744 1.00 71.75 373 SER A CA 1
ATOM 2854 C C . SER A 1 373 ? -53.497 -3.386 22.847 1.00 71.75 373 SER A C 1
ATOM 2856 O O . SER A 1 373 ? -52.351 -3.418 22.415 1.00 71.75 373 SER A O 1
ATOM 2858 N N . THR A 1 374 ? -54.419 -4.269 22.460 1.00 80.12 374 THR A N 1
ATOM 2859 C CA . THR A 1 374 ? -54.187 -5.373 21.526 1.00 80.12 374 THR A CA 1
ATOM 2860 C C . THR A 1 374 ? -53.777 -4.845 20.159 1.00 80.12 374 THR A C 1
ATOM 2862 O O . THR A 1 374 ? -52.783 -5.305 19.621 1.00 80.12 374 THR A O 1
ATOM 2865 N N . GLN A 1 375 ? -54.452 -3.825 19.625 1.00 78.31 375 GLN A N 1
ATOM 2866 C CA . GLN A 1 375 ? -54.102 -3.229 18.335 1.00 78.31 375 GLN A CA 1
ATOM 2867 C C . GLN A 1 375 ? -52.729 -2.538 18.380 1.00 78.31 375 GLN A C 1
ATOM 2869 O O . GLN A 1 375 ? -51.935 -2.673 17.449 1.00 78.31 375 GLN A O 1
ATOM 2874 N N . ARG A 1 376 ? -52.402 -1.847 19.484 1.00 78.56 376 ARG A N 1
ATOM 2875 C CA . ARG A 1 376 ? -51.055 -1.304 19.725 1.00 78.56 376 ARG A CA 1
ATOM 2876 C C . ARG A 1 376 ? -50.008 -2.409 19.832 1.00 78.56 376 ARG A C 1
ATOM 2878 O O . ARG A 1 376 ? -48.940 -2.249 19.256 1.00 78.56 376 ARG A O 1
ATOM 2885 N N . LEU A 1 377 ? -50.310 -3.514 20.512 1.00 83.38 377 LEU A N 1
ATOM 2886 C CA . LEU A 1 377 ? -49.437 -4.686 20.602 1.00 83.38 377 LEU A CA 1
ATOM 2887 C C . LEU A 1 377 ? -49.224 -5.327 19.232 1.00 83.38 377 LEU A C 1
ATOM 2889 O O . LEU A 1 377 ? -48.092 -5.660 18.912 1.00 83.38 377 LEU A O 1
ATOM 2893 N N . THR A 1 378 ? -50.258 -5.438 18.396 1.00 83.38 378 THR A N 1
ATOM 2894 C CA . THR A 1 378 ? -50.128 -5.957 17.028 1.00 83.38 378 THR A CA 1
ATOM 2895 C C . THR A 1 378 ? -49.266 -5.038 16.171 1.00 83.38 378 THR A C 1
ATOM 2897 O O . THR A 1 378 ? -48.349 -5.514 15.518 1.00 83.38 378 THR A O 1
ATOM 2900 N N . HIS A 1 379 ? -49.483 -3.719 16.217 1.00 87.44 379 HIS A N 1
ATOM 2901 C CA . HIS A 1 379 ? -48.627 -2.765 15.506 1.00 87.44 379 HIS A CA 1
ATOM 2902 C C . HIS A 1 379 ? -47.183 -2.771 16.018 1.00 87.44 379 HIS A C 1
ATOM 2904 O O . HIS A 1 379 ? -46.252 -2.642 15.224 1.00 87.44 379 HIS A O 1
ATOM 2910 N N . LEU A 1 380 ? -46.984 -2.917 17.329 1.00 87.38 380 LEU A N 1
ATOM 2911 C CA . LEU A 1 380 ? -45.659 -3.022 17.926 1.00 87.38 380 LEU A CA 1
ATOM 2912 C C . LEU A 1 380 ? -44.970 -4.317 17.486 1.00 87.38 380 LEU A C 1
ATOM 2914 O O . LEU A 1 380 ? -43.820 -4.255 17.072 1.00 87.38 380 LEU A O 1
ATOM 2918 N N . ALA A 1 381 ? -45.675 -5.449 17.506 1.00 86.38 381 ALA A N 1
ATOM 2919 C CA . ALA A 1 381 ? -45.173 -6.733 17.025 1.00 86.38 381 ALA A CA 1
ATOM 2920 C C . ALA A 1 381 ? -44.793 -6.664 15.538 1.00 86.38 381 ALA A C 1
ATOM 2922 O O . ALA A 1 381 ? -43.686 -7.047 15.180 1.00 86.38 381 ALA A O 1
ATOM 2923 N N . ASP A 1 382 ? -45.638 -6.067 14.694 1.00 90.62 382 ASP A N 1
ATOM 2924 C CA . ASP A 1 382 ? -45.354 -5.854 13.269 1.00 90.62 382 ASP A CA 1
ATOM 2925 C C . ASP A 1 382 ? -44.118 -4.972 13.042 1.00 90.62 382 ASP A C 1
ATOM 2927 O O . ASP A 1 382 ? -43.311 -5.212 12.140 1.00 90.62 382 ASP A O 1
ATOM 2931 N N . ASN A 1 383 ? -43.964 -3.919 13.849 1.00 89.88 383 ASN A N 1
ATOM 2932 C CA . ASN A 1 383 ? -42.804 -3.036 13.785 1.00 89.88 383 ASN A CA 1
ATOM 2933 C C . ASN A 1 383 ? -41.537 -3.743 14.276 1.00 89.88 383 ASN A C 1
ATOM 2935 O O . ASN A 1 383 ? -40.482 -3.570 13.664 1.00 89.88 383 ASN A O 1
ATOM 2939 N N . ILE A 1 384 ? -41.633 -4.554 15.332 1.00 88.88 384 ILE A N 1
ATOM 2940 C CA . ILE A 1 384 ? -40.534 -5.383 15.835 1.00 88.88 384 ILE A CA 1
ATOM 2941 C C . ILE A 1 384 ? -40.112 -6.386 14.759 1.00 88.88 384 ILE A C 1
ATOM 2943 O O . ILE A 1 384 ? -38.933 -6.427 14.428 1.00 88.88 384 ILE A O 1
ATOM 2947 N N . ASP A 1 385 ? -41.045 -7.095 14.125 1.00 88.88 385 ASP A N 1
ATOM 2948 C CA . ASP A 1 385 ? -40.752 -8.057 13.055 1.00 88.88 385 ASP A CA 1
ATOM 2949 C C . ASP A 1 385 ? -40.103 -7.399 11.831 1.00 88.88 385 ASP A C 1
ATOM 2951 O O . ASP A 1 385 ? -39.137 -7.918 11.266 1.00 88.88 385 ASP A O 1
ATOM 2955 N N . LYS A 1 386 ? -40.590 -6.222 11.417 1.00 88.50 386 LYS A N 1
ATOM 2956 C CA . LYS A 1 386 ? -39.963 -5.441 10.335 1.00 88.50 386 LYS A CA 1
ATOM 2957 C C . LYS A 1 386 ? -38.552 -4.996 10.707 1.00 88.50 386 LYS A C 1
ATOM 2959 O O . LYS A 1 386 ? -37.665 -5.014 9.854 1.00 88.50 386 LYS A O 1
ATOM 2964 N N . THR A 1 387 ? -38.344 -4.615 11.963 1.00 83.69 387 THR A N 1
ATOM 2965 C CA . THR A 1 387 ? -37.033 -4.195 12.466 1.00 83.69 387 THR A CA 1
ATOM 2966 C C . THR A 1 387 ? -36.078 -5.382 12.544 1.00 83.69 387 THR A C 1
ATOM 2968 O O . THR A 1 387 ? -34.955 -5.273 12.064 1.00 83.69 387 THR A O 1
ATOM 2971 N N . LEU A 1 388 ? -36.534 -6.537 13.036 1.00 86.19 388 LEU A N 1
ATOM 2972 C CA . LEU A 1 388 ? -35.767 -7.783 13.062 1.00 86.19 388 LEU A CA 1
ATOM 2973 C C . LEU A 1 388 ? -35.338 -8.202 11.654 1.00 86.19 388 LEU A C 1
ATOM 2975 O O . LEU A 1 388 ? -34.159 -8.459 11.442 1.00 86.19 388 LEU A O 1
ATOM 2979 N N . LYS A 1 389 ? -36.242 -8.164 10.666 1.00 87.25 389 LYS A N 1
ATOM 2980 C CA . LYS A 1 389 ? -35.893 -8.437 9.258 1.00 87.25 389 LYS A CA 1
ATOM 2981 C C . LYS A 1 389 ? -34.877 -7.443 8.693 1.00 87.25 389 LYS A C 1
ATOM 2983 O O . LYS A 1 389 ? -33.989 -7.827 7.938 1.00 87.25 389 LYS A O 1
ATOM 2988 N N . ALA A 1 390 ? -34.994 -6.160 9.033 1.00 81.50 390 ALA A N 1
ATOM 2989 C CA . ALA A 1 390 ? -34.032 -5.153 8.591 1.00 81.50 390 ALA A CA 1
ATOM 2990 C C . ALA A 1 390 ? -32.640 -5.376 9.208 1.00 81.50 390 ALA A C 1
ATOM 2992 O O . ALA A 1 390 ? -31.639 -5.208 8.512 1.00 81.50 390 ALA A O 1
ATOM 2993 N N . VAL A 1 391 ? -32.583 -5.777 10.481 1.00 84.75 391 VAL A N 1
ATOM 2994 C CA . VAL A 1 391 ? -31.342 -6.140 11.177 1.00 84.75 391 VAL A CA 1
ATOM 2995 C C . VAL A 1 391 ? -30.736 -7.410 10.579 1.00 84.75 391 VAL A C 1
ATOM 2997 O O . VAL A 1 391 ? -29.547 -7.411 10.281 1.00 84.75 391 VAL A O 1
ATOM 3000 N N . ASP A 1 392 ? -31.539 -8.441 10.314 1.00 85.44 392 ASP A N 1
ATOM 3001 C CA . ASP A 1 392 ? -31.092 -9.703 9.707 1.00 85.44 392 ASP A CA 1
ATOM 3002 C C . ASP A 1 392 ? -30.478 -9.493 8.309 1.00 85.44 392 ASP A C 1
ATOM 3004 O O . ASP A 1 392 ? -29.407 -10.017 7.990 1.00 85.44 392 ASP A O 1
ATOM 3008 N N . ASN A 1 393 ? -31.075 -8.607 7.503 1.00 82.31 393 ASN A N 1
ATOM 3009 C CA . ASN A 1 393 ? -30.500 -8.194 6.220 1.00 82.31 393 ASN A CA 1
ATOM 3010 C C . ASN A 1 393 ? -29.131 -7.512 6.391 1.00 82.31 393 ASN A C 1
ATOM 3012 O O . ASN A 1 393 ? -28.204 -7.799 5.637 1.00 82.31 393 ASN A O 1
ATOM 3016 N N . ILE A 1 394 ? -28.981 -6.620 7.379 1.00 82.00 394 ILE A N 1
ATOM 3017 C CA . ILE A 1 394 ? -27.697 -5.956 7.658 1.00 82.00 394 ILE A CA 1
ATOM 3018 C C . ILE A 1 394 ? -26.654 -6.992 8.089 1.00 82.00 394 ILE A C 1
ATOM 3020 O O . ILE A 1 394 ? -25.559 -6.998 7.534 1.00 82.00 394 ILE A O 1
ATOM 3024 N N . VAL A 1 395 ? -26.996 -7.894 9.012 1.00 83.31 395 VAL A N 1
ATOM 3025 C CA . VAL A 1 395 ? -26.105 -8.974 9.471 1.00 83.31 395 VAL A CA 1
ATOM 3026 C C . VAL A 1 395 ? -25.659 -9.849 8.299 1.00 83.31 395 VAL A C 1
ATOM 3028 O O . VAL A 1 395 ? -24.469 -10.121 8.156 1.00 83.31 395 VAL A O 1
ATOM 3031 N N . THR A 1 396 ? -26.576 -10.193 7.393 1.00 84.62 396 THR A N 1
ATOM 3032 C CA . THR A 1 396 ? -26.258 -10.973 6.190 1.00 84.62 396 THR A CA 1
ATOM 3033 C C . THR A 1 396 ? -25.209 -10.281 5.315 1.00 84.62 396 THR A C 1
ATOM 3035 O O . THR A 1 396 ? -24.271 -10.931 4.848 1.00 84.62 396 THR A O 1
ATOM 3038 N N . TYR A 1 397 ? -25.315 -8.962 5.112 1.00 82.81 397 TYR A N 1
ATOM 3039 C CA . TYR A 1 397 ? -24.315 -8.200 4.356 1.00 82.81 397 TYR A CA 1
ATOM 3040 C C . TYR A 1 397 ? -22.967 -8.101 5.077 1.00 82.81 397 TYR A C 1
ATOM 3042 O O . TYR A 1 397 ? -21.930 -8.147 4.417 1.00 82.81 397 TYR A O 1
ATOM 3050 N N . LEU A 1 398 ? -22.965 -8.005 6.410 1.00 78.62 398 LEU A N 1
ATOM 3051 C CA . LEU A 1 398 ? -21.738 -8.005 7.214 1.00 78.62 398 LEU A CA 1
ATOM 3052 C C . LEU A 1 398 ? -21.006 -9.356 7.118 1.00 78.62 398 LEU A C 1
ATOM 3054 O O . LEU A 1 398 ? -19.796 -9.386 6.893 1.00 78.62 398 LEU A O 1
ATOM 3058 N N . ASP A 1 399 ? -21.736 -10.470 7.191 1.00 81.75 399 ASP A N 1
ATOM 3059 C CA . ASP A 1 399 ? -21.174 -11.818 7.044 1.00 81.75 399 ASP A CA 1
ATOM 3060 C C . ASP A 1 399 ? -20.701 -12.118 5.618 1.00 81.75 399 ASP A C 1
ATOM 3062 O O . ASP A 1 399 ? -19.746 -12.875 5.413 1.00 81.75 399 ASP A O 1
ATOM 3066 N N . MET A 1 400 ? -21.360 -11.532 4.615 1.00 81.75 400 MET A N 1
ATOM 3067 C CA . MET A 1 400 ? -20.990 -11.699 3.212 1.00 81.75 400 MET A CA 1
ATOM 3068 C C . MET A 1 400 ? -19.577 -11.179 2.928 1.00 81.75 400 MET A C 1
ATOM 3070 O O . MET A 1 400 ? -18.851 -11.826 2.174 1.00 81.75 400 MET A O 1
ATOM 3074 N N . VAL A 1 401 ? -19.155 -10.072 3.553 1.00 79.56 401 VAL A N 1
ATOM 3075 C CA . VAL A 1 401 ? -17.794 -9.529 3.379 1.00 79.56 401 VAL A CA 1
ATOM 3076 C C . VAL A 1 401 ? -16.753 -10.566 3.771 1.00 79.56 401 VAL A C 1
ATOM 3078 O O . VAL A 1 401 ? -15.875 -10.871 2.974 1.00 79.56 401 VAL A O 1
ATOM 3081 N N . ASN A 1 402 ? -16.909 -11.188 4.940 1.00 79.75 402 ASN A N 1
ATOM 3082 C CA . ASN A 1 402 ? -15.970 -12.195 5.440 1.00 79.75 402 ASN A CA 1
ATOM 3083 C C . ASN A 1 402 ? -15.910 -13.442 4.536 1.00 79.75 402 ASN A C 1
ATOM 3085 O O . ASN A 1 402 ? -14.861 -14.075 4.396 1.00 79.75 402 ASN A O 1
ATOM 3089 N N . LYS A 1 403 ? -17.040 -13.817 3.919 1.00 81.69 403 LYS A N 1
ATOM 3090 C CA . LYS A 1 403 ? -17.121 -14.967 3.002 1.00 81.69 403 LYS A CA 1
ATOM 3091 C C . LYS A 1 403 ? -16.455 -14.673 1.659 1.00 81.69 403 LYS A C 1
ATOM 3093 O O . LYS A 1 403 ? -15.658 -15.479 1.179 1.00 81.69 403 LYS A O 1
ATOM 3098 N N . GLU A 1 404 ? -16.776 -13.532 1.060 1.00 83.94 404 GLU A N 1
ATOM 3099 C CA . GLU A 1 404 ? -16.301 -13.157 -0.274 1.00 83.94 404 GLU A CA 1
ATOM 3100 C C . GLU A 1 404 ? -14.870 -12.583 -0.245 1.00 83.94 404 GLU A C 1
ATOM 3102 O O . GLU A 1 404 ? -14.167 -12.648 -1.251 1.00 83.94 404 GLU A O 1
ATOM 3107 N N . GLU A 1 405 ? -14.377 -12.110 0.907 1.00 85.56 405 GLU A N 1
ATOM 3108 C CA . GLU A 1 405 ? -13.010 -11.596 1.074 1.00 85.56 405 GLU A CA 1
ATOM 3109 C C . GLU A 1 405 ? -11.951 -12.624 0.669 1.00 85.56 405 GLU A C 1
ATOM 3111 O O . GLU A 1 405 ? -11.044 -12.317 -0.109 1.00 85.56 405 GLU A O 1
ATOM 3116 N N . ARG A 1 406 ? -12.096 -13.877 1.121 1.00 83.19 406 ARG A N 1
ATOM 3117 C CA . ARG A 1 406 ? -11.165 -14.962 0.765 1.00 83.19 406 ARG A CA 1
ATOM 3118 C C . ARG A 1 406 ? -11.161 -15.242 -0.735 1.00 83.19 406 ARG A C 1
ATOM 3120 O O . ARG A 1 406 ? -10.120 -15.575 -1.298 1.00 83.19 406 ARG A O 1
ATOM 3127 N N . PHE A 1 407 ? -12.321 -15.120 -1.375 1.00 86.94 407 PHE A N 1
ATOM 3128 C CA . PHE A 1 407 ? -12.479 -15.373 -2.801 1.00 86.94 407 PHE A CA 1
ATOM 3129 C C . PHE A 1 407 ? -11.895 -14.235 -3.646 1.00 86.94 407 PHE A C 1
ATOM 3131 O O . PHE A 1 407 ? -11.141 -14.494 -4.581 1.00 86.94 407 PHE A O 1
ATOM 3138 N N . ILE A 1 408 ? -12.157 -12.978 -3.278 1.00 87.25 408 ILE A N 1
ATOM 3139 C CA . ILE A 1 408 ? -11.644 -11.807 -4.002 1.00 87.25 408 ILE A CA 1
ATOM 3140 C C . ILE A 1 408 ? -10.127 -11.683 -3.860 1.00 87.25 408 ILE A C 1
ATOM 3142 O O . ILE A 1 408 ? -9.458 -11.428 -4.863 1.00 87.25 408 ILE A O 1
ATOM 3146 N N . THR A 1 409 ? -9.586 -11.951 -2.666 1.00 86.44 409 THR A N 1
ATOM 3147 C CA . THR A 1 409 ? -8.138 -11.914 -2.384 1.00 86.44 409 THR A CA 1
ATOM 3148 C C . THR A 1 409 ? -7.362 -12.983 -3.162 1.00 86.44 409 THR A C 1
ATOM 3150 O O . THR A 1 409 ? -6.195 -12.790 -3.493 1.00 86.44 409 THR A O 1
ATOM 3153 N N . LYS A 1 410 ? -8.003 -14.111 -3.505 1.00 86.44 410 LYS A N 1
ATOM 3154 C CA . LYS A 1 410 ? -7.402 -15.153 -4.355 1.00 86.44 410 LYS A CA 1
ATOM 3155 C C . LYS A 1 410 ? -7.206 -14.686 -5.807 1.00 86.44 410 LYS A C 1
ATOM 3157 O O . LYS A 1 410 ? -6.344 -15.217 -6.507 1.00 86.44 410 LYS A O 1
ATOM 3162 N N . GLY A 1 411 ? -7.970 -13.685 -6.243 1.00 86.19 411 GLY A N 1
ATOM 3163 C CA . GLY A 1 411 ? -7.966 -13.177 -7.610 1.00 86.19 411 GLY A CA 1
ATOM 3164 C C . GLY A 1 411 ? -8.838 -13.999 -8.577 1.00 86.19 411 GLY A C 1
ATOM 3165 O O . GLY A 1 411 ? -9.291 -15.096 -8.243 1.00 86.19 411 GLY A O 1
ATOM 3166 N N . PRO A 1 412 ? -9.112 -13.453 -9.775 1.00 88.12 412 PRO A N 1
ATOM 3167 C CA . PRO A 1 412 ? -9.962 -14.080 -10.777 1.00 88.12 412 PRO A CA 1
ATOM 3168 C C . PRO A 1 412 ? -9.274 -15.273 -11.445 1.00 88.12 412 PRO A C 1
ATOM 3170 O O . PRO A 1 412 ? -8.059 -15.277 -11.661 1.00 88.12 412 PRO A O 1
ATOM 3173 N N . ASP A 1 413 ? -10.080 -16.262 -11.826 1.00 84.69 413 ASP A N 1
ATOM 3174 C CA . ASP A 1 413 ? -9.649 -17.358 -12.690 1.00 84.69 413 ASP A CA 1
ATOM 3175 C C . ASP A 1 413 ? -9.402 -16.840 -14.121 1.00 84.69 413 ASP A C 1
ATOM 3177 O O . ASP A 1 413 ? -10.123 -15.969 -14.614 1.00 84.69 413 ASP A O 1
ATOM 3181 N N . GLN A 1 414 ? -8.372 -17.370 -14.782 1.00 79.62 414 GLN A N 1
ATOM 3182 C CA . GLN A 1 414 ? -7.988 -16.983 -16.139 1.00 79.62 414 GLN A CA 1
ATOM 3183 C C . GLN A 1 414 ? -8.916 -17.562 -17.207 1.00 79.62 414 GLN A C 1
ATOM 3185 O O . GLN A 1 414 ? -8.994 -16.990 -18.293 1.00 79.62 414 GLN A O 1
ATOM 3190 N N . GLU A 1 415 ? -9.605 -18.667 -16.916 1.00 78.00 415 GLU A N 1
ATOM 3191 C CA . GLU A 1 415 ? -10.512 -19.320 -17.866 1.00 78.00 415 GLU A CA 1
ATOM 3192 C C . GLU A 1 415 ? -11.973 -18.916 -17.645 1.00 78.00 415 GLU A C 1
ATOM 3194 O O . GLU A 1 415 ? -12.746 -18.826 -18.599 1.00 78.00 415 GLU A O 1
ATOM 3199 N N . ASN A 1 416 ? -12.363 -18.623 -16.398 1.00 82.38 416 ASN A N 1
ATOM 3200 C CA . ASN A 1 416 ? -13.739 -18.270 -16.057 1.00 82.38 416 ASN A CA 1
ATOM 3201 C C . ASN A 1 416 ? -13.829 -17.098 -15.073 1.00 82.38 416 ASN A C 1
ATOM 3203 O O . ASN A 1 416 ? -13.835 -17.260 -13.852 1.00 82.38 416 ASN A O 1
ATOM 3207 N N . ILE A 1 417 ? -13.987 -15.898 -15.624 1.00 84.62 417 ILE A N 1
ATOM 3208 C CA . ILE A 1 417 ? -14.058 -14.658 -14.848 1.00 84.62 417 ILE A CA 1
ATOM 3209 C C . ILE A 1 417 ? -15.444 -14.388 -14.237 1.00 84.62 417 ILE A C 1
ATOM 3211 O O . ILE A 1 417 ? -15.572 -13.632 -13.274 1.00 84.62 417 ILE A O 1
ATOM 3215 N N . LEU A 1 418 ? -16.505 -15.005 -14.768 1.00 83.94 418 LEU A N 1
ATOM 3216 C CA . LEU A 1 418 ? -17.890 -14.664 -14.428 1.00 83.94 418 LEU A CA 1
ATOM 3217 C C . LEU A 1 418 ? -18.220 -14.826 -12.926 1.00 83.94 418 LEU A C 1
ATOM 3219 O O . LEU A 1 418 ? -18.873 -13.936 -12.376 1.00 83.94 418 LEU A O 1
ATOM 3223 N N . PRO A 1 419 ? -17.777 -15.890 -12.220 1.00 88.50 419 PRO A N 1
ATOM 3224 C CA . PRO A 1 419 ? -17.965 -16.008 -10.774 1.00 88.50 419 PRO A CA 1
ATOM 3225 C C . PRO A 1 419 ? -17.318 -14.862 -9.989 1.00 88.50 419 PRO A C 1
ATOM 3227 O O . PRO A 1 419 ? -17.904 -14.373 -9.024 1.00 88.50 419 PRO A O 1
ATOM 3230 N N . TYR A 1 420 ? -16.146 -14.397 -10.430 1.00 89.50 420 TYR A N 1
ATOM 3231 C CA . TYR A 1 420 ? -15.422 -13.291 -9.806 1.00 89.50 420 TYR A CA 1
ATOM 3232 C C . TYR A 1 420 ? -16.162 -11.963 -9.964 1.00 89.50 420 TYR A C 1
ATOM 3234 O O . TYR A 1 420 ? -16.378 -11.251 -8.985 1.00 89.50 420 TYR A O 1
ATOM 3242 N N . LEU A 1 421 ? -16.647 -11.671 -11.175 1.00 85.81 421 LEU A N 1
ATOM 3243 C CA . LEU A 1 421 ? -17.462 -10.480 -11.430 1.00 85.81 421 LEU A CA 1
ATOM 3244 C C . LEU A 1 421 ? -18.767 -10.504 -10.620 1.00 85.81 421 LEU A C 1
ATOM 3246 O O . LEU A 1 421 ? -19.166 -9.486 -10.064 1.00 85.81 421 LEU A O 1
ATOM 3250 N N . LYS A 1 422 ? -19.401 -11.675 -10.469 1.00 87.12 422 LYS A N 1
ATOM 3251 C CA . LYS A 1 422 ? -20.595 -11.836 -9.620 1.00 87.12 422 LYS A CA 1
ATOM 3252 C C . LYS A 1 422 ? -20.310 -11.630 -8.131 1.00 87.12 422 LYS A C 1
ATOM 3254 O O . LYS A 1 422 ? -21.186 -11.159 -7.413 1.00 87.12 422 LYS A O 1
ATOM 3259 N N . ALA A 1 423 ? -19.139 -12.024 -7.633 1.00 89.31 423 ALA A N 1
ATOM 3260 C CA . ALA A 1 423 ? -18.735 -11.740 -6.254 1.00 89.31 423 ALA A CA 1
ATOM 3261 C C . ALA A 1 423 ? -18.529 -10.235 -6.040 1.00 89.31 423 ALA A C 1
ATOM 3263 O O . ALA A 1 423 ? -19.105 -9.662 -5.120 1.00 89.31 423 ALA A O 1
ATOM 3264 N N . MET A 1 424 ? -17.805 -9.582 -6.952 1.00 88.44 424 MET A N 1
ATOM 3265 C CA . MET A 1 424 ? -17.602 -8.130 -6.948 1.00 88.44 424 MET A CA 1
ATOM 3266 C C . MET A 1 424 ? -18.929 -7.356 -6.991 1.00 88.44 424 MET A C 1
ATOM 3268 O O . MET A 1 424 ? -19.127 -6.445 -6.190 1.00 88.44 424 MET A O 1
ATOM 3272 N N . ALA A 1 425 ? -19.862 -7.759 -7.861 1.00 85.94 425 ALA A N 1
ATOM 3273 C CA . ALA A 1 425 ? -21.193 -7.160 -7.953 1.00 85.94 425 ALA A CA 1
ATOM 3274 C C . ALA A 1 425 ? -21.991 -7.305 -6.647 1.00 85.94 425 ALA A C 1
ATOM 3276 O O . ALA A 1 425 ? -22.570 -6.336 -6.175 1.00 85.94 425 ALA A O 1
ATOM 3277 N N . ARG A 1 426 ? -21.949 -8.474 -5.993 1.00 88.12 426 ARG A N 1
ATOM 3278 C CA . ARG A 1 426 ? -22.632 -8.679 -4.704 1.00 88.12 426 ARG A CA 1
ATOM 3279 C C . ARG A 1 426 ? -22.111 -7.740 -3.612 1.00 88.12 426 ARG A C 1
ATOM 3281 O O . ARG A 1 426 ? -22.908 -7.177 -2.868 1.00 88.12 426 ARG A O 1
ATOM 3288 N N . ILE A 1 427 ? -20.793 -7.542 -3.527 1.00 89.00 427 ILE A N 1
ATOM 3289 C CA . ILE A 1 427 ? -20.194 -6.599 -2.564 1.00 89.00 427 ILE A CA 1
ATOM 3290 C C . ILE A 1 427 ? -20.572 -5.157 -2.891 1.00 89.00 427 ILE A C 1
ATOM 3292 O O . ILE A 1 427 ? -20.860 -4.384 -1.978 1.00 89.00 427 ILE A O 1
ATOM 3296 N N . LYS A 1 428 ? -20.608 -4.808 -4.178 1.00 87.12 428 LYS A N 1
ATOM 3297 C CA . LYS A 1 428 ? -21.083 -3.504 -4.639 1.00 87.12 428 LYS A CA 1
ATOM 3298 C C . LYS A 1 428 ? -22.534 -3.257 -4.206 1.00 87.12 428 LYS A C 1
ATOM 3300 O O . LYS A 1 428 ? -22.794 -2.254 -3.548 1.00 87.12 428 LYS A O 1
ATOM 3305 N N . ASP A 1 429 ? -23.447 -4.181 -4.500 1.00 86.50 429 ASP A N 1
ATOM 3306 C CA . ASP A 1 429 ? -24.871 -4.049 -4.158 1.00 86.50 429 ASP A CA 1
ATOM 3307 C C . ASP A 1 429 ? -25.075 -3.889 -2.638 1.00 86.50 429 ASP A C 1
ATOM 3309 O O . ASP A 1 429 ? -25.904 -3.101 -2.177 1.00 86.50 429 ASP A O 1
ATOM 3313 N N . ALA A 1 430 ? -24.278 -4.603 -1.835 1.00 87.31 430 ALA A N 1
ATOM 3314 C CA . ALA A 1 430 ? -24.288 -4.469 -0.380 1.00 87.31 430 ALA A CA 1
ATOM 3315 C C . ALA A 1 430 ? -23.785 -3.101 0.100 1.00 87.31 430 ALA A C 1
ATOM 3317 O O . ALA A 1 430 ? -24.356 -2.529 1.031 1.00 87.31 430 ALA A O 1
ATOM 3318 N N . LEU A 1 431 ? -22.735 -2.567 -0.529 1.00 87.44 431 LEU A N 1
ATOM 3319 C CA . LEU A 1 431 ? -22.194 -1.250 -0.208 1.00 87.44 431 LEU A CA 1
ATOM 3320 C C . LEU A 1 431 ? -23.222 -0.146 -0.500 1.00 87.44 431 LEU A C 1
ATOM 3322 O O . LEU A 1 431 ? -23.470 0.689 0.369 1.00 87.44 431 LEU A O 1
ATOM 3326 N N . GLU A 1 432 ? -23.876 -0.184 -1.664 1.00 86.25 432 GLU A N 1
ATOM 3327 C CA . GLU A 1 432 ? -24.936 0.770 -2.027 1.00 86.25 432 GLU A CA 1
ATOM 3328 C C . GLU A 1 432 ? -26.114 0.720 -1.044 1.00 86.25 432 GLU A C 1
ATOM 3330 O O . GLU A 1 432 ? -26.611 1.759 -0.592 1.00 86.25 432 GLU A O 1
ATOM 3335 N N . TYR A 1 433 ? -26.534 -0.488 -0.652 1.00 85.62 433 TYR A N 1
ATOM 3336 C CA . TYR A 1 433 ? -27.606 -0.666 0.324 1.00 85.62 433 TYR A CA 1
ATOM 3337 C C . TYR A 1 433 ? -27.257 -0.052 1.690 1.00 85.62 433 TYR A C 1
ATOM 3339 O O . TYR A 1 433 ? -28.082 0.654 2.281 1.00 85.62 433 TYR A O 1
ATOM 3347 N N . LEU A 1 434 ? -26.043 -0.294 2.200 1.00 85.44 434 LEU A N 1
ATOM 3348 C CA . LEU A 1 434 ? -25.602 0.218 3.502 1.00 85.44 434 LEU A CA 1
ATOM 3349 C C . LEU A 1 434 ? -25.386 1.739 3.493 1.00 85.44 434 LEU A C 1
ATOM 3351 O O . LEU A 1 434 ? -25.771 2.415 4.454 1.00 85.44 434 LEU A O 1
ATOM 3355 N N . GLU A 1 435 ? -24.861 2.300 2.401 1.00 84.94 435 GLU A N 1
ATOM 3356 C CA . GLU A 1 435 ? -24.698 3.750 2.240 1.00 84.94 435 GLU A CA 1
ATOM 3357 C C . GLU A 1 435 ? -26.040 4.485 2.250 1.00 84.94 435 GLU A C 1
ATOM 3359 O O . GLU A 1 435 ? -26.173 5.537 2.887 1.00 84.94 435 GLU A O 1
ATOM 3364 N N . GLY A 1 436 ? -27.075 3.889 1.650 1.00 83.69 436 GLY A N 1
ATOM 3365 C CA . GLY A 1 436 ? -28.437 4.417 1.694 1.00 83.69 436 GLY A CA 1
ATOM 3366 C C . GLY A 1 436 ? -29.027 4.512 3.109 1.00 83.69 436 GLY A C 1
ATOM 3367 O O . GLY A 1 436 ? -29.883 5.362 3.361 1.00 83.69 436 GLY A O 1
ATOM 3368 N N . LYS A 1 437 ? -28.569 3.679 4.057 1.00 82.62 437 LYS A N 1
ATOM 3369 C CA . LYS A 1 437 ? -29.078 3.640 5.443 1.00 82.62 437 LYS A CA 1
ATOM 3370 C C . LYS A 1 437 ? -28.338 4.566 6.414 1.00 82.62 437 LYS A C 1
ATOM 3372 O O . LYS A 1 437 ? -28.870 4.824 7.492 1.00 82.62 437 LYS A O 1
ATOM 3377 N N . LYS A 1 438 ? -27.163 5.098 6.046 1.00 78.25 438 LYS A N 1
ATOM 3378 C CA . LYS A 1 438 ? -26.374 6.076 6.836 1.00 78.25 438 LYS A CA 1
ATOM 3379 C C . LYS A 1 438 ? -26.118 5.661 8.298 1.00 78.25 438 LYS A C 1
ATOM 3381 O O . LYS A 1 438 ? -26.167 6.485 9.212 1.00 78.25 438 LYS A O 1
ATOM 3386 N N . LEU A 1 439 ? -25.849 4.377 8.534 1.00 79.06 439 LEU A N 1
ATOM 3387 C CA . LEU A 1 439 ? -25.570 3.842 9.870 1.00 79.06 439 LEU A CA 1
ATOM 3388 C C . LEU A 1 439 ? -24.082 3.994 10.220 1.00 79.06 439 LEU A C 1
ATOM 3390 O O . LEU A 1 439 ? -23.236 3.340 9.615 1.00 79.06 439 LEU A O 1
ATOM 3394 N N . LYS A 1 440 ? -23.760 4.785 11.254 1.00 78.62 440 LYS A N 1
ATOM 3395 C CA . LYS A 1 440 ? -22.368 4.996 11.713 1.00 78.62 440 LYS A CA 1
ATOM 3396 C C . LYS A 1 440 ? -21.646 3.700 12.094 1.00 78.62 440 LYS A C 1
ATOM 3398 O O . LYS A 1 440 ? -20.466 3.544 11.808 1.00 78.62 440 LYS A O 1
ATOM 3403 N N . ALA A 1 441 ? -22.357 2.742 12.695 1.00 77.12 441 ALA A N 1
ATOM 3404 C CA . ALA A 1 441 ? -21.787 1.449 13.085 1.00 77.12 441 ALA A CA 1
ATOM 3405 C C . ALA A 1 441 ? -21.250 0.642 11.885 1.00 77.12 441 ALA A C 1
ATOM 3407 O O . ALA A 1 441 ? -20.351 -0.180 12.043 1.00 77.12 441 ALA A O 1
ATOM 3408 N N . CYS A 1 442 ? -21.768 0.896 10.679 1.00 80.81 442 CYS A N 1
ATOM 3409 C CA . CYS A 1 442 ? -21.370 0.200 9.461 1.00 80.81 442 CYS A CA 1
ATOM 3410 C C . CYS A 1 442 ? -20.216 0.891 8.718 1.00 80.81 442 CYS A C 1
ATOM 3412 O O . CYS A 1 442 ? -19.688 0.301 7.781 1.00 80.81 442 CYS A O 1
ATOM 3414 N N . GLU A 1 443 ? -19.774 2.090 9.124 1.00 83.50 443 GLU A N 1
ATOM 3415 C CA . GLU A 1 443 ? -18.725 2.850 8.417 1.00 83.50 443 GLU A CA 1
ATOM 3416 C C . GLU A 1 443 ? -17.421 2.065 8.273 1.00 83.50 443 GLU A C 1
ATOM 3418 O O . GLU A 1 443 ? -16.822 2.045 7.197 1.00 83.50 443 GLU A O 1
ATOM 3423 N N . LYS A 1 444 ? -17.013 1.348 9.325 1.00 84.00 444 LYS A N 1
ATOM 3424 C CA . LYS A 1 444 ? -15.814 0.502 9.289 1.00 84.00 444 LYS A CA 1
ATOM 3425 C C . LYS A 1 444 ? -15.930 -0.605 8.237 1.00 84.00 444 LYS A C 1
ATOM 3427 O O . LYS A 1 444 ? -14.984 -0.833 7.486 1.00 84.00 444 LYS A O 1
ATOM 3432 N N . VAL A 1 445 ? -17.082 -1.270 8.169 1.00 83.56 445 VAL A N 1
ATOM 3433 C CA . VAL A 1 445 ? -17.301 -2.400 7.253 1.00 83.56 445 VAL A CA 1
ATOM 3434 C C . VAL A 1 445 ? -17.502 -1.920 5.819 1.00 83.56 445 VAL A C 1
ATOM 3436 O O . VAL A 1 445 ? -16.944 -2.508 4.900 1.00 83.56 445 VAL A O 1
ATOM 3439 N N . MET A 1 446 ? -18.179 -0.788 5.613 1.00 86.25 446 MET A N 1
ATOM 3440 C CA . MET A 1 446 ? -18.225 -0.118 4.308 1.00 86.25 446 MET A CA 1
ATOM 3441 C C . MET A 1 446 ? -16.817 0.277 3.833 1.00 86.25 446 MET A C 1
ATOM 3443 O O . MET A 1 446 ? -16.484 0.117 2.660 1.00 86.25 446 MET A O 1
ATOM 3447 N N . GLY A 1 447 ? -15.949 0.721 4.750 1.00 85.94 447 GLY A N 1
ATOM 3448 C CA . GLY A 1 447 ? -14.529 0.940 4.474 1.00 85.94 447 GLY A CA 1
ATOM 3449 C C . GLY A 1 447 ? -13.814 -0.332 4.006 1.00 85.94 447 GLY A C 1
ATOM 3450 O O . GLY A 1 447 ? -13.101 -0.295 3.004 1.00 85.94 447 GLY A O 1
ATOM 3451 N N . GLN A 1 448 ? -14.044 -1.466 4.676 1.00 86.94 448 GLN A N 1
ATOM 3452 C CA . GLN A 1 448 ? -13.501 -2.769 4.268 1.00 86.94 448 GLN A CA 1
ATOM 3453 C C . GLN A 1 448 ? -14.026 -3.211 2.894 1.00 86.94 448 GLN A C 1
ATOM 3455 O O . GLN A 1 448 ? -13.229 -3.599 2.045 1.00 86.94 448 GLN A O 1
ATOM 3460 N N . MET A 1 449 ? -15.330 -3.076 2.629 1.00 88.25 449 MET A N 1
ATOM 3461 C CA . MET A 1 449 ? -15.935 -3.373 1.322 1.00 88.25 449 MET A CA 1
ATOM 3462 C C . MET A 1 449 ? -15.293 -2.545 0.200 1.00 88.25 449 MET A C 1
ATOM 3464 O O . MET A 1 449 ? -14.942 -3.090 -0.843 1.00 88.25 449 MET A O 1
ATOM 3468 N N . ARG A 1 450 ? -15.064 -1.243 0.424 1.00 88.38 450 ARG A N 1
ATOM 3469 C CA . ARG A 1 450 ? -14.377 -0.363 -0.539 1.00 88.38 450 ARG A CA 1
ATOM 3470 C C . ARG A 1 450 ? -12.932 -0.800 -0.796 1.00 88.38 450 ARG A C 1
ATOM 3472 O O . ARG A 1 450 ? -12.495 -0.795 -1.945 1.00 88.38 450 ARG A O 1
ATOM 3479 N N . GLN A 1 451 ? -12.193 -1.201 0.241 1.00 87.88 451 GLN A N 1
ATOM 3480 C CA . GLN A 1 451 ? -10.831 -1.732 0.072 1.00 87.88 451 GLN A CA 1
ATOM 3481 C C . GLN A 1 451 ? -10.825 -3.059 -0.690 1.00 87.88 451 GLN A C 1
ATOM 3483 O O . GLN A 1 451 ? -9.974 -3.265 -1.553 1.00 87.88 451 GLN A O 1
ATOM 3488 N N . LEU A 1 452 ? -11.793 -3.932 -0.421 1.00 89.44 452 LEU A N 1
ATOM 3489 C CA . LEU A 1 452 ? -11.911 -5.220 -1.089 1.00 89.44 452 LEU A CA 1
ATOM 3490 C C . LEU A 1 452 ? -12.277 -5.058 -2.571 1.00 89.44 452 LEU A C 1
ATOM 3492 O O . LEU A 1 452 ? -11.656 -5.685 -3.427 1.00 89.44 452 LEU A O 1
ATOM 3496 N N . LEU A 1 453 ? -13.204 -4.147 -2.891 1.00 88.50 453 LEU A N 1
ATOM 3497 C CA . LEU A 1 453 ? -13.505 -3.758 -4.271 1.00 88.50 453 LEU A CA 1
ATOM 3498 C C . LEU A 1 453 ? -12.261 -3.188 -4.962 1.00 88.50 453 LEU A C 1
ATOM 3500 O O . LEU A 1 453 ? -11.933 -3.593 -6.073 1.00 88.50 453 LEU A O 1
ATOM 3504 N N . LYS A 1 454 ? -11.502 -2.312 -4.295 1.00 87.62 454 LYS A N 1
ATOM 3505 C CA . LYS A 1 454 ? -10.241 -1.780 -4.830 1.00 87.62 454 LYS A CA 1
ATOM 3506 C C . LYS A 1 454 ? -9.220 -2.885 -5.135 1.00 87.62 454 LYS A C 1
ATOM 3508 O O . LYS A 1 454 ? -8.620 -2.871 -6.209 1.00 87.62 454 LYS A O 1
ATOM 3513 N N . ALA A 1 455 ? -9.035 -3.840 -4.224 1.00 89.12 455 ALA A N 1
ATOM 3514 C CA . ALA A 1 455 ? -8.160 -4.992 -4.440 1.00 89.12 455 ALA A CA 1
ATOM 3515 C C . ALA A 1 455 ? -8.637 -5.841 -5.629 1.00 89.12 455 ALA A C 1
ATOM 3517 O O . ALA A 1 455 ? -7.843 -6.188 -6.503 1.00 89.12 455 ALA A O 1
ATOM 3518 N N . GLY A 1 456 ? -9.946 -6.094 -5.721 1.00 89.31 456 GLY A N 1
ATOM 3519 C CA . GLY A 1 456 ? -10.539 -6.817 -6.840 1.00 89.31 456 GLY A CA 1
ATOM 3520 C C . GLY A 1 456 ? -10.309 -6.141 -8.190 1.00 89.31 456 GLY A C 1
ATOM 3521 O O . GLY A 1 456 ? -9.926 -6.800 -9.154 1.00 89.31 456 GLY A O 1
ATOM 3522 N N . MET A 1 457 ? -10.434 -4.814 -8.257 1.00 87.12 457 MET A N 1
ATOM 3523 C CA . MET A 1 457 ? -10.147 -4.042 -9.472 1.00 87.12 457 MET A CA 1
ATOM 3524 C C . MET A 1 457 ? -8.674 -4.149 -9.903 1.00 87.12 457 MET A C 1
ATOM 3526 O O . MET A 1 457 ? -8.389 -4.276 -11.094 1.00 87.12 457 MET A O 1
ATOM 3530 N N . LEU A 1 458 ? -7.733 -4.181 -8.952 1.00 87.56 458 LEU A N 1
ATOM 3531 C CA . LEU A 1 458 ? -6.306 -4.394 -9.236 1.00 87.56 458 LEU A CA 1
ATOM 3532 C C . LEU A 1 458 ? -6.021 -5.817 -9.754 1.00 87.56 458 LEU A C 1
ATOM 3534 O O . LEU A 1 458 ? -5.184 -6.026 -10.639 1.00 87.56 458 LEU A O 1
ATOM 3538 N N . HIS A 1 459 ? -6.735 -6.820 -9.240 1.00 90.25 459 HIS A N 1
ATOM 3539 C CA . HIS A 1 459 ? -6.644 -8.181 -9.763 1.00 90.25 459 HIS A CA 1
ATOM 3540 C C . HIS A 1 459 ? -7.188 -8.288 -11.194 1.00 90.25 459 HIS A C 1
ATOM 3542 O O . HIS A 1 459 ? -6.583 -8.973 -12.023 1.00 90.25 459 HIS A O 1
ATOM 3548 N N . LEU A 1 460 ? -8.269 -7.569 -11.512 1.00 89.25 460 LEU A N 1
ATOM 3549 C CA . LEU A 1 460 ? -8.790 -7.463 -12.876 1.00 89.25 460 LEU A CA 1
ATOM 3550 C C . LEU A 1 460 ? -7.789 -6.774 -13.824 1.00 89.25 460 LEU A C 1
ATOM 3552 O O . LEU A 1 460 ? -7.613 -7.242 -14.946 1.00 89.25 460 LEU A O 1
ATOM 3556 N N . GLU A 1 461 ? -7.058 -5.747 -13.371 1.00 87.81 461 GLU A N 1
ATOM 3557 C CA . GLU A 1 461 ? -5.936 -5.159 -14.134 1.00 87.81 461 GLU A CA 1
ATOM 3558 C C . GLU A 1 461 ? -4.852 -6.181 -14.447 1.00 87.81 461 GLU A C 1
ATOM 3560 O O . GLU A 1 461 ? -4.361 -6.283 -15.574 1.00 87.81 461 GLU A O 1
ATOM 3565 N N . THR A 1 462 ? -4.485 -6.962 -13.437 1.00 89.88 462 THR A N 1
ATOM 3566 C CA . THR A 1 462 ? -3.456 -7.989 -13.575 1.00 89.88 462 THR A CA 1
ATOM 3567 C C . THR A 1 462 ? -3.887 -9.050 -14.587 1.00 89.88 462 THR A C 1
ATOM 3569 O O . THR A 1 462 ? -3.074 -9.497 -15.398 1.00 89.88 462 THR A O 1
ATOM 3572 N N . LEU A 1 463 ? -5.166 -9.433 -14.580 1.00 90.38 463 LEU A N 1
ATOM 3573 C CA . LEU A 1 463 ? -5.724 -10.362 -15.556 1.00 90.38 463 LEU A CA 1
ATOM 3574 C C . LEU A 1 463 ? -5.751 -9.763 -16.968 1.00 90.38 463 LEU A C 1
ATOM 3576 O O . LEU A 1 463 ? -5.311 -10.425 -17.907 1.00 90.38 463 LEU A O 1
ATOM 3580 N N . PHE A 1 464 ? -6.176 -8.503 -17.111 1.00 90.75 464 PHE A N 1
ATOM 3581 C CA . PHE A 1 464 ? -6.130 -7.778 -18.382 1.00 90.75 464 PHE A CA 1
ATOM 3582 C C . PHE A 1 464 ? -4.714 -7.782 -18.965 1.00 90.75 464 PHE A C 1
ATOM 3584 O O . PHE A 1 464 ? -4.526 -8.127 -20.130 1.00 90.75 464 PHE A O 1
ATOM 3591 N N . ARG A 1 465 ? -3.701 -7.483 -18.139 1.00 91.62 465 ARG A N 1
ATOM 3592 C CA . ARG A 1 465 ? -2.288 -7.528 -18.535 1.00 91.62 465 ARG A CA 1
ATOM 3593 C C . ARG A 1 465 ? -1.899 -8.911 -19.059 1.00 91.62 465 ARG A C 1
ATOM 3595 O O . ARG A 1 465 ? -1.319 -9.000 -20.134 1.00 91.62 465 ARG A O 1
ATOM 3602 N N . LYS A 1 466 ? -2.246 -9.983 -18.338 1.00 90.50 466 LYS A N 1
ATOM 3603 C CA . LYS A 1 466 ? -1.926 -11.367 -18.734 1.00 90.50 466 LYS A CA 1
ATOM 3604 C C . LYS A 1 466 ? -2.570 -11.757 -20.062 1.00 90.50 466 LYS A C 1
ATOM 3606 O O . LYS A 1 466 ? -1.871 -12.241 -20.948 1.00 90.50 466 LYS A O 1
ATOM 3611 N N . TRP A 1 467 ? -3.874 -11.527 -20.214 1.00 91.31 467 TRP A N 1
ATOM 3612 C CA . TRP A 1 467 ? -4.588 -11.836 -21.454 1.00 91.31 467 TRP A CA 1
ATOM 3613 C C . TRP A 1 467 ? -4.074 -11.006 -22.628 1.00 91.31 467 TRP A C 1
ATOM 3615 O O . TRP A 1 467 ? -3.881 -11.551 -23.710 1.00 91.31 467 TRP A O 1
ATOM 3625 N N . LEU A 1 468 ? -3.792 -9.716 -22.420 1.00 92.19 468 LEU A N 1
ATOM 3626 C CA . LEU A 1 468 ? -3.251 -8.863 -23.473 1.00 92.19 468 LEU A CA 1
ATOM 3627 C C . LEU A 1 468 ? -1.842 -9.300 -23.890 1.00 92.19 468 LEU A C 1
ATOM 3629 O O . LEU A 1 468 ? -1.545 -9.289 -25.081 1.00 92.19 468 LEU A O 1
ATOM 3633 N N . THR A 1 469 ? -0.988 -9.710 -22.945 1.00 92.31 469 THR A N 1
ATOM 3634 C CA . THR A 1 469 ? 0.337 -10.273 -23.253 1.00 92.31 469 THR A CA 1
ATOM 3635 C C . THR A 1 469 ? 0.218 -11.567 -24.053 1.00 92.31 469 THR A C 1
ATOM 3637 O O . THR A 1 469 ? 0.853 -11.672 -25.096 1.00 92.31 469 THR A O 1
ATOM 3640 N N . ALA A 1 470 ? -0.626 -12.507 -23.618 1.00 89.44 470 ALA A N 1
ATOM 3641 C CA . ALA A 1 470 ? -0.846 -13.771 -24.327 1.00 89.44 470 ALA A CA 1
ATOM 3642 C C . ALA A 1 470 ? -1.414 -13.559 -25.742 1.00 89.44 470 ALA A C 1
ATOM 3644 O O . ALA A 1 470 ? -1.064 -14.270 -26.673 1.00 89.44 470 ALA A O 1
ATOM 3645 N N . ALA A 1 471 ? -2.259 -12.543 -25.920 1.00 88.12 471 ALA A N 1
ATOM 3646 C CA . ALA A 1 471 ? -2.844 -12.197 -27.210 1.00 88.12 471 ALA A CA 1
ATOM 3647 C C . ALA A 1 471 ? -1.923 -11.350 -28.117 1.00 88.12 471 ALA A C 1
ATOM 3649 O O . ALA A 1 471 ? -2.319 -11.021 -29.235 1.00 88.12 471 ALA A O 1
ATOM 3650 N N . SER A 1 472 ? -0.735 -10.951 -27.644 1.00 90.94 472 SER A N 1
ATOM 3651 C CA . SER A 1 472 ? 0.184 -10.036 -28.342 1.00 90.94 472 SER A CA 1
ATOM 3652 C C . SER A 1 472 ? 1.561 -10.663 -28.591 1.00 90.94 472 SER A C 1
ATOM 3654 O O . SER A 1 472 ? 2.586 -9.995 -28.435 1.00 90.94 472 SER A O 1
ATOM 3656 N N . GLU A 1 473 ? 1.607 -11.942 -28.963 1.00 87.31 473 GLU A N 1
ATOM 3657 C CA . GLU A 1 473 ? 2.854 -12.585 -29.388 1.00 87.31 473 GLU A CA 1
ATOM 3658 C C . GLU A 1 473 ? 3.336 -12.017 -30.735 1.00 87.31 473 GLU A C 1
ATOM 3660 O O . GLU A 1 473 ? 2.512 -11.849 -31.636 1.00 87.31 473 GLU A O 1
ATOM 3665 N N . PRO A 1 474 ? 4.636 -11.688 -30.896 1.00 86.00 474 PRO A N 1
ATOM 3666 C CA . PRO A 1 474 ? 5.162 -11.146 -32.147 1.00 86.00 474 PRO A CA 1
ATOM 3667 C C . PRO A 1 474 ? 4.933 -12.088 -33.329 1.00 86.00 474 PRO A C 1
ATOM 3669 O O . PRO A 1 474 ? 5.165 -13.291 -33.229 1.00 86.00 474 PRO A O 1
ATOM 3672 N N . ILE A 1 475 ? 4.520 -11.518 -34.456 1.00 85.19 475 ILE A N 1
ATOM 3673 C CA . ILE A 1 475 ? 4.227 -12.251 -35.694 1.00 85.19 475 ILE A CA 1
ATOM 3674 C C . ILE A 1 475 ? 5.329 -11.926 -36.706 1.00 85.19 475 ILE A C 1
ATOM 3676 O O . ILE A 1 475 ? 5.891 -10.837 -36.664 1.00 85.19 475 ILE A O 1
ATOM 3680 N N . ASP A 1 476 ? 5.663 -12.841 -37.614 1.00 82.31 476 ASP A N 1
ATOM 3681 C CA . ASP A 1 476 ? 6.581 -12.529 -38.717 1.00 82.31 476 ASP A CA 1
ATOM 3682 C C . ASP A 1 476 ? 5.861 -11.682 -39.792 1.00 82.31 476 ASP A C 1
ATOM 3684 O O . ASP A 1 476 ? 4.871 -12.153 -40.365 1.00 82.31 476 ASP A O 1
ATOM 3688 N N . PRO A 1 477 ? 6.344 -10.460 -40.109 1.00 78.50 477 PRO A N 1
ATOM 3689 C CA . PRO A 1 477 ? 5.787 -9.607 -41.161 1.00 78.50 477 PRO A CA 1
ATOM 3690 C C . PRO A 1 477 ? 5.638 -10.273 -42.524 1.00 78.50 477 PRO A C 1
ATOM 3692 O O . PRO A 1 477 ? 4.688 -9.992 -43.255 1.00 78.50 477 PRO A O 1
ATOM 3695 N N . HIS A 1 478 ? 6.546 -11.185 -42.877 1.00 74.00 478 HIS A N 1
ATOM 3696 C CA . HIS A 1 478 ? 6.555 -11.808 -44.202 1.00 74.00 478 HIS A CA 1
ATOM 3697 C C . HIS A 1 478 ? 5.330 -12.689 -44.458 1.00 74.00 478 HIS A C 1
ATOM 3699 O O . HIS A 1 478 ? 4.996 -12.938 -45.617 1.00 74.00 478 HIS A O 1
ATOM 3705 N N . VAL A 1 479 ? 4.662 -13.145 -43.393 1.00 70.12 479 VAL A N 1
ATOM 3706 C CA . VAL A 1 479 ? 3.458 -13.978 -43.476 1.00 70.12 479 VAL A CA 1
ATOM 3707 C C . VAL A 1 479 ? 2.287 -13.175 -44.034 1.00 70.12 479 VAL A C 1
ATOM 3709 O O . VAL A 1 479 ? 1.582 -13.661 -44.907 1.00 70.12 479 VAL A O 1
ATOM 3712 N N . PHE A 1 480 ? 2.107 -11.928 -43.599 1.00 69.50 480 PHE A N 1
ATOM 3713 C CA . PHE A 1 480 ? 0.916 -11.147 -43.943 1.00 69.50 480 PHE A CA 1
ATOM 3714 C C . PHE A 1 480 ? 1.136 -10.066 -45.005 1.00 69.50 480 PHE A C 1
ATOM 3716 O O . PHE A 1 480 ? 0.179 -9.606 -45.624 1.00 69.50 480 PHE A O 1
ATOM 3723 N N . VAL A 1 481 ? 2.388 -9.702 -45.293 1.00 69.12 481 VAL A N 1
ATOM 3724 C CA . VAL A 1 481 ? 2.714 -8.863 -46.459 1.00 69.12 481 VAL A CA 1
ATOM 3725 C C . VAL A 1 481 ? 2.341 -9.563 -47.779 1.00 69.12 481 VAL A C 1
ATOM 3727 O O . VAL A 1 481 ? 2.057 -8.891 -48.765 1.00 69.12 481 VAL A O 1
ATOM 3730 N N . ARG A 1 482 ? 2.296 -10.904 -47.810 1.00 63.31 482 ARG A N 1
ATOM 3731 C CA . ARG A 1 482 ? 1.922 -11.691 -49.002 1.00 63.31 482 ARG A CA 1
ATOM 3732 C C . ARG A 1 482 ? 0.415 -11.760 -49.249 1.00 63.31 482 ARG A C 1
ATOM 3734 O O . ARG A 1 482 ? -0.002 -11.669 -50.398 1.00 63.31 482 ARG A O 1
ATOM 3741 N N . ASP A 1 483 ? -0.368 -11.887 -48.182 1.00 58.53 483 ASP A N 1
ATOM 3742 C CA . ASP A 1 483 ? -1.817 -12.113 -48.260 1.00 58.53 483 ASP A CA 1
ATOM 3743 C C . ASP A 1 483 ? -2.636 -10.813 -48.131 1.00 58.53 483 ASP A C 1
ATOM 3745 O O . ASP A 1 483 ? -3.857 -10.829 -48.246 1.00 58.53 483 ASP A O 1
ATOM 3749 N N . ASN A 1 484 ? -1.970 -9.671 -47.910 1.00 64.62 484 ASN A N 1
ATOM 3750 C CA . ASN A 1 484 ? -2.562 -8.342 -47.686 1.00 64.62 484 ASN A CA 1
ATOM 3751 C C . ASN A 1 484 ? -3.539 -8.264 -46.488 1.00 64.62 484 ASN A C 1
ATOM 3753 O O . ASN A 1 484 ? -4.229 -7.259 -46.307 1.00 64.62 484 ASN A O 1
ATOM 3757 N N . ASP A 1 485 ? -3.560 -9.296 -45.643 1.00 67.44 485 ASP A N 1
ATOM 3758 C CA . ASP A 1 485 ? -4.425 -9.423 -44.473 1.00 67.44 485 ASP A CA 1
ATOM 3759 C C . ASP A 1 485 ? -3.682 -8.998 -43.208 1.00 67.44 485 ASP A C 1
ATOM 3761 O O . ASP A 1 485 ? -2.769 -9.669 -42.737 1.00 67.44 485 ASP A O 1
ATOM 3765 N N . THR A 1 486 ? -4.068 -7.871 -42.610 1.00 68.69 486 THR A N 1
ATOM 3766 C CA . THR A 1 486 ? -3.386 -7.392 -41.400 1.00 68.69 486 THR A CA 1
ATOM 3767 C C . THR A 1 486 ? -3.742 -8.283 -40.203 1.00 68.69 486 THR A C 1
ATOM 3769 O O . THR A 1 486 ? -4.931 -8.513 -39.959 1.00 68.69 486 THR A O 1
ATOM 3772 N N . PRO A 1 487 ? -2.764 -8.768 -39.416 1.00 69.44 487 PRO A N 1
ATOM 3773 C CA . PRO A 1 487 ? -3.041 -9.689 -38.324 1.00 69.44 487 PRO A CA 1
ATOM 3774 C C . PRO A 1 487 ? -3.974 -9.056 -37.289 1.00 69.44 487 PRO A C 1
ATOM 3776 O O . PRO A 1 487 ? -3.728 -7.964 -36.770 1.00 69.44 487 PRO A O 1
ATOM 3779 N N . THR A 1 488 ? -5.057 -9.768 -36.977 1.00 71.56 488 THR A N 1
ATOM 3780 C CA . THR A 1 488 ? -6.037 -9.371 -35.966 1.00 71.56 488 THR A CA 1
ATOM 3781 C C . THR A 1 488 ? -5.976 -10.306 -34.766 1.00 71.56 488 THR A C 1
ATOM 3783 O O . THR A 1 488 ? -5.662 -11.490 -34.878 1.00 71.56 488 THR A O 1
ATOM 3786 N N . MET A 1 489 ? -6.258 -9.756 -33.586 1.00 81.94 489 MET A N 1
ATOM 3787 C CA . MET A 1 489 ? -6.345 -10.537 -32.356 1.00 81.94 489 MET A CA 1
ATOM 3788 C C . MET A 1 489 ? -7.438 -11.604 -32.482 1.00 81.94 489 MET A C 1
ATOM 3790 O O . MET A 1 489 ? -8.524 -11.314 -32.987 1.00 81.94 489 MET A O 1
ATOM 3794 N N . SER A 1 490 ? -7.172 -12.810 -31.971 1.00 82.75 490 SER A N 1
ATOM 3795 C CA . SER A 1 490 ? -8.169 -13.885 -31.902 1.00 82.75 490 SER A CA 1
ATOM 3796 C C . SER A 1 490 ? -9.481 -13.392 -31.277 1.00 82.75 490 SER A C 1
ATOM 3798 O O . SER A 1 490 ? -9.482 -12.675 -30.269 1.00 82.75 490 SER A O 1
ATOM 3800 N N . SER A 1 491 ? -10.604 -13.802 -31.875 1.00 80.25 491 SER A N 1
ATOM 3801 C CA . SER A 1 491 ? -11.954 -13.370 -31.495 1.00 80.25 491 SER A CA 1
ATOM 3802 C C . SER A 1 491 ? -12.273 -13.649 -30.025 1.00 80.25 491 SER A C 1
ATOM 3804 O O . SER A 1 491 ? -12.912 -12.825 -29.373 1.00 80.25 491 SER A O 1
ATOM 3806 N N . MET A 1 492 ? -11.766 -14.760 -29.484 1.00 80.88 492 MET A N 1
ATOM 3807 C CA . MET A 1 492 ? -11.968 -15.156 -28.090 1.00 80.88 492 MET A CA 1
ATOM 3808 C C . MET A 1 492 ? -11.287 -14.189 -27.109 1.00 80.88 492 MET A C 1
ATOM 3810 O O . MET A 1 492 ? -11.926 -13.698 -26.179 1.00 80.88 492 MET A O 1
ATOM 3814 N N . TYR A 1 493 ? -10.011 -13.855 -27.337 1.00 84.88 493 TYR A N 1
ATOM 3815 C CA . TYR A 1 493 ? -9.290 -12.893 -26.492 1.00 84.88 493 TYR A CA 1
ATOM 3816 C C . TYR A 1 493 ? -9.885 -11.492 -26.601 1.00 84.88 493 TYR A C 1
ATOM 3818 O O . TYR A 1 493 ? -10.040 -10.810 -25.589 1.00 84.88 493 TYR A O 1
ATOM 3826 N N . LEU A 1 494 ? -10.268 -11.085 -27.813 1.00 86.94 494 LEU A N 1
ATOM 3827 C CA . LEU A 1 494 ? -10.884 -9.787 -28.061 1.00 86.94 494 LEU A CA 1
ATOM 3828 C C . LEU A 1 494 ? -12.211 -9.634 -27.304 1.00 86.94 494 LEU A C 1
ATOM 3830 O O . LEU A 1 494 ? -12.446 -8.594 -26.688 1.00 86.94 494 LEU A O 1
ATOM 3834 N N . GLN A 1 495 ? -13.057 -10.667 -27.314 1.00 86.00 495 GLN A N 1
ATOM 3835 C CA . GLN A 1 495 ? -14.323 -10.664 -26.586 1.00 86.00 495 GLN A CA 1
ATOM 3836 C C . GLN A 1 495 ? -14.098 -10.584 -25.070 1.00 86.00 495 GLN A C 1
ATOM 3838 O O . GLN A 1 495 ? -14.703 -9.737 -24.413 1.00 86.00 495 GLN A O 1
ATOM 3843 N N . ASN A 1 496 ? -13.189 -11.398 -24.528 1.00 86.75 496 ASN A N 1
ATOM 3844 C CA . ASN A 1 496 ? -12.897 -11.424 -23.092 1.00 86.75 496 ASN A CA 1
ATOM 3845 C C . ASN A 1 496 ? -12.294 -10.099 -22.596 1.00 86.75 496 ASN A C 1
ATOM 3847 O O . ASN A 1 496 ? -12.736 -9.554 -21.584 1.00 86.75 496 ASN A O 1
ATOM 3851 N N . LEU A 1 497 ? -11.323 -9.540 -23.326 1.00 89.06 497 LEU A N 1
ATOM 3852 C CA . LEU A 1 497 ? -10.697 -8.257 -22.991 1.00 89.06 497 LEU A CA 1
ATOM 3853 C C . LEU A 1 497 ? -11.683 -7.085 -23.101 1.00 89.06 497 LEU A C 1
ATOM 3855 O O . LEU A 1 497 ? -11.652 -6.193 -22.256 1.00 89.06 497 LEU A O 1
ATOM 3859 N N . SER A 1 498 ? -12.571 -7.093 -24.103 1.00 87.81 498 SER A N 1
ATOM 3860 C CA . SER A 1 498 ? -13.590 -6.050 -24.282 1.00 87.81 498 SER A CA 1
ATOM 3861 C C . SER A 1 498 ? -14.667 -6.102 -23.193 1.00 87.81 498 SER A C 1
ATOM 3863 O O . SER A 1 498 ? -15.039 -5.070 -22.640 1.00 87.81 498 SER A O 1
ATOM 3865 N N . GLN A 1 499 ? -15.131 -7.299 -22.817 1.00 85.62 499 GLN A N 1
ATOM 3866 C CA . GLN A 1 499 ? -16.068 -7.464 -21.700 1.00 85.62 499 GLN A CA 1
ATOM 3867 C C . GLN A 1 499 ? -15.458 -6.990 -20.378 1.00 85.62 499 GLN A C 1
ATOM 3869 O O . GLN A 1 499 ? -16.117 -6.298 -19.601 1.00 85.62 499 GLN A O 1
ATOM 3874 N N . LEU A 1 500 ? -14.187 -7.322 -20.142 1.00 87.25 500 LEU A N 1
ATOM 3875 C CA . LEU A 1 500 ? -13.460 -6.907 -18.949 1.00 87.25 500 LEU A CA 1
ATOM 3876 C C . LEU A 1 500 ? -13.296 -5.383 -18.876 1.00 87.25 500 LEU A C 1
ATOM 3878 O O . LEU A 1 500 ? -13.565 -4.782 -17.835 1.00 87.25 500 LEU A O 1
ATOM 3882 N N . SER A 1 501 ? -12.890 -4.747 -19.977 1.00 86.19 501 SER A N 1
ATOM 3883 C CA . SER A 1 501 ? -12.690 -3.298 -20.010 1.00 86.19 501 SER A CA 1
ATOM 3884 C C . SER A 1 501 ? -14.004 -2.520 -19.895 1.00 86.19 501 SER A C 1
ATOM 3886 O O . SER A 1 501 ? -14.042 -1.501 -19.207 1.00 86.19 501 SER A O 1
ATOM 3888 N N . GLN A 1 502 ? -15.091 -3.020 -20.493 1.00 84.94 502 GLN A N 1
ATOM 3889 C CA . GLN A 1 502 ? -16.445 -2.476 -20.334 1.00 84.94 502 GLN A CA 1
ATOM 3890 C C . GLN A 1 502 ? -16.929 -2.560 -18.883 1.00 84.94 502 GLN A C 1
ATOM 3892 O O . GLN A 1 502 ? -17.384 -1.557 -18.331 1.00 84.94 502 GLN A O 1
ATOM 3897 N N . TYR A 1 503 ? -16.788 -3.728 -18.245 1.00 82.62 503 TYR A N 1
ATOM 3898 C CA . TYR A 1 503 ? -17.186 -3.920 -16.849 1.00 82.62 503 TYR A CA 1
ATOM 3899 C C . TYR A 1 503 ? -16.474 -2.925 -15.929 1.00 82.62 503 TYR A C 1
ATOM 3901 O O . TYR A 1 503 ? -17.109 -2.244 -15.122 1.00 82.62 503 TYR A O 1
ATOM 3909 N N . ILE A 1 504 ? -15.159 -2.787 -16.086 1.00 78.19 504 ILE A N 1
ATOM 3910 C CA . ILE A 1 504 ? -14.370 -1.893 -15.240 1.00 78.19 504 ILE A CA 1
ATOM 3911 C C . ILE A 1 504 ? -14.750 -0.434 -15.479 1.00 78.19 504 ILE A C 1
ATOM 3913 O O . ILE A 1 504 ? -14.961 0.293 -14.512 1.00 78.19 504 ILE A O 1
ATOM 3917 N N . PHE A 1 505 ? -14.902 -0.028 -16.740 1.00 80.50 505 PHE A N 1
ATOM 3918 C CA . PHE A 1 505 ? -15.319 1.330 -17.077 1.00 80.50 505 PHE A CA 1
ATOM 3919 C C . PHE A 1 505 ? -16.675 1.687 -16.453 1.00 80.50 505 PHE A C 1
ATOM 3921 O O . PHE A 1 505 ? -16.823 2.765 -15.885 1.00 80.50 505 PHE A O 1
ATOM 3928 N N . SER A 1 506 ? -17.646 0.767 -16.484 1.00 79.62 506 SER A N 1
ATOM 3929 C CA . SER A 1 506 ? -18.947 0.986 -15.834 1.00 79.62 506 SER A CA 1
ATOM 3930 C C . SER A 1 506 ? -18.868 1.044 -14.303 1.00 79.62 506 SER A C 1
ATOM 3932 O O . SER A 1 506 ? -19.654 1.749 -13.681 1.00 79.62 506 SER A O 1
ATOM 3934 N N . SER A 1 507 ? -17.893 0.357 -13.701 1.00 74.44 507 SER A N 1
ATOM 3935 C CA . SER A 1 507 ? -17.733 0.260 -12.242 1.00 74.44 507 SER A CA 1
ATOM 3936 C C . SER A 1 507 ? -16.935 1.430 -11.635 1.00 74.44 507 SER A C 1
ATOM 3938 O O . SER A 1 507 ? -16.911 1.613 -10.417 1.00 74.44 507 SER A O 1
ATOM 3940 N N . GLU A 1 508 ? -16.254 2.229 -12.463 1.00 74.06 508 GLU A N 1
ATOM 3941 C CA . GLU A 1 508 ? -15.319 3.285 -12.043 1.00 74.06 508 GLU A CA 1
ATOM 3942 C C . GLU A 1 508 ? -16.007 4.438 -11.290 1.00 74.06 508 GLU A C 1
ATOM 3944 O O . GLU A 1 508 ? -15.522 4.879 -10.243 1.00 74.06 508 GLU A O 1
ATOM 3949 N N . SER A 1 509 ? -17.166 4.897 -11.777 1.00 66.12 509 SER A N 1
ATOM 3950 C CA . SER A 1 509 ? -17.917 6.006 -11.169 1.00 66.12 509 SER A CA 1
ATOM 3951 C C . SER A 1 509 ? -18.531 5.663 -9.812 1.00 66.12 509 SER A C 1
ATOM 3953 O O . SER A 1 509 ? -18.782 6.558 -9.010 1.00 66.12 509 SER A O 1
ATOM 3955 N N . GLU A 1 510 ? -18.777 4.382 -9.555 1.00 63.62 510 GLU A N 1
ATOM 3956 C CA . GLU A 1 510 ? -19.530 3.908 -8.390 1.00 63.62 510 GLU A CA 1
ATOM 3957 C C . GLU A 1 510 ? -18.596 3.520 -7.236 1.00 63.62 510 GLU A C 1
ATOM 3959 O O . GLU A 1 510 ? -18.883 3.793 -6.074 1.00 63.62 510 GLU A O 1
ATOM 3964 N N . ILE A 1 511 ? -17.426 2.948 -7.546 1.00 66.56 511 ILE A N 1
ATOM 3965 C CA . ILE A 1 511 ? -16.426 2.549 -6.540 1.00 66.56 511 ILE A CA 1
ATOM 3966 C C . ILE A 1 511 ? -15.581 3.760 -6.090 1.00 66.56 511 ILE A C 1
ATOM 3968 O O . ILE A 1 511 ? -14.994 3.755 -5.003 1.00 66.56 511 ILE A O 1
ATOM 3972 N N . GLY A 1 512 ? -15.515 4.822 -6.906 1.00 65.19 512 GLY A N 1
ATOM 3973 C CA . GLY A 1 512 ? -14.680 6.002 -6.647 1.00 65.19 512 GLY A CA 1
ATOM 3974 C C . GLY A 1 512 ? -13.178 5.718 -6.773 1.00 65.19 512 GLY A C 1
ATOM 3975 O O . GLY A 1 512 ? -12.353 6.478 -6.262 1.00 65.19 512 GLY A O 1
ATOM 3976 N N . TYR A 1 513 ? -12.820 4.609 -7.428 1.00 70.12 513 TYR A N 1
ATOM 3977 C CA . TYR A 1 513 ? -11.448 4.199 -7.691 1.00 70.12 513 TYR A CA 1
ATOM 3978 C C . TYR A 1 513 ? -11.276 3.849 -9.170 1.00 70.12 513 TYR A C 1
ATOM 3980 O O . TYR A 1 513 ? -11.833 2.870 -9.662 1.00 70.12 513 TYR A O 1
ATOM 3988 N N . ALA A 1 514 ? -10.472 4.663 -9.849 1.00 68.44 514 ALA A N 1
ATOM 3989 C CA . ALA A 1 514 ? -10.121 4.510 -11.251 1.00 68.44 514 ALA A CA 1
ATOM 3990 C C . ALA A 1 514 ? -8.898 3.608 -11.416 1.00 68.44 514 ALA A C 1
ATOM 3992 O O . ALA A 1 514 ? -7.841 3.879 -10.838 1.00 68.44 514 ALA A O 1
ATOM 3993 N N . VAL A 1 515 ? -9.034 2.564 -12.232 1.00 72.44 515 VAL A N 1
ATOM 3994 C CA . VAL A 1 515 ? -7.906 1.748 -12.690 1.00 72.44 515 VAL A CA 1
ATOM 3995 C C . VAL A 1 515 ? -7.620 2.092 -14.143 1.00 72.44 515 VAL A C 1
ATOM 3997 O O . VAL A 1 515 ? -8.463 1.901 -15.017 1.00 72.44 515 VAL A O 1
ATOM 4000 N N . ASP A 1 516 ? -6.422 2.611 -14.397 1.00 73.69 516 ASP A N 1
ATOM 4001 C CA . ASP A 1 516 ? -6.009 3.052 -15.725 1.00 73.69 516 ASP A CA 1
ATOM 4002 C C . ASP A 1 516 ? -5.279 1.934 -16.493 1.00 73.69 516 ASP A C 1
ATOM 4004 O O . ASP A 1 516 ? -4.083 1.699 -16.302 1.00 73.69 516 ASP A O 1
ATOM 4008 N N . PHE A 1 517 ? -5.984 1.265 -17.413 1.00 79.25 517 PHE A N 1
ATOM 4009 C CA . PHE A 1 517 ? -5.387 0.252 -18.303 1.00 79.25 517 PHE A CA 1
ATOM 4010 C C . PHE A 1 517 ? -4.570 0.831 -19.449 1.00 79.25 517 PHE A C 1
ATOM 4012 O O . PHE A 1 517 ? -3.933 0.071 -20.182 1.00 79.25 517 PHE A O 1
ATOM 4019 N N . THR A 1 518 ? -4.561 2.152 -19.616 1.00 86.56 518 THR A N 1
ATOM 4020 C CA . THR A 1 518 ? -3.848 2.802 -20.715 1.00 86.56 518 THR A CA 1
ATOM 4021 C C . THR A 1 518 ? -2.364 2.461 -20.658 1.00 86.56 518 THR A C 1
ATOM 4023 O O . THR A 1 518 ? -1.766 2.130 -21.678 1.00 86.56 518 THR A O 1
ATOM 4026 N N . LYS A 1 519 ? -1.771 2.447 -19.459 1.00 89.12 519 LYS A N 1
ATOM 4027 C CA . LYS A 1 519 ? -0.361 2.093 -19.282 1.00 89.12 519 LYS A CA 1
ATOM 4028 C C . LYS A 1 519 ? -0.060 0.617 -19.602 1.00 89.12 519 LYS A C 1
ATOM 4030 O O . LYS A 1 519 ? 0.781 0.394 -20.469 1.00 89.12 519 LYS A O 1
ATOM 4035 N N . PRO A 1 520 ? -0.732 -0.389 -18.999 1.00 91.00 520 PRO A N 1
ATOM 4036 C CA . PRO A 1 520 ? -0.576 -1.789 -19.405 1.00 91.00 520 PRO A CA 1
ATOM 4037 C C . PRO A 1 520 ? -0.750 -2.017 -20.911 1.00 91.00 520 PRO A C 1
ATOM 4039 O O . PRO A 1 520 ? 0.008 -2.784 -21.504 1.00 91.00 520 PRO A O 1
ATOM 4042 N N . TYR A 1 521 ? -1.724 -1.338 -21.525 1.00 93.75 521 TYR A N 1
ATOM 4043 C CA . TYR A 1 521 ? -1.962 -1.399 -22.962 1.00 93.75 521 TYR A CA 1
ATOM 4044 C C . TYR A 1 521 ? -0.750 -0.901 -23.754 1.00 93.75 521 TYR A C 1
ATOM 4046 O O . TYR A 1 521 ? -0.229 -1.632 -24.594 1.00 93.75 521 TYR A O 1
ATOM 4054 N N . ILE A 1 522 ? -0.266 0.308 -23.447 1.00 94.00 522 ILE A N 1
ATOM 4055 C CA . ILE A 1 522 ? 0.906 0.907 -24.097 1.00 94.00 522 ILE A CA 1
ATOM 4056 C C . ILE A 1 522 ? 2.133 0.010 -23.929 1.00 94.00 522 ILE A C 1
ATOM 4058 O O . ILE A 1 522 ? 2.788 -0.305 -24.921 1.00 94.00 522 ILE A O 1
ATOM 4062 N N . ASP A 1 523 ? 2.426 -0.428 -22.702 1.00 94.06 523 ASP A N 1
ATOM 4063 C CA . ASP A 1 523 ? 3.619 -1.217 -22.380 1.00 94.06 523 ASP A CA 1
ATOM 4064 C C . ASP A 1 523 ? 3.678 -2.522 -23.195 1.00 94.06 523 ASP A C 1
ATOM 4066 O O . ASP A 1 523 ? 4.741 -2.915 -23.666 1.00 94.06 523 ASP A O 1
ATOM 4070 N N . ILE A 1 524 ? 2.539 -3.198 -23.382 1.00 95.19 524 ILE A N 1
ATOM 4071 C CA . ILE A 1 524 ? 2.481 -4.476 -24.105 1.00 95.19 524 ILE A CA 1
ATOM 4072 C C . ILE A 1 524 ? 2.429 -4.254 -25.617 1.00 95.19 524 ILE A C 1
ATOM 4074 O O . ILE A 1 524 ? 3.192 -4.870 -26.364 1.00 95.19 524 ILE A O 1
ATOM 4078 N N . ARG A 1 525 ? 1.526 -3.385 -26.088 1.00 94.62 525 ARG A N 1
ATOM 4079 C CA . ARG A 1 525 ? 1.270 -3.213 -27.523 1.00 94.62 525 ARG A CA 1
ATOM 4080 C C . ARG A 1 525 ? 2.415 -2.509 -28.239 1.00 94.62 525 ARG A C 1
ATOM 4082 O O . ARG A 1 525 ? 2.741 -2.901 -29.355 1.00 94.62 525 ARG A O 1
ATOM 4089 N N . SER A 1 526 ? 3.090 -1.558 -27.589 1.00 95.25 526 SER A N 1
ATOM 4090 C CA . SER A 1 526 ? 4.291 -0.936 -28.165 1.00 95.25 526 SER A CA 1
ATOM 4091 C C . SER A 1 526 ? 5.414 -1.948 -28.396 1.00 95.25 526 SER A C 1
ATOM 4093 O O . SER A 1 526 ? 6.018 -1.968 -29.467 1.00 95.25 526 SER A O 1
ATOM 4095 N N . VAL A 1 527 ? 5.645 -2.847 -27.433 1.00 95.12 527 VAL A N 1
ATOM 4096 C CA . VAL A 1 527 ? 6.641 -3.919 -27.554 1.00 95.12 527 VAL A CA 1
ATOM 4097 C C . VAL A 1 527 ? 6.251 -4.910 -28.649 1.00 95.12 527 VAL A C 1
ATOM 4099 O O . VAL A 1 527 ? 7.116 -5.320 -29.420 1.00 95.12 527 VAL A O 1
ATOM 4102 N N . PHE A 1 528 ? 4.970 -5.275 -28.749 1.00 94.56 528 PHE A N 1
ATOM 4103 C CA . PHE A 1 528 ? 4.466 -6.132 -29.825 1.00 94.56 528 PHE A CA 1
ATOM 4104 C C . PHE A 1 528 ? 4.716 -5.524 -31.212 1.00 94.56 528 PHE A C 1
ATOM 4106 O O . PHE A 1 528 ? 5.246 -6.213 -32.085 1.00 94.56 528 PHE A O 1
ATOM 4113 N N . LEU A 1 529 ? 4.383 -4.242 -31.407 1.00 93.25 529 LEU A N 1
ATOM 4114 C CA . LEU A 1 529 ? 4.575 -3.551 -32.685 1.00 93.25 529 LEU A CA 1
ATOM 4115 C C . LEU A 1 529 ? 6.055 -3.490 -33.071 1.00 93.25 529 LEU A C 1
ATOM 4117 O O . LEU A 1 529 ? 6.405 -3.889 -34.177 1.00 93.25 529 LEU A O 1
ATOM 4121 N N . VAL A 1 530 ? 6.925 -3.062 -32.149 1.00 93.69 530 VAL A N 1
ATOM 4122 C CA . VAL A 1 530 ? 8.375 -2.978 -32.393 1.00 93.69 530 VAL A CA 1
ATOM 4123 C C . VAL A 1 530 ? 8.954 -4.352 -32.725 1.00 93.69 530 VAL A C 1
ATOM 4125 O O . VAL A 1 530 ? 9.600 -4.511 -33.754 1.00 93.69 530 VAL A O 1
ATOM 4128 N N . LYS A 1 531 ? 8.682 -5.379 -31.908 1.00 92.81 531 LYS A N 1
ATOM 4129 C CA . LYS A 1 531 ? 9.228 -6.728 -32.135 1.00 92.81 531 LYS A CA 1
ATOM 4130 C C . LYS A 1 531 ? 8.731 -7.367 -33.427 1.00 92.81 531 LYS A C 1
ATOM 4132 O O . LYS A 1 531 ? 9.489 -8.091 -34.060 1.00 92.81 531 LYS A O 1
ATOM 4137 N N . THR A 1 532 ? 7.480 -7.110 -33.802 1.00 91.38 532 THR A N 1
ATOM 4138 C CA . THR A 1 532 ? 6.919 -7.590 -35.070 1.00 91.38 532 THR A CA 1
ATOM 4139 C C . THR A 1 532 ? 7.610 -6.908 -36.248 1.00 91.38 532 THR A C 1
ATOM 4141 O O . THR A 1 532 ? 8.003 -7.571 -37.193 1.00 91.38 532 THR A O 1
ATOM 4144 N N . LEU A 1 533 ? 7.830 -5.596 -36.184 1.00 91.31 533 LEU A N 1
ATOM 4145 C CA . LEU A 1 533 ? 8.398 -4.808 -37.281 1.00 91.31 533 LEU A CA 1
ATOM 4146 C C . LEU A 1 533 ? 9.931 -4.912 -37.414 1.00 91.31 533 LEU A C 1
ATOM 4148 O O . LEU A 1 533 ? 10.476 -4.725 -38.506 1.00 91.31 533 LEU A O 1
ATOM 4152 N N . GLN A 1 534 ? 10.629 -5.257 -36.332 1.00 90.81 534 GLN A N 1
ATOM 4153 C CA . GLN A 1 534 ? 12.090 -5.284 -36.252 1.00 90.81 534 GLN A CA 1
ATOM 4154 C C . GLN A 1 534 ? 12.785 -6.171 -37.312 1.00 90.81 534 GLN A C 1
ATOM 4156 O O . GLN A 1 534 ? 13.748 -5.692 -37.919 1.00 90.81 534 GLN A O 1
ATOM 4161 N N . PRO A 1 535 ? 12.354 -7.420 -37.600 1.00 88.81 535 PRO A N 1
ATOM 4162 C CA . PRO A 1 535 ? 13.012 -8.256 -38.611 1.00 88.81 535 PRO A CA 1
ATOM 4163 C C . PRO A 1 535 ? 13.006 -7.617 -40.004 1.00 88.81 535 PRO A C 1
ATOM 4165 O O . PRO A 1 535 ? 13.994 -7.679 -40.733 1.00 88.81 535 PRO A O 1
ATOM 4168 N N . MET A 1 536 ? 11.910 -6.950 -40.360 1.00 86.88 536 MET A N 1
ATOM 4169 C CA . MET A 1 536 ? 11.755 -6.289 -41.652 1.00 86.88 536 MET A CA 1
ATOM 4170 C C . MET A 1 536 ? 12.515 -4.959 -41.719 1.00 86.88 536 MET A C 1
ATOM 4172 O O . MET A 1 536 ? 13.107 -4.660 -42.755 1.00 86.88 536 MET A O 1
ATOM 4176 N N . SER A 1 537 ? 12.574 -4.201 -40.619 1.00 87.56 537 SER A N 1
ATOM 4177 C CA . SER A 1 537 ? 13.459 -3.032 -40.463 1.00 87.56 537 SER A CA 1
ATOM 4178 C C . SER A 1 537 ? 14.928 -3.419 -40.715 1.00 87.56 537 SER A C 1
ATOM 4180 O O . SER A 1 537 ? 15.621 -2.811 -41.536 1.00 87.56 537 SER A O 1
ATOM 4182 N N . GLN A 1 538 ? 15.391 -4.517 -40.107 1.00 87.69 538 GLN A N 1
ATOM 4183 C CA . GLN A 1 538 ? 16.751 -5.036 -40.293 1.00 87.69 538 GLN A CA 1
ATOM 4184 C C . GLN A 1 538 ? 17.013 -5.541 -41.718 1.00 87.69 538 GLN A C 1
ATOM 4186 O O . GLN A 1 538 ? 18.039 -5.191 -42.305 1.00 87.69 538 GLN A O 1
ATOM 4191 N N . ALA A 1 539 ? 16.092 -6.323 -42.292 1.00 85.31 539 ALA A N 1
ATOM 4192 C CA . ALA A 1 539 ? 16.205 -6.807 -43.668 1.00 85.31 539 ALA A CA 1
ATOM 4193 C C . ALA A 1 539 ? 16.280 -5.644 -44.668 1.00 85.31 539 ALA A C 1
ATOM 4195 O O . ALA A 1 539 ? 17.128 -5.634 -45.559 1.00 85.31 539 ALA A O 1
ATOM 4196 N N . SER A 1 540 ? 15.452 -4.622 -44.461 1.00 86.19 540 SER A N 1
ATOM 4197 C CA . SER A 1 540 ? 15.430 -3.424 -45.294 1.00 86.19 540 SER A CA 1
ATOM 4198 C C . SER A 1 540 ? 16.752 -2.658 -45.207 1.00 86.19 540 SER A C 1
ATOM 4200 O O . SER A 1 540 ? 17.302 -2.280 -46.232 1.00 86.19 540 SER A O 1
ATOM 4202 N N . MET A 1 541 ? 17.345 -2.507 -44.017 1.00 83.50 541 MET A N 1
ATOM 4203 C CA . MET A 1 541 ? 18.649 -1.841 -43.879 1.0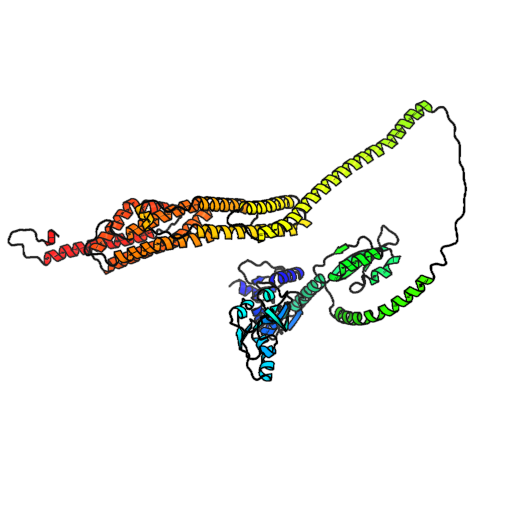0 83.50 541 MET A CA 1
ATOM 4204 C C . MET A 1 541 ? 19.786 -2.591 -44.585 1.00 83.50 541 MET A C 1
ATOM 4206 O O . MET A 1 541 ? 20.732 -1.958 -45.051 1.00 83.50 541 MET A O 1
ATOM 4210 N N . LEU A 1 542 ? 19.725 -3.923 -44.650 1.00 82.50 542 LEU A N 1
ATOM 4211 C CA . LEU A 1 542 ? 20.725 -4.729 -45.355 1.00 82.50 542 LEU A CA 1
ATOM 4212 C C . LEU A 1 542 ? 20.616 -4.573 -46.874 1.00 82.50 542 LEU A C 1
ATOM 4214 O O . LEU A 1 542 ? 21.646 -4.443 -47.534 1.00 82.50 542 LEU A O 1
ATOM 4218 N N . ILE A 1 543 ? 19.389 -4.549 -47.403 1.00 81.12 543 ILE A N 1
ATOM 4219 C CA . ILE A 1 543 ? 19.119 -4.321 -48.830 1.00 81.12 543 ILE A CA 1
ATOM 4220 C C . ILE A 1 543 ? 19.638 -2.940 -49.240 1.00 81.12 543 ILE A C 1
ATOM 4222 O O . ILE A 1 543 ? 20.419 -2.830 -50.180 1.00 81.12 543 ILE A O 1
ATOM 4226 N N . GLU A 1 544 ? 19.292 -1.899 -48.480 1.00 79.50 544 GLU A N 1
ATOM 4227 C CA . GLU A 1 544 ? 19.640 -0.518 -48.837 1.00 79.50 544 GLU A CA 1
ATOM 4228 C C . GLU A 1 544 ? 21.122 -0.167 -48.583 1.00 79.50 544 GLU A C 1
ATOM 4230 O O . GLU A 1 544 ? 21.599 0.865 -49.044 1.00 79.50 544 GLU A O 1
ATOM 4235 N N . ARG A 1 545 ? 21.884 -1.005 -47.862 1.00 75.12 545 ARG A N 1
ATOM 4236 C CA . ARG A 1 545 ? 23.346 -0.844 -47.708 1.00 75.12 545 ARG A CA 1
ATOM 4237 C C . ARG A 1 545 ? 24.149 -1.388 -48.883 1.00 75.12 545 ARG A C 1
ATOM 4239 O O . ARG A 1 545 ? 25.276 -0.945 -49.080 1.00 75.12 545 ARG A O 1
ATOM 4246 N N . ASN A 1 546 ? 23.594 -2.347 -49.620 1.00 71.75 546 ASN A N 1
ATOM 4247 C CA . ASN A 1 546 ? 24.215 -2.938 -50.802 1.00 71.75 546 ASN A CA 1
ATOM 4248 C C . ASN A 1 546 ? 23.259 -2.830 -52.000 1.00 71.75 546 ASN A C 1
ATOM 4250 O O . ASN A 1 546 ? 22.830 -3.861 -52.528 1.00 71.75 546 ASN A O 1
ATOM 4254 N N . PRO A 1 547 ? 22.905 -1.605 -52.431 1.00 64.12 547 PRO A N 1
ATOM 4255 C CA . PRO A 1 547 ? 22.164 -1.431 -53.667 1.00 64.12 547 PRO A CA 1
ATOM 4256 C C . PRO A 1 547 ? 23.064 -1.957 -54.789 1.00 64.12 547 PRO A C 1
ATOM 4258 O O . PRO A 1 547 ? 24.225 -1.564 -54.900 1.00 64.12 547 PRO A O 1
ATOM 4261 N N . GLY A 1 548 ? 22.579 -2.922 -55.570 1.00 66.12 548 GLY A N 1
ATOM 4262 C CA . GLY A 1 548 ? 23.315 -3.430 -56.728 1.00 66.12 548 GLY A CA 1
ATOM 4263 C C . GLY A 1 548 ? 23.627 -2.321 -57.746 1.00 66.12 548 GLY A C 1
ATOM 4264 O O . GLY A 1 548 ? 23.337 -1.145 -57.537 1.00 66.12 548 GLY A O 1
ATOM 4265 N N . SER A 1 549 ? 24.184 -2.679 -58.905 1.00 65.69 549 SER A N 1
ATOM 4266 C CA . SER A 1 549 ? 24.497 -1.685 -59.947 1.00 65.69 549 SER A CA 1
ATOM 4267 C C . SER A 1 549 ? 23.258 -0.992 -60.533 1.00 65.69 549 SER A C 1
ATOM 4269 O O . SER A 1 549 ? 23.372 0.118 -61.051 1.00 65.69 549 SER A O 1
ATOM 4271 N N . HIS A 1 550 ? 22.081 -1.620 -60.437 1.00 72.62 550 HIS A N 1
ATOM 4272 C CA . HIS A 1 550 ? 20.810 -1.105 -60.946 1.00 72.62 550 HIS A CA 1
ATOM 4273 C C . HIS A 1 550 ? 19.699 -1.278 -59.905 1.00 72.62 550 HIS A C 1
ATOM 4275 O O . HIS A 1 550 ? 19.625 -2.312 -59.242 1.00 72.62 550 HIS A O 1
ATOM 4281 N N . TYR A 1 551 ? 18.844 -0.261 -59.774 1.00 82.19 551 TYR A N 1
ATOM 4282 C CA . TYR A 1 551 ? 17.638 -0.315 -58.949 1.00 82.19 551 TYR A CA 1
ATOM 4283 C C . TYR A 1 551 ? 16.443 -0.760 -59.796 1.00 82.19 551 TYR A C 1
ATOM 4285 O O . TYR A 1 551 ? 16.217 -0.217 -60.879 1.00 82.19 551 TYR A O 1
ATOM 4293 N N . GLU A 1 552 ? 15.667 -1.715 -59.288 1.00 81.75 552 GLU A N 1
ATOM 4294 C CA . GLU A 1 552 ? 14.411 -2.149 -59.894 1.00 81.75 552 GLU A CA 1
ATOM 4295 C C . GLU A 1 552 ? 13.233 -1.540 -59.132 1.00 81.75 552 GLU A C 1
ATOM 4297 O O . GLU A 1 552 ? 13.184 -1.543 -57.903 1.00 81.75 552 GLU A O 1
ATOM 4302 N N . ARG A 1 553 ? 12.244 -1.022 -59.857 1.00 82.06 553 ARG A N 1
ATOM 4303 C CA . ARG A 1 553 ? 11.068 -0.411 -59.235 1.00 82.06 553 ARG A CA 1
ATOM 4304 C C . ARG A 1 553 ? 10.329 -1.412 -58.331 1.00 82.06 553 ARG A C 1
ATOM 4306 O O . ARG A 1 553 ? 10.063 -2.537 -58.744 1.00 82.06 553 ARG A O 1
ATOM 4313 N N . GLY A 1 554 ? 9.978 -1.000 -57.114 1.00 77.56 554 GLY A N 1
ATOM 4314 C CA . GLY A 1 554 ? 9.338 -1.839 -56.097 1.00 77.56 554 GLY A CA 1
ATOM 4315 C C . GLY A 1 554 ? 10.296 -2.767 -55.337 1.00 77.56 554 GLY A C 1
ATOM 4316 O O . GLY A 1 554 ? 9.856 -3.540 -54.476 1.00 77.56 554 GLY A O 1
ATOM 4317 N N . SER A 1 555 ? 11.607 -2.712 -55.612 1.00 82.19 555 SER A N 1
ATOM 4318 C CA . SER A 1 555 ? 12.596 -3.524 -54.897 1.00 82.19 555 SER A CA 1
ATOM 4319 C C . SER A 1 555 ? 13.007 -2.934 -53.546 1.00 82.19 555 SER A C 1
ATOM 4321 O O . SER A 1 555 ? 13.641 -3.648 -52.768 1.00 82.19 555 SER A O 1
ATOM 4323 N N . SER A 1 556 ? 12.641 -1.680 -53.238 1.00 84.44 556 SER A N 1
ATOM 4324 C CA . SER A 1 556 ? 12.996 -1.042 -51.965 1.00 84.44 556 SER A CA 1
ATOM 4325 C C . SER A 1 556 ? 12.474 -1.832 -50.764 1.00 84.44 556 SER A C 1
ATOM 4327 O O . SER A 1 556 ? 11.277 -2.116 -50.633 1.00 84.44 556 SER A O 1
ATOM 4329 N N . GLY A 1 557 ? 13.390 -2.158 -49.851 1.00 85.69 557 GLY A N 1
ATOM 4330 C CA . GLY A 1 557 ? 13.036 -2.760 -48.568 1.00 85.69 557 GLY A CA 1
ATOM 4331 C C . GLY A 1 557 ? 12.318 -1.749 -47.678 1.00 85.69 557 GLY A C 1
ATOM 4332 O O . GLY A 1 557 ? 11.308 -2.067 -47.053 1.00 85.69 557 GLY A O 1
ATOM 4333 N N . PHE A 1 558 ? 12.789 -0.498 -47.685 1.00 89.06 558 PHE A N 1
ATOM 4334 C CA . PHE A 1 558 ? 12.214 0.570 -46.871 1.00 89.06 558 PHE A CA 1
ATOM 4335 C C . PHE A 1 558 ? 10.751 0.867 -47.225 1.00 89.06 558 PHE A C 1
ATOM 4337 O O . PHE A 1 558 ? 9.942 1.091 -46.325 1.00 89.06 558 PHE A O 1
ATOM 4344 N N . LEU A 1 559 ? 10.388 0.799 -48.508 1.00 87.19 559 LEU A N 1
ATOM 4345 C CA . LEU A 1 559 ? 9.003 0.969 -48.949 1.00 87.19 559 LEU A CA 1
ATOM 4346 C C . LEU A 1 559 ? 8.078 -0.132 -48.401 1.00 87.19 559 LEU A C 1
ATOM 4348 O O . LEU A 1 559 ? 7.029 0.164 -47.831 1.00 87.19 559 LEU A O 1
ATOM 4352 N N . LYS A 1 560 ? 8.502 -1.400 -48.495 1.00 86.88 560 LYS A N 1
ATOM 4353 C CA . LYS A 1 560 ? 7.764 -2.554 -47.941 1.00 86.88 560 LYS A CA 1
ATOM 4354 C C . LYS A 1 560 ? 7.624 -2.456 -46.424 1.00 86.88 560 LYS A C 1
ATOM 4356 O O . LYS A 1 560 ? 6.573 -2.768 -45.865 1.00 86.88 560 LYS A O 1
ATOM 4361 N N . TYR A 1 561 ? 8.680 -1.985 -45.765 1.00 89.81 561 TYR A N 1
ATOM 4362 C CA . TYR A 1 561 ? 8.669 -1.724 -44.337 1.00 89.81 561 TYR A CA 1
ATOM 4363 C C . TYR A 1 561 ? 7.648 -0.642 -43.956 1.00 89.81 561 TYR A C 1
ATOM 4365 O O . TYR A 1 561 ? 6.868 -0.830 -43.019 1.00 89.81 561 TYR A O 1
ATOM 4373 N N . MET A 1 562 ? 7.620 0.459 -44.710 1.00 88.69 562 MET A N 1
ATOM 4374 C CA . MET A 1 562 ? 6.707 1.576 -44.493 1.00 88.69 562 MET A CA 1
ATOM 4375 C C . MET A 1 562 ? 5.239 1.173 -44.676 1.00 88.69 562 MET A C 1
ATOM 4377 O O . MET A 1 562 ? 4.431 1.441 -43.788 1.00 88.69 562 MET A O 1
ATOM 4381 N N . ASP A 1 563 ? 4.904 0.486 -45.770 1.00 86.50 563 ASP A N 1
ATOM 4382 C CA . ASP A 1 563 ? 3.544 -0.006 -46.036 1.00 86.50 563 ASP A CA 1
ATOM 4383 C C . ASP A 1 563 ? 3.028 -0.905 -44.898 1.00 86.50 563 ASP A C 1
ATOM 4385 O O . ASP A 1 563 ? 1.956 -0.683 -44.323 1.00 86.50 563 ASP A O 1
ATOM 4389 N N . CYS A 1 564 ? 3.835 -1.882 -44.488 1.00 87.81 564 CYS A N 1
ATOM 4390 C CA . CYS A 1 564 ? 3.451 -2.796 -43.423 1.00 87.81 564 CYS A CA 1
ATOM 4391 C C . CYS A 1 564 ? 3.311 -2.092 -42.061 1.00 87.81 564 CYS A C 1
ATOM 4393 O O . CYS A 1 564 ? 2.368 -2.382 -41.320 1.00 87.81 564 CYS A O 1
ATOM 4395 N N . ALA A 1 565 ? 4.203 -1.156 -41.717 1.00 89.75 565 ALA A N 1
ATOM 4396 C CA . ALA A 1 565 ? 4.101 -0.400 -40.468 1.00 89.75 565 ALA A CA 1
ATOM 4397 C C . ALA A 1 565 ? 2.781 0.385 -40.388 1.00 89.75 565 ALA A C 1
ATOM 4399 O O . ALA A 1 565 ? 2.097 0.357 -39.363 1.00 89.75 565 ALA A O 1
ATOM 4400 N N . VAL A 1 566 ? 2.369 1.015 -41.488 1.00 88.06 566 VAL A N 1
ATOM 4401 C CA . VAL A 1 566 ? 1.119 1.778 -41.562 1.00 88.06 566 VAL A CA 1
ATOM 4402 C C . VAL A 1 566 ? -0.111 0.887 -41.433 1.00 88.06 566 VAL A C 1
ATOM 4404 O O . VAL A 1 566 ? -1.021 1.204 -40.660 1.00 88.06 566 VAL A O 1
ATOM 4407 N N . LYS A 1 567 ? -0.129 -0.259 -42.124 1.00 87.19 567 LYS A N 1
ATOM 4408 C CA . LYS A 1 567 ? -1.200 -1.259 -41.987 1.00 87.19 567 LYS A CA 1
ATOM 4409 C C . LYS A 1 567 ? -1.325 -1.730 -40.536 1.00 87.19 567 LYS A C 1
ATOM 4411 O O . LYS A 1 567 ? -2.428 -1.754 -39.986 1.00 87.19 567 LYS A O 1
ATOM 4416 N N . MET A 1 568 ? -0.201 -2.001 -39.870 1.00 89.25 568 MET A N 1
ATOM 4417 C CA . MET A 1 568 ? -0.186 -2.364 -38.451 1.00 89.25 568 MET A CA 1
ATOM 4418 C C . MET A 1 568 ? -0.694 -1.243 -37.535 1.00 89.25 568 MET A C 1
ATOM 4420 O O . MET A 1 568 ? -1.457 -1.520 -36.609 1.00 89.25 568 MET A O 1
ATOM 4424 N N . PHE A 1 569 ? -0.341 0.020 -37.791 1.00 90.38 569 PHE A N 1
ATOM 4425 C CA . PHE A 1 569 ? -0.874 1.152 -37.023 1.00 90.38 569 PHE A CA 1
ATOM 4426 C C . PHE A 1 569 ? -2.389 1.305 -37.203 1.00 90.38 569 PHE A C 1
ATOM 4428 O O . PHE A 1 569 ? -3.104 1.569 -36.235 1.00 90.38 569 PHE A O 1
ATOM 4435 N N . LYS A 1 570 ? -2.910 1.070 -38.411 1.00 87.94 570 LYS A N 1
ATOM 4436 C CA . LYS A 1 570 ? -4.357 1.065 -38.666 1.00 87.94 570 LYS A CA 1
ATOM 4437 C C . LYS A 1 570 ? -5.068 -0.072 -37.925 1.00 87.94 570 LYS A C 1
ATOM 4439 O O . LYS A 1 570 ? -6.113 0.152 -37.310 1.00 87.94 570 LYS A O 1
ATOM 4444 N N . ALA A 1 571 ? -4.491 -1.274 -37.909 1.00 88.56 571 ALA A N 1
ATOM 4445 C CA . ALA A 1 571 ? -5.017 -2.388 -37.118 1.00 88.56 571 ALA A CA 1
ATOM 4446 C C . ALA A 1 571 ? -4.999 -2.091 -35.608 1.00 88.56 571 ALA A C 1
ATOM 4448 O O . ALA A 1 571 ? -5.970 -2.390 -34.911 1.00 88.56 571 ALA A O 1
ATOM 4449 N N . GLU A 1 572 ? -3.945 -1.442 -35.112 1.00 91.81 572 GLU A N 1
ATOM 4450 C CA . GLU A 1 572 ? -3.831 -1.033 -33.710 1.00 91.81 572 GLU A CA 1
ATOM 4451 C C . GLU A 1 572 ? -4.895 0.005 -33.319 1.00 91.81 572 GLU A C 1
ATOM 4453 O O . GLU A 1 572 ? -5.485 -0.096 -32.245 1.00 91.81 572 GLU A O 1
ATOM 4458 N N . SER A 1 573 ? -5.209 0.956 -34.204 1.00 89.75 573 SER A N 1
ATOM 4459 C CA . SER A 1 573 ? -6.301 1.920 -34.003 1.00 89.75 573 SER A CA 1
ATOM 4460 C C . SER A 1 573 ? -7.652 1.216 -33.821 1.00 89.75 573 SER A C 1
ATOM 4462 O O . SER A 1 573 ? -8.387 1.468 -32.859 1.00 89.75 573 SER A O 1
ATOM 4464 N N . ASN A 1 574 ? -7.948 0.251 -34.699 1.00 88.88 574 ASN A N 1
ATOM 4465 C CA . ASN A 1 574 ? -9.167 -0.553 -34.627 1.00 88.88 574 ASN A CA 1
ATOM 4466 C C . ASN A 1 574 ? -9.227 -1.405 -33.351 1.00 88.88 574 ASN A C 1
ATOM 4468 O O . ASN A 1 574 ? -10.302 -1.588 -32.775 1.00 88.88 574 ASN A O 1
ATOM 4472 N N . LEU A 1 575 ? -8.086 -1.928 -32.898 1.00 90.50 575 LEU A N 1
ATOM 4473 C CA . LEU A 1 575 ? -7.991 -2.691 -31.658 1.00 90.50 575 LEU A CA 1
ATOM 4474 C C . LEU A 1 575 ? -8.234 -1.800 -30.433 1.00 90.50 575 LEU A C 1
ATOM 4476 O O . LEU A 1 575 ? -9.071 -2.134 -29.591 1.00 90.50 575 LEU A O 1
ATOM 4480 N N . ALA A 1 576 ? -7.572 -0.643 -30.365 1.00 90.62 576 ALA A N 1
ATOM 4481 C CA . ALA A 1 576 ? -7.752 0.334 -29.297 1.00 90.62 576 ALA A CA 1
ATOM 4482 C C . ALA A 1 576 ? -9.216 0.787 -29.198 1.00 90.62 576 ALA A C 1
ATOM 4484 O O . ALA A 1 576 ? -9.749 0.919 -28.097 1.00 90.62 576 ALA A O 1
ATOM 4485 N N . ALA A 1 577 ? -9.907 0.955 -30.332 1.00 88.75 577 ALA A N 1
ATOM 4486 C CA . ALA A 1 577 ? -11.327 1.301 -30.360 1.00 88.75 577 ALA A CA 1
ATOM 4487 C C . ALA A 1 577 ? -12.236 0.239 -29.717 1.00 88.75 577 ALA A C 1
ATOM 4489 O O . ALA A 1 577 ? -13.232 0.594 -29.086 1.00 88.75 577 ALA A O 1
ATOM 4490 N N . LYS A 1 578 ? -11.889 -1.047 -29.848 1.00 89.00 578 LYS A N 1
ATOM 4491 C CA . LYS A 1 578 ? -12.658 -2.173 -29.288 1.00 89.00 578 LYS A CA 1
ATOM 4492 C C . LYS A 1 578 ? -12.323 -2.466 -27.825 1.00 89.00 578 LYS A C 1
ATOM 4494 O O . LYS A 1 578 ? -13.185 -2.947 -27.088 1.00 89.00 578 LYS A O 1
ATOM 4499 N N . LEU A 1 579 ? -11.081 -2.206 -27.412 1.00 90.25 579 LEU A N 1
ATOM 4500 C CA . LEU A 1 579 ? -10.589 -2.530 -26.071 1.00 90.25 579 LEU A CA 1
ATOM 4501 C C . LEU A 1 579 ? -10.686 -1.367 -25.083 1.00 90.25 579 LEU A C 1
ATOM 4503 O O . LEU A 1 579 ? -10.883 -1.616 -23.896 1.00 90.25 579 LEU A O 1
ATOM 4507 N N . LEU A 1 580 ? -10.572 -0.118 -25.541 1.00 89.50 580 LEU A N 1
ATOM 4508 C CA . LEU A 1 580 ? -10.579 1.070 -24.686 1.00 89.50 580 LEU A CA 1
ATOM 4509 C C . LEU A 1 580 ? -11.902 1.846 -24.868 1.00 89.50 580 LEU A C 1
ATOM 4511 O O . LEU A 1 580 ? -12.066 2.587 -25.851 1.00 89.50 580 LEU A O 1
ATOM 4515 N N . PRO A 1 581 ? -12.868 1.692 -23.937 1.00 86.19 581 PRO A N 1
ATOM 4516 C CA . PRO A 1 581 ? -14.176 2.342 -24.040 1.00 86.19 581 PRO A CA 1
ATOM 4517 C C . PRO A 1 581 ? -14.096 3.862 -23.843 1.00 86.19 581 PRO A C 1
ATOM 4519 O O . PRO A 1 581 ? -14.780 4.601 -24.550 1.00 86.19 581 PRO A O 1
ATOM 4522 N N . ASN A 1 582 ? -13.224 4.341 -22.948 1.00 84.94 582 ASN A N 1
ATOM 4523 C CA . ASN A 1 582 ? -13.036 5.769 -22.690 1.00 84.94 582 ASN A CA 1
ATOM 4524 C C . ASN A 1 582 ? -12.307 6.457 -23.873 1.00 84.94 582 ASN A C 1
ATOM 4526 O O . ASN A 1 582 ? -11.179 6.065 -24.188 1.00 84.94 582 ASN A O 1
ATOM 4530 N N . PRO A 1 583 ? -12.891 7.498 -24.505 1.00 85.50 583 PRO A N 1
ATOM 4531 C CA . PRO A 1 583 ? -12.288 8.189 -25.650 1.00 85.50 583 PRO A CA 1
ATOM 4532 C C . PRO A 1 583 ? -10.910 8.802 -25.368 1.00 85.50 583 PRO A C 1
ATOM 4534 O O . PRO A 1 583 ? -10.021 8.740 -26.216 1.00 85.50 583 PRO A O 1
ATOM 4537 N N . THR A 1 584 ? -10.709 9.357 -24.172 1.00 84.69 584 THR A N 1
ATOM 4538 C CA . THR A 1 584 ? -9.437 9.972 -23.772 1.00 84.69 584 THR A CA 1
ATOM 4539 C C . THR A 1 584 ? -8.356 8.909 -23.596 1.00 84.69 584 THR A C 1
ATOM 4541 O O . THR A 1 584 ? -7.249 9.056 -24.112 1.00 84.69 584 THR A O 1
ATOM 4544 N N . HIS A 1 585 ? -8.686 7.800 -22.925 1.00 86.19 585 HIS A N 1
ATOM 4545 C CA . HIS A 1 585 ? -7.760 6.677 -22.740 1.00 86.19 585 HIS A CA 1
ATOM 4546 C C . HIS A 1 585 ? -7.432 5.997 -24.067 1.00 86.19 585 HIS A C 1
ATOM 4548 O O . HIS A 1 585 ? -6.284 5.640 -24.305 1.00 86.19 585 HIS A O 1
ATOM 4554 N N . ARG A 1 586 ? -8.411 5.881 -24.970 1.00 89.69 586 ARG A N 1
ATOM 4555 C CA . ARG A 1 586 ? -8.203 5.361 -26.324 1.00 89.69 586 ARG A CA 1
ATOM 4556 C C . ARG A 1 586 ? -7.177 6.182 -27.094 1.00 89.69 586 ARG A C 1
ATOM 4558 O O . ARG A 1 586 ? -6.258 5.606 -27.668 1.00 89.69 586 ARG A O 1
ATOM 4565 N N . LEU A 1 587 ? -7.312 7.508 -27.076 1.00 88.75 587 LEU A N 1
ATOM 4566 C CA . LEU A 1 587 ? -6.381 8.410 -27.752 1.00 88.75 587 LEU A CA 1
ATOM 4567 C C . LEU A 1 587 ? -4.958 8.268 -27.193 1.00 88.75 587 LEU A C 1
ATOM 4569 O O . LEU A 1 587 ? -4.006 8.096 -27.954 1.00 88.75 587 LEU A O 1
ATOM 4573 N N . VAL A 1 588 ? -4.812 8.310 -25.865 1.00 89.50 588 VAL A N 1
ATOM 4574 C CA . VAL A 1 588 ? -3.506 8.193 -25.194 1.00 89.50 588 VAL A CA 1
ATOM 4575 C C . VAL A 1 588 ? -2.894 6.806 -25.411 1.00 89.50 588 VAL A C 1
ATOM 4577 O O . VAL A 1 588 ? -1.707 6.706 -25.715 1.00 89.50 588 VAL A O 1
ATOM 4580 N N . GLY A 1 589 ? -3.701 5.750 -25.306 1.00 90.62 589 GLY A N 1
ATOM 4581 C CA . GLY A 1 589 ? -3.287 4.359 -25.471 1.00 90.62 589 GLY A CA 1
ATOM 4582 C C . GLY A 1 589 ? -2.802 4.063 -26.882 1.00 90.62 589 GLY A C 1
ATOM 4583 O O . GLY A 1 589 ? -1.701 3.546 -27.054 1.00 90.62 589 GLY A O 1
ATOM 4584 N N . PHE A 1 590 ? -3.577 4.466 -27.892 1.00 92.56 590 PHE A N 1
ATOM 4585 C CA . PHE A 1 590 ? -3.193 4.326 -29.294 1.00 92.56 590 PHE A CA 1
ATOM 4586 C C . PHE A 1 590 ? -1.904 5.091 -29.604 1.00 92.56 590 PHE A C 1
ATOM 4588 O O . PHE A 1 590 ? -0.942 4.513 -30.109 1.00 92.56 590 PHE A O 1
ATOM 4595 N N . ARG A 1 591 ? -1.851 6.377 -29.231 1.00 90.88 591 ARG A N 1
ATOM 4596 C CA . ARG A 1 591 ? -0.674 7.223 -29.456 1.00 90.88 591 ARG A CA 1
ATOM 4597 C C . ARG A 1 591 ? 0.573 6.647 -28.784 1.00 90.88 591 ARG A C 1
ATOM 4599 O O . ARG A 1 591 ? 1.635 6.619 -29.398 1.00 90.88 591 ARG A O 1
ATOM 4606 N N . GLY A 1 592 ? 0.456 6.204 -27.534 1.00 91.38 592 GLY A N 1
ATOM 4607 C CA . GLY A 1 592 ? 1.568 5.618 -26.791 1.00 91.38 592 GLY A CA 1
ATOM 4608 C C . GLY A 1 592 ? 2.041 4.286 -27.375 1.00 91.38 592 GLY A C 1
ATOM 4609 O O . GLY A 1 592 ? 3.244 4.043 -27.408 1.00 91.38 592 GLY A O 1
ATOM 4610 N N . ALA A 1 593 ? 1.123 3.455 -27.879 1.00 94.31 593 ALA A N 1
ATOM 4611 C CA . ALA A 1 593 ? 1.456 2.161 -28.468 1.00 94.31 593 ALA A CA 1
ATOM 4612 C C . ALA A 1 593 ? 2.269 2.301 -29.766 1.00 94.31 593 ALA A C 1
ATOM 4614 O O . ALA A 1 593 ? 3.288 1.633 -29.920 1.00 94.31 593 ALA A O 1
ATOM 4615 N N . ILE A 1 594 ? 1.862 3.187 -30.682 1.00 93.19 594 ILE A N 1
ATOM 4616 C CA . ILE A 1 594 ? 2.524 3.316 -31.993 1.00 93.19 594 ILE A CA 1
ATOM 4617 C C . ILE A 1 594 ? 3.827 4.125 -31.946 1.00 93.19 594 ILE A C 1
ATOM 4619 O O . ILE A 1 594 ? 4.678 3.962 -32.819 1.00 93.19 594 ILE A O 1
ATOM 4623 N N . GLN A 1 595 ? 4.002 5.004 -30.950 1.00 91.75 595 GLN A N 1
ATOM 4624 C CA . GLN A 1 595 ? 5.095 5.982 -30.943 1.00 91.75 595 GLN A CA 1
ATOM 4625 C C . GLN A 1 595 ? 6.497 5.352 -31.043 1.00 91.75 595 GLN A C 1
ATOM 4627 O O . GLN A 1 595 ? 7.284 5.861 -31.838 1.00 91.75 595 GLN A O 1
ATOM 4632 N N . PRO A 1 596 ? 6.848 4.271 -30.316 1.00 94.44 596 PRO A N 1
ATOM 4633 C CA . PRO A 1 596 ? 8.178 3.670 -30.438 1.00 94.44 596 PRO A CA 1
ATOM 4634 C C . PRO A 1 596 ? 8.475 3.123 -31.841 1.00 94.44 596 PRO A C 1
ATOM 4636 O O . PRO A 1 596 ? 9.548 3.386 -32.381 1.00 94.44 596 PRO A O 1
ATOM 4639 N N . ALA A 1 597 ? 7.510 2.435 -32.458 1.00 93.00 597 ALA A N 1
ATOM 4640 C CA . ALA A 1 597 ? 7.647 1.901 -33.813 1.00 93.00 597 ALA A CA 1
ATOM 4641 C C . ALA A 1 597 ? 7.715 3.018 -34.870 1.00 93.00 597 ALA A C 1
ATOM 4643 O O . ALA A 1 597 ? 8.508 2.942 -35.807 1.00 93.00 597 ALA A O 1
ATOM 4644 N N . LEU A 1 598 ? 6.939 4.094 -34.693 1.00 91.31 598 LEU A N 1
ATOM 4645 C CA . LEU A 1 598 ? 7.009 5.281 -35.548 1.00 91.31 598 LEU A CA 1
ATOM 4646 C C . LEU A 1 598 ? 8.394 5.945 -35.479 1.00 91.31 598 LEU A C 1
ATOM 4648 O O . LEU A 1 598 ? 8.973 6.272 -36.514 1.00 91.31 598 LEU A O 1
ATOM 4652 N N . THR A 1 599 ? 8.948 6.102 -34.273 1.00 91.94 599 THR A N 1
ATOM 4653 C CA . THR A 1 599 ? 10.293 6.658 -34.075 1.00 91.94 599 THR A CA 1
ATOM 4654 C C . THR A 1 599 ? 11.362 5.798 -34.756 1.00 91.94 599 THR A C 1
ATOM 4656 O O . THR A 1 599 ? 12.284 6.343 -35.364 1.00 91.94 599 THR A O 1
ATOM 4659 N N . GLU A 1 600 ? 11.249 4.466 -34.693 1.00 91.94 600 GLU A N 1
ATOM 4660 C CA . GLU A 1 600 ? 12.167 3.554 -35.388 1.00 91.94 600 GLU A CA 1
ATOM 4661 C C . GLU A 1 600 ? 12.072 3.708 -36.912 1.00 91.94 600 GLU A C 1
ATOM 4663 O O . GLU A 1 600 ? 13.099 3.825 -37.583 1.00 91.94 600 GLU A O 1
ATOM 4668 N N . LEU A 1 601 ? 10.853 3.797 -37.457 1.00 91.81 601 LEU A N 1
ATOM 4669 C CA . LEU A 1 601 ? 10.624 4.014 -38.887 1.00 91.81 601 LEU A CA 1
ATOM 4670 C C . LEU A 1 601 ? 11.233 5.324 -39.387 1.00 91.81 601 LEU A C 1
ATOM 4672 O O . LEU A 1 601 ? 11.976 5.331 -40.373 1.00 91.81 601 LEU A O 1
ATOM 4676 N N . VAL A 1 602 ? 10.983 6.425 -38.677 1.00 91.81 602 VAL A N 1
ATOM 4677 C CA . VAL A 1 602 ? 11.561 7.733 -39.011 1.00 91.81 602 VAL A CA 1
ATOM 4678 C C . VAL A 1 602 ? 13.086 7.704 -38.868 1.00 91.81 602 VAL A C 1
ATOM 4680 O O . VAL A 1 602 ? 13.805 8.245 -39.713 1.00 91.81 602 VAL A O 1
ATOM 4683 N N . GLY A 1 603 ? 13.601 7.047 -37.827 1.00 92.00 603 GLY A N 1
ATOM 4684 C CA . GLY A 1 603 ? 15.034 6.874 -37.596 1.00 92.00 603 GLY A CA 1
ATOM 4685 C C . GLY A 1 603 ? 15.731 6.127 -38.733 1.00 92.00 603 GLY A C 1
ATOM 4686 O O . GLY A 1 603 ? 16.781 6.572 -39.201 1.00 92.00 603 GLY A O 1
ATOM 4687 N N . MET A 1 604 ? 15.130 5.041 -39.220 1.00 90.75 604 MET A N 1
ATOM 4688 C CA . MET A 1 604 ? 15.629 4.289 -40.369 1.00 90.75 604 MET A CA 1
ATOM 4689 C C . MET A 1 604 ? 15.635 5.143 -41.641 1.00 90.75 604 MET A C 1
ATOM 4691 O O . MET A 1 604 ? 16.662 5.228 -42.316 1.00 90.75 604 MET A O 1
ATOM 4695 N N . GLY A 1 605 ? 14.535 5.841 -41.935 1.00 90.94 605 GLY A N 1
ATOM 4696 C CA . GLY A 1 605 ? 14.456 6.720 -43.103 1.00 90.94 605 GLY A CA 1
ATOM 4697 C C . GLY A 1 605 ? 15.518 7.824 -43.083 1.00 90.94 605 GLY A C 1
ATOM 4698 O O . GLY A 1 605 ? 16.161 8.095 -44.097 1.00 90.94 605 GLY A O 1
ATOM 4699 N N . ARG A 1 606 ? 15.790 8.417 -41.912 1.00 92.06 606 ARG A N 1
ATOM 4700 C CA . ARG A 1 606 ? 16.871 9.407 -41.749 1.00 92.06 606 ARG A CA 1
ATOM 4701 C C . ARG A 1 606 ? 18.254 8.807 -42.009 1.00 92.06 606 ARG A C 1
ATOM 4703 O O . ARG A 1 606 ? 19.083 9.470 -42.632 1.00 92.06 606 ARG A O 1
ATOM 4710 N N . GLN A 1 607 ? 18.508 7.576 -41.561 1.00 90.00 607 GLN A N 1
ATOM 4711 C CA . GLN A 1 607 ? 19.771 6.877 -41.823 1.00 90.00 607 GLN A CA 1
ATOM 4712 C C . GLN A 1 607 ? 19.961 6.583 -43.312 1.00 90.00 607 GLN A C 1
ATOM 4714 O O . GLN A 1 607 ? 21.047 6.833 -43.834 1.00 90.00 607 GLN A O 1
ATOM 4719 N N . ILE A 1 608 ? 18.905 6.127 -43.994 1.00 88.56 608 ILE A N 1
ATOM 4720 C CA . ILE A 1 608 ? 18.909 5.929 -45.447 1.00 88.56 608 ILE A CA 1
ATOM 4721 C C . ILE A 1 608 ? 19.211 7.260 -46.139 1.00 88.56 608 ILE A C 1
ATOM 4723 O O . ILE A 1 608 ? 20.196 7.348 -46.864 1.00 88.56 608 ILE A O 1
ATOM 4727 N N . ASN A 1 609 ? 18.477 8.334 -45.826 1.00 89.88 609 ASN A N 1
ATOM 4728 C CA . ASN A 1 609 ? 18.704 9.654 -46.428 1.00 89.88 609 ASN A CA 1
ATOM 4729 C C . ASN A 1 609 ? 20.153 10.147 -46.248 1.00 89.88 609 ASN A C 1
ATOM 4731 O O . ASN A 1 609 ? 20.761 10.702 -47.160 1.00 89.88 609 ASN A O 1
ATOM 4735 N N . ALA A 1 610 ? 20.722 9.944 -45.056 1.00 88.38 610 ALA A N 1
ATOM 4736 C CA . ALA A 1 610 ? 22.100 10.313 -44.752 1.00 88.38 610 ALA A CA 1
ATOM 4737 C C . ALA A 1 610 ? 23.135 9.419 -45.456 1.00 88.38 610 ALA A C 1
ATOM 4739 O O . ALA A 1 610 ? 24.262 9.861 -45.682 1.00 88.38 610 ALA A O 1
ATOM 4740 N N . SER A 1 611 ? 22.791 8.169 -45.777 1.00 85.12 611 SER A N 1
ATOM 4741 C CA . SER A 1 611 ? 23.608 7.303 -46.632 1.00 85.12 611 SER A CA 1
ATOM 4742 C C . SER A 1 611 ? 23.629 7.844 -48.057 1.00 85.12 611 SER A C 1
ATOM 4744 O O . SER A 1 611 ? 24.701 8.198 -48.534 1.00 85.12 611 SER A O 1
ATOM 4746 N N . ILE A 1 612 ? 22.452 8.067 -48.653 1.00 84.88 612 ILE A N 1
ATOM 4747 C CA . ILE A 1 612 ? 22.299 8.573 -50.028 1.00 84.88 612 ILE A CA 1
ATOM 4748 C C . ILE A 1 612 ? 23.037 9.904 -50.213 1.00 84.88 612 ILE A C 1
ATOM 4750 O O . ILE A 1 612 ? 23.733 10.101 -51.202 1.00 84.88 612 ILE A O 1
ATOM 4754 N N . ARG A 1 613 ? 22.966 10.812 -49.229 1.00 84.38 613 ARG A N 1
ATOM 4755 C CA . ARG A 1 613 ? 23.704 12.091 -49.259 1.00 84.38 613 ARG A CA 1
ATOM 4756 C C . ARG A 1 613 ? 25.231 11.950 -49.252 1.00 84.38 613 ARG A C 1
ATOM 4758 O O . ARG A 1 613 ? 25.908 12.928 -49.562 1.00 84.38 613 ARG A O 1
ATOM 4765 N N . ARG A 1 614 ? 25.771 10.807 -48.818 1.00 81.81 614 ARG A N 1
ATOM 4766 C CA . ARG A 1 614 ? 27.216 10.541 -48.726 1.00 81.81 614 ARG A CA 1
ATOM 4767 C C . ARG A 1 614 ? 27.742 9.728 -49.907 1.00 81.81 614 ARG A C 1
ATOM 4769 O O . ARG A 1 614 ? 28.842 10.022 -50.357 1.00 81.81 614 ARG A O 1
ATOM 4776 N N . SER A 1 615 ? 27.008 8.710 -50.356 1.00 75.88 615 SER A N 1
ATOM 4777 C CA . SER A 1 615 ? 27.402 7.813 -51.454 1.00 75.88 615 SER A CA 1
ATOM 4778 C C . SER A 1 615 ? 26.957 8.319 -52.826 1.00 75.88 615 SER A C 1
ATOM 4780 O O . SER A 1 615 ? 27.734 8.235 -53.772 1.00 75.88 615 SER A O 1
ATOM 4782 N N . GLY A 1 616 ? 25.739 8.863 -52.930 1.00 65.94 616 GLY A N 1
ATOM 4783 C CA . GLY A 1 616 ? 25.219 9.530 -54.127 1.00 65.94 616 GLY A CA 1
ATOM 4784 C C . GLY A 1 616 ? 25.079 8.647 -55.371 1.00 65.94 616 GLY A C 1
ATOM 4785 O O . GLY A 1 616 ? 25.115 9.175 -56.479 1.00 65.94 616 GLY A O 1
ATOM 4786 N N . THR A 1 617 ? 24.948 7.321 -55.242 1.00 73.31 617 THR A N 1
ATOM 4787 C CA . THR A 1 617 ? 24.861 6.452 -56.429 1.00 73.31 617 THR A CA 1
ATOM 4788 C C . THR A 1 617 ? 23.514 6.607 -57.148 1.00 73.31 617 THR A C 1
ATOM 4790 O O . THR A 1 617 ? 22.479 6.836 -56.519 1.00 73.31 617 THR A O 1
ATOM 4793 N N . HIS A 1 618 ? 23.488 6.450 -58.479 1.00 74.62 618 HIS A N 1
ATOM 4794 C CA . HIS A 1 618 ? 22.243 6.567 -59.255 1.00 74.62 618 HIS A CA 1
ATOM 4795 C C . HIS A 1 618 ? 21.160 5.576 -58.791 1.00 74.62 618 HIS A C 1
ATOM 4797 O O . HIS A 1 618 ? 19.992 5.947 -58.719 1.00 74.62 618 HIS A O 1
ATOM 4803 N N . ALA A 1 619 ? 21.537 4.348 -58.414 1.00 77.50 619 ALA A N 1
ATOM 4804 C CA . ALA A 1 619 ? 20.605 3.337 -57.906 1.00 77.50 619 ALA A CA 1
ATOM 4805 C C . ALA A 1 619 ? 19.889 3.789 -56.617 1.00 77.50 619 ALA A C 1
ATOM 4807 O O . ALA A 1 619 ? 18.671 3.660 -56.505 1.00 77.50 619 ALA A O 1
ATOM 4808 N N . GLU A 1 620 ? 20.619 4.392 -55.678 1.00 81.94 620 GLU A N 1
ATOM 4809 C CA . GLU A 1 620 ? 20.062 4.937 -54.432 1.00 81.94 620 GLU A CA 1
ATOM 4810 C C . GLU A 1 620 ? 19.118 6.125 -54.672 1.00 81.94 620 GLU A C 1
ATOM 4812 O O . GLU A 1 620 ? 18.118 6.288 -53.973 1.00 81.94 620 GLU A O 1
ATOM 4817 N N . ILE A 1 621 ? 19.414 6.952 -55.679 1.00 84.12 621 ILE A N 1
ATOM 4818 C CA . ILE A 1 621 ? 18.567 8.085 -56.071 1.00 84.12 621 ILE A CA 1
ATOM 4819 C C . ILE A 1 621 ? 17.269 7.593 -56.732 1.00 84.12 621 ILE A C 1
ATOM 4821 O O . ILE A 1 621 ? 16.198 8.122 -56.439 1.00 84.12 621 ILE A O 1
ATOM 4825 N N . PHE A 1 622 ? 17.330 6.567 -57.587 1.00 85.81 622 PHE A N 1
ATOM 4826 C CA . PHE A 1 622 ? 16.128 5.967 -58.178 1.00 85.81 622 PHE A CA 1
ATOM 4827 C C . PHE A 1 622 ? 15.235 5.300 -57.129 1.00 85.81 622 PHE A C 1
ATOM 4829 O O . PHE A 1 622 ? 14.016 5.461 -57.188 1.00 85.81 622 PHE A O 1
ATOM 4836 N N . MET A 1 623 ? 15.828 4.643 -56.129 1.00 87.38 623 MET A N 1
ATOM 4837 C CA . MET A 1 623 ? 15.097 4.133 -54.968 1.00 87.38 623 MET A CA 1
ATOM 4838 C C . MET A 1 623 ? 14.364 5.250 -54.220 1.00 87.38 623 MET A C 1
ATOM 4840 O O . MET A 1 623 ? 13.180 5.121 -53.915 1.00 87.38 623 MET A O 1
ATOM 4844 N N . LEU A 1 624 ? 15.036 6.381 -53.986 1.00 87.88 624 LEU A N 1
ATOM 4845 C CA . LEU A 1 624 ? 14.438 7.540 -53.326 1.00 87.88 624 LEU A CA 1
ATOM 4846 C C . LEU A 1 624 ? 13.226 8.092 -54.092 1.00 87.88 624 LEU A C 1
ATOM 4848 O O . LEU A 1 624 ? 12.223 8.447 -53.475 1.00 87.88 624 LEU A O 1
ATOM 4852 N N . PHE A 1 625 ? 13.305 8.156 -55.425 1.00 88.25 625 PHE A N 1
ATOM 4853 C CA . PHE A 1 625 ? 12.178 8.576 -56.260 1.00 88.25 625 PHE A CA 1
ATOM 4854 C C . PHE A 1 625 ? 11.002 7.604 -56.184 1.00 88.25 625 PHE A C 1
ATOM 4856 O O . PHE A 1 625 ? 9.864 8.055 -56.095 1.00 88.25 625 PHE A O 1
ATOM 4863 N N . ASP A 1 626 ? 11.268 6.300 -56.171 1.00 88.69 626 ASP A N 1
ATOM 4864 C CA . ASP A 1 626 ? 10.233 5.271 -56.038 1.00 88.69 626 ASP A CA 1
ATOM 4865 C C . ASP A 1 626 ? 9.527 5.353 -54.674 1.00 88.69 626 ASP A C 1
ATOM 4867 O O . ASP A 1 626 ? 8.302 5.327 -54.603 1.00 88.69 626 ASP A O 1
ATOM 4871 N N . VAL A 1 627 ? 10.281 5.578 -53.589 1.00 88.88 627 VAL A N 1
ATOM 4872 C CA . VAL A 1 627 ? 9.715 5.821 -52.250 1.00 88.88 627 VAL A CA 1
ATOM 4873 C C . VAL A 1 627 ? 8.835 7.077 -52.226 1.00 88.88 627 VAL A C 1
ATOM 4875 O O . VAL A 1 627 ? 7.759 7.051 -51.633 1.00 88.88 627 VAL A O 1
ATOM 4878 N N . LEU A 1 628 ? 9.267 8.179 -52.852 1.00 89.75 628 LEU A N 1
ATOM 4879 C CA . LEU A 1 628 ? 8.489 9.425 -52.911 1.00 89.75 628 LEU A CA 1
ATOM 4880 C C . LEU A 1 628 ? 7.209 9.281 -53.749 1.00 89.75 628 LEU A C 1
ATOM 4882 O O . LEU A 1 628 ? 6.164 9.807 -53.360 1.00 89.75 628 LEU A O 1
ATOM 4886 N N . ASP A 1 629 ? 7.293 8.580 -54.880 1.00 89.31 629 ASP A N 1
ATOM 4887 C CA . ASP A 1 629 ? 6.170 8.300 -55.777 1.00 89.31 629 ASP A CA 1
ATOM 4888 C C . ASP A 1 629 ? 5.119 7.429 -55.077 1.00 89.31 629 ASP A C 1
ATOM 4890 O O . ASP A 1 629 ? 3.952 7.815 -54.987 1.00 89.31 629 ASP A O 1
ATOM 4894 N N . GLU A 1 630 ? 5.535 6.310 -54.484 1.00 85.06 630 GLU A N 1
ATOM 4895 C CA . GLU A 1 630 ? 4.612 5.390 -53.817 1.00 85.06 630 GLU A CA 1
ATOM 4896 C C . GLU A 1 630 ? 4.027 5.980 -52.524 1.00 85.06 630 GLU A C 1
ATOM 4898 O O . GLU A 1 630 ? 2.833 5.823 -52.244 1.00 85.06 630 GLU A O 1
ATOM 4903 N N . TYR A 1 631 ? 4.828 6.750 -51.770 1.00 86.38 631 TYR A N 1
ATOM 4904 C CA . TYR A 1 631 ? 4.317 7.514 -50.633 1.00 86.38 631 TYR A CA 1
ATOM 4905 C C . TYR A 1 631 ? 3.186 8.451 -51.059 1.00 86.38 631 TYR A C 1
ATOM 4907 O O . TYR A 1 631 ? 2.138 8.491 -50.415 1.00 86.38 631 TYR A O 1
ATOM 4915 N N . GLY A 1 632 ? 3.381 9.180 -52.161 1.00 83.06 632 GLY A N 1
ATOM 4916 C CA . GLY A 1 632 ? 2.405 10.128 -52.686 1.00 83.06 632 GLY A CA 1
ATOM 4917 C C . GLY A 1 632 ? 1.101 9.497 -53.181 1.00 83.06 632 GLY A C 1
ATOM 4918 O O . GLY A 1 632 ? 0.081 10.186 -53.162 1.00 83.06 632 GLY A O 1
ATOM 4919 N N . ARG A 1 633 ? 1.118 8.226 -53.604 1.00 83.38 633 ARG A N 1
ATOM 4920 C CA . ARG A 1 633 ? -0.055 7.527 -54.154 1.00 83.38 633 ARG A CA 1
ATOM 4921 C C . ARG A 1 633 ? -0.913 6.834 -53.108 1.00 83.38 633 ARG A C 1
ATOM 4923 O O . ARG A 1 633 ? -2.110 7.088 -53.066 1.00 83.38 633 ARG A O 1
ATOM 4930 N N . GLU A 1 634 ? -0.323 5.941 -52.314 1.00 78.00 634 GLU A N 1
ATOM 4931 C CA . GLU A 1 634 ? -1.093 4.979 -51.507 1.00 78.00 634 GLU A CA 1
ATOM 4932 C C . GLU A 1 634 ? -0.834 5.128 -50.002 1.00 78.00 634 GLU A C 1
ATOM 4934 O O . GLU A 1 634 ? -1.757 5.067 -49.187 1.00 78.00 634 GLU A O 1
ATOM 4939 N N . ILE A 1 635 ? 0.416 5.374 -49.606 1.00 81.56 635 ILE A N 1
ATOM 4940 C CA . ILE A 1 635 ? 0.820 5.310 -48.193 1.00 81.56 635 ILE A CA 1
ATOM 4941 C C . ILE A 1 635 ? 0.455 6.592 -47.424 1.00 81.56 635 ILE A C 1
ATOM 4943 O O . ILE A 1 635 ? 0.127 6.531 -46.234 1.00 81.56 635 ILE A O 1
ATOM 4947 N N . ARG A 1 636 ? 0.462 7.757 -48.087 1.00 84.19 636 ARG A N 1
ATOM 4948 C CA . ARG A 1 636 ? 0.146 9.051 -47.463 1.00 84.19 636 ARG A CA 1
ATOM 4949 C C . ARG A 1 636 ? -1.249 9.089 -46.845 1.00 84.19 636 ARG A C 1
ATOM 4951 O O . ARG A 1 636 ? -1.385 9.513 -45.701 1.00 84.19 636 ARG A O 1
ATOM 4958 N N . GLU A 1 637 ? -2.279 8.635 -47.562 1.00 83.19 637 GLU A N 1
ATOM 4959 C CA . GLU A 1 637 ? -3.660 8.693 -47.057 1.00 83.19 637 GLU A CA 1
ATOM 4960 C C . GLU A 1 637 ? -3.837 7.876 -45.772 1.00 83.19 637 GLU A C 1
ATOM 4962 O O . GLU A 1 637 ? -4.542 8.295 -44.847 1.00 83.19 637 GLU A O 1
ATOM 4967 N N . LEU A 1 638 ? -3.155 6.731 -45.695 1.00 79.69 638 LEU A N 1
ATOM 4968 C CA . LEU A 1 638 ? -3.188 5.844 -44.541 1.00 79.69 638 LEU A CA 1
ATOM 4969 C C . LEU A 1 638 ? -2.432 6.432 -43.336 1.00 79.69 638 LEU A C 1
ATOM 4971 O O . LEU A 1 638 ? -2.931 6.351 -42.209 1.00 79.69 638 LEU A O 1
ATOM 4975 N N . PHE A 1 639 ? -1.270 7.065 -43.545 1.00 83.31 639 PHE A N 1
ATOM 4976 C CA . PHE A 1 639 ? -0.587 7.810 -42.478 1.00 83.31 639 PHE A CA 1
ATOM 4977 C C . PHE A 1 639 ? -1.428 8.986 -41.990 1.00 83.31 639 PHE A C 1
ATOM 4979 O O . PHE A 1 639 ? -1.583 9.155 -40.782 1.00 83.31 639 PHE A O 1
ATOM 4986 N N . ASP A 1 640 ? -2.030 9.752 -42.900 1.00 82.50 640 ASP A N 1
ATOM 4987 C CA . ASP A 1 640 ? -2.891 10.874 -42.540 1.00 82.50 640 ASP A CA 1
ATOM 4988 C C . ASP A 1 640 ? -4.092 10.403 -41.698 1.00 82.50 640 ASP A C 1
ATOM 4990 O O . ASP A 1 640 ? -4.478 11.058 -40.730 1.00 82.50 640 ASP A O 1
ATOM 4994 N N . GLU A 1 641 ? -4.681 9.244 -42.010 1.00 81.50 641 GLU A N 1
ATOM 4995 C CA . GLU A 1 641 ? -5.751 8.627 -41.214 1.00 81.50 641 GLU A CA 1
ATOM 4996 C C . GLU A 1 641 ? -5.282 8.242 -39.799 1.00 81.50 641 GLU A C 1
ATOM 4998 O O . GLU A 1 641 ? -5.944 8.571 -38.804 1.00 81.50 641 GLU A O 1
ATOM 5003 N N . VAL A 1 642 ? -4.117 7.601 -39.692 1.00 81.94 642 VAL A N 1
ATOM 5004 C CA . VAL A 1 642 ? -3.488 7.215 -38.418 1.00 81.94 642 VAL A CA 1
ATOM 5005 C C . VAL A 1 642 ? -3.151 8.446 -37.570 1.00 81.94 642 VAL A C 1
ATOM 5007 O O . VAL A 1 642 ? -3.466 8.490 -36.378 1.00 81.94 642 VAL A O 1
ATOM 5010 N N . LEU A 1 643 ? -2.573 9.483 -38.175 1.00 76.94 643 LEU A N 1
ATOM 5011 C CA . LEU A 1 643 ? -2.151 10.708 -37.496 1.00 76.94 643 LEU A CA 1
ATOM 5012 C C . LEU A 1 643 ? -3.337 11.577 -37.068 1.00 76.94 643 LEU A C 1
ATOM 5014 O O . LEU A 1 643 ? -3.328 12.105 -35.950 1.00 76.94 643 LEU A O 1
ATOM 5018 N N . ARG A 1 644 ? -4.395 11.660 -37.891 1.00 81.06 644 ARG A N 1
ATOM 5019 C CA . ARG A 1 644 ? -5.678 12.274 -37.499 1.00 81.06 644 ARG A CA 1
ATOM 5020 C C . ARG A 1 644 ? -6.255 11.588 -36.266 1.00 81.06 644 ARG A C 1
ATOM 5022 O O . ARG A 1 644 ? -6.671 12.266 -35.328 1.00 81.06 644 ARG A O 1
ATOM 5029 N N . THR A 1 645 ? -6.223 10.256 -36.239 1.00 77.69 645 THR A N 1
ATOM 5030 C CA . THR A 1 645 ? -6.708 9.470 -35.097 1.00 77.69 645 THR A CA 1
ATOM 5031 C C . THR A 1 645 ? -5.857 9.691 -33.842 1.00 77.69 645 THR A C 1
ATOM 5033 O O . THR A 1 645 ? -6.394 9.746 -32.739 1.00 77.69 645 THR A O 1
ATOM 5036 N N . ALA A 1 646 ? -4.545 9.890 -33.994 1.00 76.12 646 ALA A N 1
ATOM 5037 C CA . ALA A 1 646 ? -3.619 10.171 -32.895 1.00 76.12 646 ALA A CA 1
ATOM 5038 C C . ALA A 1 646 ? -3.593 11.648 -32.428 1.00 76.12 646 ALA A C 1
ATOM 5040 O O . ALA A 1 646 ? -2.910 11.953 -31.447 1.00 76.12 646 ALA A O 1
ATOM 5041 N N . GLN A 1 647 ? -4.306 12.561 -33.108 1.00 76.38 647 GLN A N 1
ATOM 5042 C CA . GLN A 1 647 ? -4.331 14.014 -32.848 1.00 76.38 647 GLN A CA 1
ATOM 5043 C C . GLN A 1 647 ? -2.934 14.655 -32.697 1.00 76.38 647 GLN A C 1
ATOM 5045 O O . GLN A 1 647 ? -2.711 15.519 -31.841 1.00 76.38 647 GLN A O 1
ATOM 5050 N N . LYS A 1 648 ? -1.961 14.228 -33.509 1.00 69.38 648 LYS A N 1
ATOM 5051 C CA . LYS A 1 648 ? -0.579 14.734 -33.457 1.00 69.38 648 LYS A CA 1
ATOM 5052 C C . LYS A 1 648 ? -0.430 15.953 -34.385 1.00 69.38 648 LYS A C 1
ATOM 5054 O O . LYS A 1 648 ? -0.889 15.915 -35.519 1.00 69.38 648 LYS A O 1
ATOM 5059 N N . LYS A 1 649 ? 0.169 17.048 -33.890 1.00 52.97 649 LYS A N 1
ATOM 5060 C CA . LYS A 1 649 ? 0.334 18.322 -34.633 1.00 52.97 649 LYS A CA 1
ATOM 5061 C C . LYS A 1 649 ? 1.652 18.449 -35.409 1.00 52.97 649 LYS A C 1
ATOM 5063 O O . LYS A 1 649 ? 1.745 19.316 -36.266 1.00 52.97 649 LYS A O 1
ATOM 5068 N N . GLU A 1 650 ? 2.646 17.620 -35.102 1.00 57.72 650 GLU A N 1
ATOM 5069 C CA . GLU A 1 650 ? 3.967 17.631 -35.742 1.00 57.72 650 GLU A CA 1
ATOM 5070 C C . GLU A 1 650 ? 4.176 16.284 -36.430 1.00 57.72 650 GLU A C 1
ATOM 5072 O O . GLU A 1 650 ? 4.184 15.235 -35.773 1.00 57.72 650 GLU A O 1
ATOM 5077 N N . ASP A 1 651 ? 4.257 16.317 -37.757 1.00 71.75 651 ASP A N 1
ATOM 5078 C CA . ASP A 1 651 ? 4.342 15.128 -38.592 1.00 71.75 651 ASP A CA 1
ATOM 5079 C C . ASP A 1 651 ? 5.809 14.803 -38.904 1.00 71.75 651 ASP A C 1
ATOM 5081 O O . ASP A 1 651 ? 6.389 15.239 -39.898 1.00 71.75 651 ASP A O 1
ATOM 5085 N N . GLU A 1 652 ? 6.418 14.026 -38.008 1.00 82.69 652 GLU A N 1
ATOM 5086 C CA . GLU A 1 652 ? 7.789 13.520 -38.149 1.00 82.69 652 GLU A CA 1
ATOM 5087 C C . GLU A 1 652 ? 8.001 12.733 -39.461 1.00 82.69 652 GLU A C 1
ATOM 5089 O O . GLU A 1 652 ? 9.135 12.650 -39.947 1.00 82.69 652 GLU A O 1
ATOM 5094 N N . VAL A 1 653 ? 6.932 12.163 -40.040 1.00 84.75 653 VAL A N 1
ATOM 5095 C CA . VAL A 1 653 ? 6.966 11.468 -41.335 1.00 84.75 653 VAL A CA 1
ATOM 5096 C C . VAL A 1 653 ? 7.013 12.490 -42.462 1.00 84.75 653 VAL A C 1
ATOM 5098 O O . VAL A 1 653 ? 7.869 12.382 -43.337 1.00 84.75 653 VAL A O 1
ATOM 5101 N N . GLN A 1 654 ? 6.185 13.534 -42.415 1.00 86.06 654 GLN A N 1
ATOM 5102 C CA . GLN A 1 654 ? 6.238 14.610 -43.407 1.00 86.06 654 GLN A CA 1
ATOM 5103 C C . GLN A 1 654 ? 7.604 15.310 -43.431 1.00 86.06 654 GLN A C 1
ATOM 5105 O O . GLN A 1 654 ? 8.121 15.602 -44.510 1.00 86.06 654 GLN A O 1
ATOM 5110 N N . ASP A 1 655 ? 8.236 15.519 -42.274 1.00 89.12 655 ASP A N 1
ATOM 5111 C CA . ASP A 1 655 ? 9.601 16.055 -42.197 1.00 89.12 655 ASP A CA 1
ATOM 5112 C C . ASP A 1 655 ? 10.627 15.138 -42.874 1.00 89.12 655 ASP A C 1
ATOM 5114 O O . ASP A 1 655 ? 11.533 15.607 -43.570 1.00 89.12 655 ASP A O 1
ATOM 5118 N N . LEU A 1 656 ? 10.482 13.821 -42.705 1.00 90.88 656 LEU A N 1
ATOM 5119 C CA . LEU A 1 656 ? 11.315 12.837 -43.391 1.00 90.88 656 LEU A CA 1
ATOM 5120 C C . LEU A 1 656 ? 11.111 12.896 -44.913 1.00 90.88 656 LEU A C 1
ATOM 5122 O O . LEU A 1 656 ? 12.093 12.936 -45.654 1.00 90.88 656 LEU A O 1
ATOM 5126 N N . ILE A 1 657 ? 9.863 12.954 -45.380 1.00 90.50 657 ILE A N 1
ATOM 5127 C CA . ILE A 1 657 ? 9.528 13.049 -46.809 1.00 90.50 657 ILE A CA 1
ATOM 5128 C C . ILE A 1 657 ? 10.047 14.357 -47.420 1.00 90.50 657 ILE A C 1
ATOM 5130 O O . ILE A 1 657 ? 10.604 14.356 -48.520 1.00 90.50 657 ILE A O 1
ATOM 5134 N N . ASN A 1 658 ? 9.958 15.473 -46.697 1.00 91.12 658 ASN A N 1
ATOM 5135 C CA . ASN A 1 658 ? 10.561 16.742 -47.106 1.00 91.12 658 ASN A CA 1
ATOM 5136 C C . ASN A 1 658 ? 12.091 16.626 -47.203 1.00 91.12 658 ASN A C 1
ATOM 5138 O O . ASN A 1 658 ? 12.702 17.124 -48.151 1.00 91.12 658 ASN A O 1
ATOM 5142 N N . ALA A 1 659 ? 12.724 15.929 -46.255 1.00 91.75 659 ALA A N 1
ATOM 5143 C CA . ALA A 1 659 ? 14.164 15.700 -46.265 1.00 91.75 659 ALA A CA 1
ATOM 5144 C C . ALA A 1 659 ? 14.614 14.791 -47.419 1.00 91.75 659 ALA A C 1
ATOM 5146 O O . ALA A 1 659 ? 15.695 15.020 -47.969 1.00 91.75 659 ALA A O 1
ATOM 5147 N N . PHE A 1 660 ? 13.815 13.786 -47.787 1.00 91.88 660 PHE A N 1
ATOM 5148 C CA . PHE A 1 660 ? 14.009 12.974 -48.990 1.00 91.88 660 PHE A CA 1
ATOM 5149 C C . PHE A 1 660 ? 13.857 13.817 -50.256 1.00 91.88 660 PHE A C 1
ATOM 5151 O O . PHE A 1 660 ? 14.739 13.802 -51.111 1.00 91.88 660 PHE A O 1
ATOM 5158 N N . SER A 1 661 ? 12.810 14.637 -50.331 1.00 90.81 661 SER A N 1
ATOM 5159 C CA . SER A 1 661 ? 12.559 15.517 -51.477 1.00 90.81 661 SER A CA 1
ATOM 5160 C C . SER A 1 661 ? 13.717 16.499 -51.696 1.00 90.81 661 SER A C 1
ATOM 5162 O O . SER A 1 661 ? 14.193 16.664 -52.815 1.00 90.81 661 SER A O 1
ATOM 5164 N N . ALA A 1 662 ? 14.253 17.092 -50.624 1.00 90.75 662 ALA A N 1
ATOM 5165 C CA . ALA A 1 662 ? 15.422 17.969 -50.699 1.00 90.75 662 ALA A CA 1
ATOM 5166 C C . ALA A 1 662 ? 16.682 17.247 -51.214 1.00 90.75 662 ALA A C 1
ATOM 5168 O O . ALA A 1 662 ? 17.470 17.832 -51.957 1.00 90.75 662 ALA A O 1
ATOM 5169 N N . THR A 1 663 ? 16.881 15.982 -50.830 1.00 89.44 663 THR A N 1
ATOM 5170 C CA . THR A 1 663 ? 17.995 15.163 -51.333 1.00 89.44 663 THR A CA 1
ATOM 5171 C C . THR A 1 663 ? 17.826 14.854 -52.821 1.00 89.44 663 THR A C 1
ATOM 5173 O O . THR A 1 663 ? 18.784 15.002 -53.575 1.00 89.44 663 THR A O 1
ATOM 5176 N N . ALA A 1 664 ? 16.611 14.509 -53.254 1.00 87.00 664 ALA A N 1
ATOM 5177 C CA . ALA A 1 664 ? 16.290 14.231 -54.652 1.00 87.00 664 ALA A CA 1
ATOM 5178 C C . ALA A 1 664 ? 16.446 15.466 -55.563 1.00 87.00 664 ALA A C 1
ATOM 5180 O O . ALA A 1 664 ? 16.956 15.374 -56.676 1.00 87.00 664 ALA A O 1
ATOM 5181 N N . VAL A 1 665 ? 16.061 16.655 -55.084 1.00 87.25 665 VAL A N 1
ATOM 5182 C CA . VAL A 1 665 ? 16.266 17.913 -55.826 1.00 87.25 665 VAL A CA 1
ATOM 5183 C C . VAL A 1 665 ? 17.753 18.211 -55.996 1.00 87.25 665 VAL A C 1
ATOM 5185 O O . VAL A 1 665 ? 18.187 18.615 -57.073 1.00 87.25 665 VAL A O 1
ATOM 5188 N N . ARG A 1 666 ? 18.550 17.997 -54.943 1.00 85.94 666 ARG A N 1
ATOM 5189 C CA . ARG A 1 666 ? 19.996 18.220 -54.999 1.00 85.94 666 ARG A CA 1
ATOM 5190 C C . ARG A 1 666 ? 20.677 17.290 -56.006 1.00 85.94 666 ARG A C 1
ATOM 5192 O O . ARG A 1 666 ? 21.492 17.768 -56.790 1.00 85.94 666 ARG A O 1
ATOM 5199 N N . SER A 1 667 ? 20.333 16.003 -56.010 1.00 82.56 667 SER A N 1
ATOM 5200 C CA . SER A 1 667 ? 20.939 15.045 -56.941 1.00 82.56 667 SER A CA 1
ATOM 5201 C C . SER A 1 667 ? 20.595 15.342 -58.403 1.00 82.56 667 SER A C 1
ATOM 5203 O O . SER A 1 667 ? 21.408 15.082 -59.283 1.00 82.56 667 SER A O 1
ATOM 5205 N N . PHE A 1 668 ? 19.437 15.950 -58.682 1.00 79.88 668 PHE A N 1
ATOM 5206 C CA . PHE A 1 668 ? 19.091 16.394 -60.034 1.00 79.88 668 PHE A CA 1
ATOM 5207 C C . PHE A 1 668 ? 20.009 17.518 -60.541 1.00 79.88 668 PHE A C 1
ATOM 5209 O O . PHE A 1 668 ? 20.380 17.532 -61.714 1.00 79.88 668 PHE A O 1
ATOM 5216 N N . VAL A 1 669 ? 20.411 18.445 -59.665 1.00 80.00 669 VAL A N 1
ATOM 5217 C CA . VAL A 1 669 ? 21.378 19.502 -60.012 1.00 80.00 669 VAL A CA 1
ATOM 5218 C C . VAL A 1 669 ? 22.752 18.896 -60.299 1.00 80.00 669 VAL A C 1
ATOM 5220 O O . VAL A 1 669 ? 23.347 19.213 -61.325 1.00 80.00 669 VAL A O 1
ATOM 5223 N N . GLU A 1 670 ? 23.210 17.972 -59.450 1.00 77.56 670 GLU A N 1
ATOM 5224 C CA . GLU A 1 670 ? 24.480 17.255 -59.635 1.00 77.56 670 GLU A CA 1
ATOM 5225 C C . GLU A 1 670 ? 24.476 16.441 -60.946 1.00 77.56 670 GLU A C 1
ATOM 5227 O O . GLU A 1 670 ? 25.421 16.529 -61.726 1.00 77.56 670 GLU A O 1
ATOM 5232 N N . PHE A 1 671 ? 23.373 15.754 -61.266 1.00 77.69 671 PHE A N 1
ATOM 5233 C CA . PHE A 1 671 ? 23.195 15.051 -62.542 1.00 77.69 671 PHE A CA 1
ATOM 5234 C C . PHE A 1 671 ? 23.250 15.992 -63.755 1.00 77.69 671 PHE A C 1
ATOM 5236 O O . PHE A 1 671 ? 23.891 15.677 -64.758 1.00 77.69 671 PHE A O 1
ATOM 5243 N N . LEU A 1 672 ? 22.596 17.159 -63.690 1.00 76.12 672 LEU A N 1
ATOM 5244 C CA . LEU A 1 672 ? 22.651 18.146 -64.773 1.00 76.12 672 LEU A CA 1
ATOM 5245 C C . LEU A 1 672 ? 24.068 18.688 -64.979 1.00 76.12 672 LEU A C 1
ATOM 5247 O O . LEU A 1 672 ? 24.468 18.915 -66.123 1.00 76.12 672 LEU A O 1
ATOM 5251 N N . ASP A 1 673 ? 24.816 18.899 -63.901 1.00 76.56 673 ASP A N 1
ATOM 5252 C CA . ASP A 1 673 ? 26.200 19.359 -63.967 1.00 76.56 673 ASP A CA 1
ATOM 5253 C C . ASP A 1 673 ? 27.138 18.260 -64.490 1.00 76.56 673 ASP A C 1
ATOM 5255 O O . ASP A 1 673 ? 28.012 18.554 -65.306 1.00 76.56 673 ASP A O 1
ATOM 5259 N N . GLU A 1 674 ? 26.912 16.987 -64.148 1.00 72.62 674 GLU A N 1
ATOM 5260 C CA . GLU A 1 674 ? 27.616 15.846 -64.754 1.00 72.62 674 GLU A CA 1
ATOM 5261 C C . GLU A 1 674 ? 27.305 15.692 -66.248 1.00 72.62 674 GLU A C 1
ATOM 5263 O O . GLU A 1 674 ? 28.218 15.501 -67.055 1.00 72.62 674 GLU A O 1
ATOM 5268 N N . ALA A 1 675 ? 26.036 15.813 -66.643 1.00 70.00 675 ALA A N 1
ATOM 5269 C CA . ALA A 1 675 ? 25.617 15.742 -68.041 1.00 70.00 675 ALA A CA 1
ATOM 5270 C C . ALA A 1 675 ? 26.197 16.901 -68.872 1.00 70.00 675 ALA A C 1
ATOM 5272 O O . ALA A 1 675 ? 26.560 16.718 -70.037 1.00 70.00 675 ALA A O 1
ATOM 5273 N N . LYS A 1 676 ? 26.329 18.096 -68.278 1.00 71.25 676 LYS A N 1
ATOM 5274 C CA . LYS A 1 676 ? 27.021 19.238 -68.895 1.00 71.25 676 LYS A CA 1
ATOM 5275 C C . LYS A 1 676 ? 28.537 19.036 -68.936 1.00 71.25 676 LYS A C 1
ATOM 5277 O O . LYS A 1 676 ? 29.135 19.291 -69.971 1.00 71.25 676 LYS A O 1
ATOM 5282 N N . GLY A 1 677 ? 29.153 18.547 -67.860 1.00 63.81 677 GLY A N 1
ATOM 5283 C CA . GLY A 1 677 ? 30.602 18.339 -67.762 1.00 63.81 677 GLY A CA 1
ATOM 5284 C C . GLY A 1 677 ? 31.131 17.184 -68.620 1.00 63.81 677 GLY A C 1
ATOM 5285 O O . GLY A 1 677 ? 32.267 17.237 -69.088 1.00 63.81 677 GLY A O 1
ATOM 5286 N N . LYS A 1 678 ? 30.313 16.156 -68.889 1.00 55.41 678 LYS A N 1
ATOM 5287 C CA . LYS A 1 678 ? 30.642 15.084 -69.847 1.00 55.41 678 LYS A CA 1
ATOM 5288 C C . LYS A 1 678 ? 30.674 15.577 -71.300 1.00 55.41 678 LYS A C 1
ATOM 5290 O O . LYS A 1 678 ? 31.469 15.054 -72.075 1.00 55.41 678 LYS A O 1
ATOM 5295 N N . LYS A 1 679 ? 29.913 16.623 -71.664 1.00 52.81 679 LYS A N 1
ATOM 5296 C CA . LYS A 1 679 ? 29.973 17.225 -73.015 1.00 52.81 679 LYS A CA 1
ATOM 5297 C C . LYS A 1 679 ? 31.332 17.842 -73.351 1.00 52.81 679 LYS A C 1
ATOM 5299 O O . LYS A 1 679 ? 31.698 17.848 -74.520 1.00 52.81 679 LYS A O 1
ATOM 5304 N N . ASP A 1 680 ? 32.077 18.320 -72.356 1.00 52.00 680 ASP A N 1
ATOM 5305 C CA . ASP A 1 680 ? 33.391 18.940 -72.582 1.00 52.00 680 ASP A CA 1
ATOM 5306 C C . ASP A 1 680 ? 34.532 17.915 -72.713 1.00 52.00 680 ASP A C 1
ATOM 5308 O O . ASP A 1 680 ? 35.602 18.252 -73.221 1.00 52.00 680 ASP A O 1
ATOM 5312 N N . LYS A 1 681 ? 34.333 16.659 -72.280 1.00 53.47 681 LYS A N 1
ATOM 5313 C CA . LYS A 1 681 ? 35.362 15.603 -72.356 1.00 53.47 681 LYS A CA 1
ATOM 5314 C C . LYS A 1 681 ? 35.342 14.811 -73.666 1.00 53.47 681 LYS A C 1
ATOM 5316 O O . LYS A 1 681 ? 36.410 14.410 -74.117 1.00 53.47 681 LYS A O 1
ATOM 5321 N N . ASP A 1 682 ? 34.182 14.675 -74.308 1.00 53.97 682 ASP A N 1
ATOM 5322 C CA . ASP A 1 682 ? 34.014 13.968 -75.588 1.00 53.97 682 ASP A CA 1
ATOM 5323 C C . ASP A 1 682 ? 33.784 14.945 -76.756 1.00 53.97 682 ASP A C 1
ATOM 5325 O O . ASP A 1 682 ? 32.854 14.818 -77.549 1.00 53.97 682 ASP A O 1
ATOM 5329 N N . ALA A 1 683 ? 34.657 15.950 -76.883 1.00 54.12 683 ALA A N 1
ATOM 5330 C CA . ALA A 1 683 ? 34.631 16.929 -77.977 1.00 54.12 683 ALA A CA 1
ATOM 5331 C C . ALA A 1 683 ? 35.133 16.375 -79.334 1.00 54.12 683 ALA A C 1
ATOM 5333 O O . ALA A 1 683 ? 35.345 17.137 -80.279 1.00 54.12 683 ALA A O 1
ATOM 5334 N N . ALA A 1 684 ? 35.341 15.060 -79.451 1.00 59.06 684 ALA A N 1
ATOM 5335 C CA . ALA A 1 684 ? 35.581 14.398 -80.726 1.00 59.06 684 ALA A CA 1
ATOM 5336 C C . ALA A 1 684 ? 34.244 13.867 -81.257 1.00 59.06 684 ALA A C 1
ATOM 5338 O O . ALA A 1 684 ? 33.734 12.850 -80.794 1.00 59.06 684 ALA A O 1
ATOM 5339 N N . LEU A 1 685 ? 33.666 14.576 -82.230 1.00 60.62 685 LEU A N 1
ATOM 5340 C CA . LEU A 1 685 ? 32.521 14.082 -82.995 1.00 60.62 685 LEU A CA 1
ATOM 5341 C C . LEU A 1 685 ? 32.861 12.706 -83.589 1.00 60.62 685 LEU A C 1
ATOM 5343 O O . LEU A 1 685 ? 33.927 12.543 -84.187 1.00 60.62 685 LEU A O 1
ATOM 5347 N N . SER A 1 686 ? 31.955 11.734 -83.440 1.00 61.66 686 SER A N 1
ATOM 5348 C CA . SER A 1 686 ? 32.056 10.446 -84.136 1.00 61.66 686 SER A CA 1
ATOM 5349 C C . SER A 1 686 ? 32.222 10.708 -85.636 1.00 61.66 686 SER A C 1
ATOM 5351 O O . SER A 1 686 ? 31.509 11.521 -86.230 1.00 61.66 686 SER A O 1
ATOM 5353 N N . THR A 1 687 ? 33.201 10.039 -86.244 1.00 62.25 687 THR A N 1
ATOM 5354 C CA . THR A 1 687 ? 33.597 10.185 -87.657 1.00 62.25 687 THR A CA 1
ATOM 5355 C C . THR A 1 687 ? 32.471 9.907 -88.658 1.00 62.25 687 THR A C 1
ATOM 5357 O O . THR A 1 687 ? 32.554 10.288 -89.821 1.00 62.25 687 THR A O 1
ATOM 5360 N N . ASP A 1 688 ? 31.422 9.250 -88.189 1.00 68.38 688 ASP A N 1
ATOM 5361 C CA . ASP A 1 688 ? 30.297 8.669 -88.904 1.00 68.38 688 ASP A CA 1
ATOM 5362 C C . ASP A 1 688 ? 28.979 9.424 -88.628 1.00 68.38 688 ASP A C 1
ATOM 5364 O O . ASP A 1 688 ? 27.936 9.087 -89.183 1.00 68.38 688 ASP A O 1
ATOM 5368 N N . GLY A 1 689 ? 29.028 10.506 -87.836 1.00 63.88 689 GLY A N 1
ATOM 5369 C CA . GLY A 1 689 ? 27.867 11.353 -87.534 1.00 63.88 689 GLY A CA 1
ATOM 5370 C C . GLY A 1 689 ? 26.863 10.712 -86.571 1.00 63.88 689 GLY A C 1
ATOM 5371 O O . GLY A 1 689 ? 25.772 11.248 -86.369 1.00 63.88 689 GLY A O 1
ATOM 5372 N N . THR A 1 690 ? 27.225 9.577 -85.977 1.00 67.25 690 THR A N 1
ATOM 5373 C CA . THR A 1 690 ? 26.405 8.839 -85.022 1.00 67.25 690 THR A CA 1
ATOM 5374 C C . THR A 1 690 ? 26.431 9.541 -83.661 1.00 67.25 690 THR A C 1
ATOM 5376 O O . THR A 1 690 ? 27.440 10.116 -83.249 1.00 67.25 690 THR A O 1
ATOM 5379 N N . VAL A 1 691 ? 25.298 9.539 -82.957 1.00 60.62 691 VAL A N 1
ATOM 5380 C CA . VAL A 1 691 ? 25.184 10.143 -81.622 1.00 60.62 691 VAL A CA 1
ATOM 5381 C C . VAL A 1 691 ? 26.101 9.386 -80.652 1.00 60.62 691 VAL A C 1
ATOM 5383 O O . VAL A 1 691 ? 26.080 8.159 -80.630 1.00 60.62 691 VAL A O 1
ATOM 5386 N N . ALA A 1 692 ? 26.905 10.107 -79.863 1.00 58.72 692 ALA A N 1
ATOM 5387 C CA . ALA A 1 692 ? 27.794 9.506 -78.866 1.00 58.72 692 ALA A CA 1
ATOM 5388 C C . ALA A 1 692 ? 27.010 8.589 -77.907 1.00 58.72 692 ALA A C 1
ATOM 5390 O O . ALA A 1 692 ? 25.937 8.978 -77.444 1.00 58.72 692 ALA A O 1
ATOM 5391 N N . GLU A 1 693 ? 27.555 7.414 -77.557 1.00 58.50 693 GLU A N 1
ATOM 5392 C CA . GLU A 1 693 ? 26.918 6.454 -76.627 1.00 58.50 693 GLU A CA 1
ATOM 5393 C C . GLU A 1 693 ? 26.537 7.098 -75.282 1.00 58.50 693 GLU A C 1
ATOM 5395 O O . GLU A 1 693 ? 25.552 6.713 -74.660 1.00 58.50 693 GLU A O 1
ATOM 5400 N N . VAL A 1 694 ? 27.249 8.157 -74.883 1.00 55.62 694 VAL A N 1
ATOM 5401 C CA . VAL A 1 694 ? 26.981 8.975 -73.687 1.00 55.62 694 VAL A CA 1
ATOM 5402 C C . VAL A 1 694 ? 25.604 9.658 -73.714 1.00 55.62 694 VAL A C 1
ATOM 5404 O O . VAL A 1 694 ? 25.076 10.008 -72.665 1.00 55.62 694 VAL A O 1
ATOM 5407 N N . ALA A 1 695 ? 25.006 9.854 -74.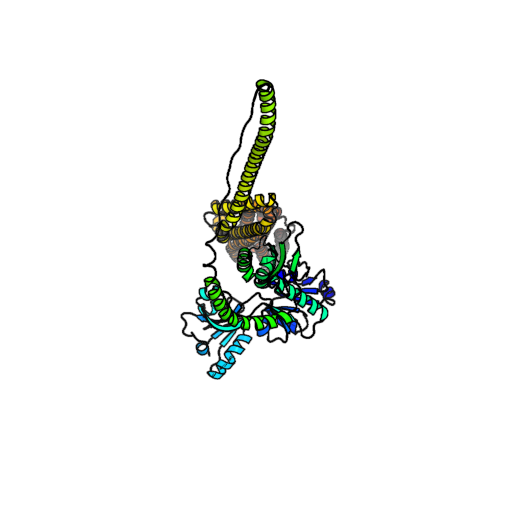891 1.00 54.19 695 ALA A N 1
ATOM 5408 C CA . ALA A 1 695 ? 23.650 10.384 -75.041 1.00 54.19 695 ALA A CA 1
ATOM 5409 C C . ALA A 1 695 ? 22.578 9.286 -75.209 1.00 54.19 695 ALA A C 1
ATOM 5411 O O . ALA A 1 695 ? 21.395 9.613 -75.276 1.00 54.19 695 ALA A O 1
ATOM 5412 N N . SER A 1 696 ? 22.978 8.009 -75.278 1.00 49.69 696 SER A N 1
ATOM 5413 C CA . SER A 1 696 ? 22.087 6.849 -75.419 1.00 49.69 696 SER A CA 1
ATOM 5414 C C . SER A 1 696 ? 21.981 5.982 -74.153 1.00 49.69 696 SER A C 1
ATOM 5416 O O . SER A 1 696 ? 21.096 5.126 -74.117 1.00 49.69 696 SER A O 1
ATOM 5418 N N . GLY A 1 697 ? 22.883 6.146 -73.177 1.00 41.06 697 GLY A N 1
ATOM 5419 C CA . GLY A 1 697 ? 23.008 5.307 -71.974 1.00 41.06 697 GLY A CA 1
ATOM 5420 C C . GLY A 1 697 ? 22.368 5.884 -70.722 1.00 41.06 697 GLY A C 1
ATOM 5421 O O . GLY A 1 697 ? 22.613 7.080 -70.442 1.00 41.06 697 GLY A O 1
#

Secondary structure (DSSP, 8-state):
-HHHHTTTTSEEEEEESSSHHHHHHHHHHHHTT--B---TT-SEEEBSSSSEEEEEE-TTTHHHHHHTTS-SEEEEEHHHHHHHT---EEEEE-S-S-EEEEEEEETTSS--SSGGGTTSEEEES-HHHHHHHHHHHHHHHT---EEEE-SS-GGGTTTTTS-SEEEEEESSSHHHHHTTEEEEEEEEEE-EEEEE-SS-S-HHHHHHHHHHHHHHHHHHHEEEEEEEEETTTHHHHHHH---SS--EEEE-SSSTTEEEEEEEEETTTHHHHHHHHHHTT-EEEEEEE-S-----THHHHHHHHHHHHHTTTHHHHHHHHHHHHTTSTTSS-----------------S-HHHHHHHHHHHHHHHHHHHHHHHHHHHHHHHHHHHHHHHHHHHHHHHHHHHHHHHHHHH---SS--HHHHHHHHHHHHHHHHHHHHT-GGGHHHHHHHHHHHHHHHHHHHHHHHHHHHHTT----HHHHHHH-------HHHHHHHHHHHHHHHHHHHHHS----THHHHHHHHHHHHHHHHHHHHHHHHHHHHS--SSPPTT--HHHHHHHHHHHHHHHHHHHHHHH--SHHHHHHHHHHHHHHHHHHHHHHHHHHHHHHHHH--HHHHHHHHHHHHHIIIIIHHHHHHHHHHHT-SS-HHHHHHHHHHHHHHHHHHHHHHHHHHHHTT--S--TT-PPPGGGT-

InterPro domains:
  IPR001348 ATP phosphoribosyltransferase HisG [PTHR21403] (7-294)
  IPR011322 Nitrogen regulatory PII-like, alpha/beta [SSF54913] (222-294)
  IPR013115 Histidine biosynthesis HisG, C-terminal [PF08029] (219-292)
  IPR013115 Histidine biosynthesis HisG, C-terminal [TIGR03455] (204-294)
  IPR013820 ATP phosphoribosyltransferase, catalytic domain [PF01634] (59-214)
  IPR013820 ATP phosphoribosyltransferase, catalytic domain [TIGR00070] (12-195)
  IPR015867 Nitrogen regulatory protein PII/ATP phosphoribosyltransferase, C-terminal [G3DSA:3.30.70.120] (222-288)
  IPR016159 Cullin repeat-like-containing domain superfamily [SSF74788] (394-695)
  IPR018198 ATP phosphoribosyltransferase, conserved site [PS01316] (155-176)
  IPR020621 ATP phosphoribosyltransferase HisG, long form [MF_00079] (10-295)
  IPR046364 Exocyst complex subunit Exo70, C-terminal [PF03081] (556-695)

pLDDT: mean 81.77, std 15.32, range [27.55, 97.62]

Radius of gyration: 43.44 Å; chains: 1; bounding box: 125×58×152 Å